Protein AF-A0A5A5TK59-F1 (afdb_monomer)

Solvent-accessible surface area (backbone atoms 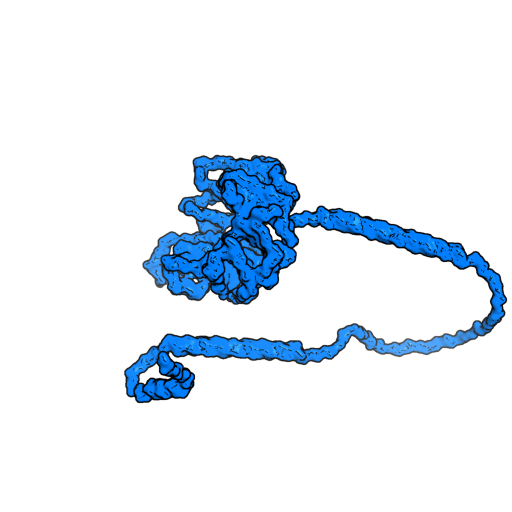only — not comparable to full-atom values): 30103 Å² total; per-residue (Å²): 135,88,83,79,89,80,79,88,57,75,70,65,54,56,56,54,52,53,63,71,72,73,70,94,76,96,68,90,79,74,82,52,70,67,64,49,56,53,46,56,51,50,53,54,50,54,54,50,51,55,50,51,53,53,50,51,54,50,54,54,63,70,69,70,70,82,89,75,88,88,90,81,84,90,87,85,89,85,85,87,84,85,89,83,88,85,84,88,81,88,77,89,77,89,87,90,81,86,82,94,81,65,72,75,66,55,53,54,52,52,52,52,50,53,51,49,51,50,51,51,49,50,51,48,48,50,49,50,49,50,46,45,51,54,54,66,66,61,56,71,76,80,46,46,78,40,59,32,52,41,84,90,49,58,8,30,29,47,32,34,19,39,81,89,76,55,45,64,75,36,65,36,75,49,63,71,65,34,45,73,65,36,69,30,82,39,97,60,34,32,36,38,36,26,78,83,46,34,36,37,34,25,29,65,86,72,42,43,72,75,41,72,35,71,58,82,83,60,98,50,97,85,56,59,60,66,66,44,49,47,62,47,94,65,38,28,40,39,36,32,48,30,38,36,41,31,22,33,51,85,71,51,44,76,76,48,70,40,79,48,78,63,64,80,86,56,95,86,71,78,64,44,73,42,75,57,94,63,35,32,36,38,48,43,90,53,25,42,35,34,24,32,66,87,75,57,51,75,70,37,70,40,71,71,64,79,80,75,86,61,86,79,77,92,80,74,101,64,83,78,79,74,88,66,54,54,68,53,32,64,36,71,51,94,68,29,36,38,37,44,26,39,41,88,85,59,34,41,34,44,36,31,22,34,63,84,70,50,47,76,73,47,76,43,78,49,61,64,80,69,47,82,75,61,96,67,75,84,50,74,54,46,26,53,34,61,58,98,66,30,40,36,36,36,43,28,40,41,42,96,82,77,54,29,64,16,34,37,36,33,32,32,67,86,76,72,39,74,70,33,70,31,83,46,76,26,39,39,63,74,62,53,50,48,76,56,99,63,27,36,37,42,34,22,36,18,72,87,77,73,35,10,29,38,35,36,21,37,61,79,67,47,50,72,76,31,66,35,80,45,98,32,58,70,75,49,78,49,79,56,96,67,30,38,36,38,19,17,51,54,36,41,36,34,19,34,60,90,64,42,50,74,77,46,74,37,48,72,86,58,113

Organism: NCBI:txid2014874

Structure (mmCIF, N/CA/C/O backbone):
data_AF-A0A5A5TK59-F1
#
_entry.id   AF-A0A5A5TK59-F1
#
loop_
_atom_site.group_PDB
_atom_site.id
_atom_site.type_symbol
_atom_site.label_atom_id
_atom_site.label_alt_id
_atom_site.label_comp_id
_atom_site.label_asym_id
_atom_site.label_entity_id
_atom_site.label_seq_id
_atom_site.pdbx_PDB_ins_code
_atom_site.Cartn_x
_atom_site.Cartn_y
_atom_site.Cartn_z
_atom_site.occupancy
_atom_site.B_iso_or_equiv
_atom_site.auth_seq_id
_atom_site.auth_comp_id
_atom_site.auth_asym_id
_atom_site.auth_atom_id
_atom_site.pdbx_PDB_model_num
ATOM 1 N N . MET A 1 1 ? 48.669 -15.944 45.156 1.00 32.22 1 MET A N 1
ATOM 2 C CA . MET A 1 1 ? 48.468 -17.230 45.858 1.00 32.22 1 MET A CA 1
ATOM 3 C C . MET A 1 1 ? 47.136 -17.159 46.594 1.00 32.22 1 MET A C 1
ATOM 5 O O . MET A 1 1 ? 46.853 -16.124 47.178 1.00 32.22 1 MET A O 1
ATOM 9 N N . ASN A 1 2 ? 46.325 -18.207 46.438 1.00 39.22 2 ASN A N 1
ATOM 10 C CA . ASN A 1 2 ? 44.923 -18.416 46.840 1.00 39.22 2 ASN A CA 1
ATOM 11 C C . ASN A 1 2 ? 44.486 -17.909 48.231 1.00 39.22 2 ASN A C 1
ATOM 13 O O . ASN A 1 2 ? 45.244 -18.059 49.182 1.00 39.22 2 ASN A O 1
ATOM 17 N N . SER A 1 3 ? 43.202 -17.534 48.371 1.00 36.09 3 SER A N 1
ATOM 18 C CA . SER A 1 3 ? 42.225 -18.372 49.106 1.00 36.09 3 SER A CA 1
ATOM 19 C C . SER A 1 3 ? 40.755 -17.945 48.888 1.00 36.09 3 SER A C 1
ATOM 21 O O . SER A 1 3 ? 40.334 -16.886 49.343 1.00 36.09 3 SER A O 1
ATOM 23 N N . HIS A 1 4 ? 40.017 -18.823 48.205 1.00 41.22 4 HIS A N 1
ATOM 24 C CA . HIS A 1 4 ? 38.623 -19.257 48.404 1.00 41.22 4 HIS A CA 1
ATOM 25 C C . HIS A 1 4 ? 37.491 -18.256 48.709 1.00 41.22 4 HIS A C 1
ATOM 27 O O . HIS A 1 4 ? 37.293 -17.813 49.837 1.00 41.22 4 HIS A O 1
ATOM 33 N N . ASP A 1 5 ? 36.671 -18.015 47.681 1.00 49.09 5 ASP A N 1
ATOM 34 C CA . ASP A 1 5 ? 35.348 -18.647 47.509 1.00 49.09 5 ASP A CA 1
ATOM 35 C C . ASP A 1 5 ? 34.593 -18.993 48.810 1.00 49.09 5 ASP A C 1
ATOM 37 O O . ASP A 1 5 ? 34.850 -20.014 49.451 1.00 49.09 5 ASP A O 1
ATOM 41 N N . LYS A 1 6 ? 33.637 -18.139 49.195 1.00 42.78 6 LYS A N 1
ATOM 42 C CA . LYS A 1 6 ? 32.584 -18.504 50.148 1.00 42.78 6 LYS A CA 1
ATOM 43 C C . LYS A 1 6 ? 31.307 -18.747 49.362 1.00 42.78 6 LYS A C 1
ATOM 45 O O . LYS A 1 6 ? 30.653 -17.804 48.922 1.00 42.78 6 LYS A O 1
ATOM 50 N N . SER A 1 7 ? 31.001 -20.031 49.198 1.00 46.84 7 SER A N 1
ATOM 51 C CA . SER A 1 7 ? 29.734 -20.523 48.673 1.00 46.84 7 SER A CA 1
ATOM 52 C C . SER A 1 7 ? 28.556 -19.946 49.458 1.00 46.84 7 SER A C 1
ATOM 54 O O . SER A 1 7 ? 28.616 -19.758 50.673 1.00 46.84 7 SER A O 1
ATOM 56 N N . PHE A 1 8 ? 27.496 -19.645 48.719 1.00 46.59 8 PHE A N 1
ATOM 57 C CA . PHE A 1 8 ? 26.232 -19.126 49.213 1.00 46.59 8 PHE A CA 1
ATOM 58 C C . PHE A 1 8 ? 25.478 -20.263 49.916 1.00 46.59 8 PHE A C 1
ATOM 60 O O . PHE A 1 8 ? 24.939 -21.142 49.248 1.00 46.59 8 PHE A O 1
ATOM 67 N N . GLU A 1 9 ? 25.468 -20.281 51.250 1.00 49.47 9 GLU A N 1
ATOM 68 C CA . GLU A 1 9 ? 24.668 -21.253 52.001 1.00 49.47 9 GLU A CA 1
ATOM 69 C C . GLU A 1 9 ? 23.246 -20.714 52.244 1.00 49.47 9 GLU A C 1
ATOM 71 O O . GLU A 1 9 ? 23.102 -19.622 52.807 1.00 49.47 9 GLU A O 1
ATOM 76 N N . PRO A 1 10 ? 22.191 -21.450 51.834 1.00 48.75 10 PRO A N 1
ATOM 77 C CA . PRO A 1 10 ? 20.790 -21.050 52.007 1.00 48.75 10 PRO A CA 1
ATOM 78 C C . PRO A 1 10 ? 20.414 -20.702 53.457 1.00 48.75 10 PRO A C 1
ATOM 80 O O . PRO A 1 10 ? 19.637 -19.777 53.688 1.00 48.75 10 PRO A O 1
ATOM 83 N N . ASP A 1 11 ? 21.036 -21.364 54.433 1.00 50.09 11 ASP A N 1
ATOM 84 C CA . ASP A 1 11 ? 20.695 -21.247 55.856 1.00 50.09 11 ASP A CA 1
ATOM 85 C C . ASP A 1 11 ? 21.099 -19.888 56.465 1.00 50.09 11 ASP A C 1
ATOM 87 O O . ASP A 1 11 ? 20.512 -19.425 57.447 1.00 50.09 11 ASP A O 1
ATOM 91 N N . ALA A 1 12 ? 22.054 -19.179 55.848 1.00 51.59 12 ALA A N 1
ATOM 92 C CA . ALA A 1 12 ? 22.467 -17.842 56.285 1.00 51.59 12 ALA A CA 1
ATOM 93 C C . ALA A 1 12 ? 21.413 -16.759 55.978 1.00 51.59 12 ALA A C 1
ATOM 95 O O . ALA A 1 12 ? 21.424 -15.683 56.590 1.00 51.59 12 ALA A O 1
ATOM 96 N N . VAL A 1 13 ? 20.491 -17.029 55.046 1.00 54.22 13 VAL A N 1
ATOM 97 C CA . VAL A 1 13 ? 19.382 -16.126 54.703 1.00 54.22 13 VAL A CA 1
ATOM 98 C C . VAL A 1 13 ? 18.304 -16.178 55.788 1.00 54.22 13 VAL A C 1
ATOM 100 O O . VAL A 1 13 ? 17.789 -15.134 56.200 1.00 54.22 13 VAL A O 1
ATOM 103 N N . ASP A 1 14 ? 18.035 -17.362 56.335 1.00 51.41 14 ASP A N 1
ATOM 104 C CA . ASP A 1 14 ? 17.003 -17.565 57.355 1.00 51.41 14 ASP A CA 1
ATOM 105 C C . ASP A 1 14 ? 17.353 -16.892 58.691 1.00 51.41 14 ASP A C 1
ATOM 107 O O . ASP A 1 14 ? 16.484 -16.311 59.353 1.00 51.41 14 ASP A O 1
ATOM 111 N N . GLU A 1 15 ? 18.637 -16.850 59.058 1.00 53.97 15 GLU A N 1
ATOM 112 C CA . GLU A 1 15 ? 19.105 -16.126 60.247 1.00 53.97 15 GLU A CA 1
ATOM 113 C C . GLU A 1 15 ? 18.935 -14.599 60.117 1.00 53.97 15 GLU A C 1
ATOM 115 O O . GLU A 1 15 ? 18.592 -13.904 61.085 1.00 53.97 15 GLU A O 1
ATOM 120 N N . GLN A 1 16 ? 19.129 -14.058 58.910 1.00 51.62 16 GLN A N 1
ATOM 121 C CA . GLN A 1 16 ? 18.924 -12.634 58.628 1.00 51.62 16 GLN A CA 1
ATOM 122 C C . GLN A 1 16 ? 17.434 -12.267 58.632 1.00 51.62 16 GLN A C 1
ATOM 124 O O . GLN A 1 16 ? 17.059 -11.211 59.157 1.00 51.62 16 GLN A O 1
ATOM 129 N N . VAL A 1 17 ? 16.573 -13.165 58.143 1.00 52.38 17 VAL A N 1
ATOM 130 C CA . VAL A 1 17 ? 15.110 -13.021 58.193 1.00 52.38 17 VAL A CA 1
ATOM 131 C C . VAL A 1 17 ? 14.601 -13.068 59.640 1.00 52.38 17 VAL A C 1
ATOM 133 O O . VAL A 1 17 ? 13.795 -12.221 60.036 1.00 52.38 17 VAL A O 1
ATOM 136 N N . GLN A 1 18 ? 15.126 -13.962 60.485 1.00 48.38 18 GLN A N 1
ATOM 137 C CA . GLN A 1 18 ? 14.748 -14.014 61.904 1.00 48.38 18 GLN A CA 1
ATOM 138 C C . GLN A 1 18 ? 15.188 -12.774 62.699 1.00 48.38 18 GLN A C 1
ATOM 140 O O . GLN A 1 18 ? 14.458 -12.326 63.593 1.00 48.38 18 GLN A O 1
ATOM 145 N N . LYS A 1 19 ? 16.336 -12.167 62.364 1.00 48.75 19 LYS A N 1
ATOM 146 C CA . LYS A 1 19 ? 16.779 -10.895 62.968 1.00 48.75 19 LYS A CA 1
ATOM 147 C C . LYS A 1 19 ? 15.870 -9.718 62.606 1.00 48.75 19 LYS A C 1
ATOM 149 O O . LYS A 1 19 ? 15.671 -8.834 63.442 1.00 48.75 19 LYS A O 1
ATOM 154 N N . LEU A 1 20 ? 15.283 -9.717 61.409 1.00 47.97 20 LEU A N 1
ATOM 155 C CA . LEU A 1 20 ? 14.330 -8.690 60.968 1.00 47.97 20 LEU A CA 1
ATOM 156 C C . LEU A 1 20 ? 12.945 -8.833 61.624 1.00 47.97 20 LEU A C 1
ATOM 158 O O . LEU A 1 20 ? 12.229 -7.842 61.762 1.00 47.97 20 LEU A O 1
ATOM 162 N N . LEU A 1 21 ? 12.583 -10.034 62.086 1.00 46.72 21 LEU A N 1
ATOM 163 C CA . LEU A 1 21 ? 11.276 -10.319 62.691 1.00 46.72 21 LEU A CA 1
ATOM 164 C C . LEU A 1 21 ? 11.181 -10.007 64.201 1.00 46.72 21 LEU A C 1
ATOM 166 O O . LEU A 1 21 ? 10.078 -9.997 64.745 1.00 46.72 21 LEU A O 1
ATOM 170 N N . LYS A 1 22 ? 12.292 -9.712 64.896 1.00 40.78 22 LYS A N 1
ATOM 171 C CA . LYS A 1 22 ? 12.336 -9.572 66.372 1.00 40.78 22 LYS A CA 1
ATOM 172 C C . LYS A 1 22 ? 12.339 -8.137 66.942 1.00 40.78 22 LYS A C 1
ATOM 174 O O . LYS A 1 22 ? 12.783 -7.938 68.070 1.00 40.78 22 LYS A O 1
ATOM 179 N N . LYS A 1 23 ? 11.803 -7.123 66.250 1.00 35.53 23 LYS A N 1
ATOM 180 C CA . LYS A 1 23 ? 11.576 -5.786 66.858 1.00 35.53 23 LYS A CA 1
ATOM 181 C C . LYS A 1 23 ? 10.121 -5.317 66.724 1.00 35.53 23 LYS A C 1
ATOM 183 O O . LYS A 1 23 ? 9.721 -4.934 65.627 1.00 35.53 23 LYS A O 1
ATOM 188 N N . PRO A 1 24 ? 9.335 -5.272 67.817 1.00 42.25 24 PRO A N 1
ATOM 189 C CA . PRO A 1 24 ? 8.031 -4.630 67.807 1.00 42.25 24 PRO A CA 1
ATOM 190 C C . PRO A 1 24 ? 8.161 -3.159 68.236 1.00 42.25 24 PRO A C 1
ATOM 192 O O . PRO A 1 24 ? 8.564 -2.850 69.353 1.00 42.25 24 PRO A O 1
ATOM 195 N N . GLY A 1 25 ? 7.805 -2.246 67.332 1.00 34.16 25 GLY A N 1
ATOM 196 C CA . GLY A 1 25 ? 7.623 -0.814 67.590 1.00 34.16 25 GLY A CA 1
ATOM 197 C C . GLY A 1 25 ? 6.711 -0.211 66.509 1.00 34.16 25 GLY A C 1
ATOM 198 O O . GLY A 1 25 ? 6.784 -0.653 65.359 1.00 34.16 25 GLY A O 1
ATOM 199 N N . PRO A 1 26 ? 5.791 0.715 66.837 1.00 43.56 26 PRO A N 1
ATOM 200 C CA . PRO A 1 26 ? 4.567 0.888 66.064 1.00 43.56 26 PRO A CA 1
ATOM 201 C C . PRO A 1 26 ? 4.757 1.866 64.904 1.00 43.56 26 PRO A C 1
ATOM 203 O O . PRO A 1 26 ? 4.919 3.065 65.110 1.00 43.56 26 PRO A O 1
ATOM 206 N N . LEU A 1 27 ? 4.643 1.377 63.668 1.00 35.31 27 LEU A N 1
ATOM 207 C CA . LEU A 1 27 ? 4.439 2.224 62.493 1.00 35.31 27 LEU A CA 1
ATOM 208 C C . LEU A 1 27 ? 3.353 1.621 61.597 1.00 35.31 27 LEU A C 1
ATOM 210 O O . LEU A 1 27 ? 3.441 0.480 61.143 1.00 35.31 27 LEU A O 1
ATOM 214 N N . LYS A 1 28 ? 2.303 2.420 61.374 1.00 44.09 28 LYS A N 1
ATOM 215 C CA . LYS A 1 28 ? 1.176 2.168 60.466 1.00 44.09 28 LYS A CA 1
ATOM 216 C C . LYS A 1 28 ? 1.697 1.702 59.096 1.00 44.09 28 LYS A C 1
ATOM 218 O O . LYS A 1 28 ? 2.282 2.484 58.350 1.00 44.09 28 LYS A O 1
ATOM 223 N N . LYS A 1 29 ? 1.490 0.423 58.764 1.00 38.53 29 LYS A N 1
ATOM 224 C CA . LYS A 1 29 ? 1.985 -0.210 57.530 1.00 38.53 29 LYS A CA 1
ATOM 225 C C . LYS A 1 29 ? 1.226 0.289 56.291 1.00 38.53 29 LYS A C 1
ATOM 227 O O . LYS A 1 29 ? 0.132 -0.184 55.998 1.00 38.53 29 LYS A O 1
ATOM 232 N N . ARG A 1 30 ? 1.851 1.163 55.492 1.00 38.00 30 ARG A N 1
ATOM 233 C CA . ARG A 1 30 ? 1.660 1.150 54.029 1.00 38.00 30 ARG A CA 1
ATOM 234 C C . ARG A 1 30 ? 2.327 -0.130 53.508 1.00 38.00 30 ARG A C 1
ATOM 236 O O . ARG A 1 30 ? 3.520 -0.310 53.733 1.00 38.00 30 ARG A O 1
ATOM 243 N N . LYS A 1 31 ? 1.578 -1.025 52.847 1.00 43.19 31 LYS A N 1
ATOM 244 C CA . LYS A 1 31 ? 2.147 -2.213 52.175 1.00 43.19 31 LYS A CA 1
ATOM 245 C C . LYS A 1 31 ? 3.257 -1.753 51.218 1.00 43.19 31 LYS A C 1
ATOM 247 O O . LYS A 1 31 ? 2.977 -0.903 50.364 1.00 43.19 31 LYS A O 1
ATOM 252 N N . SER A 1 32 ? 4.479 -2.271 51.387 1.00 53.06 32 SER A N 1
ATOM 253 C CA . SER A 1 32 ? 5.609 -1.970 50.500 1.00 53.06 32 SER A CA 1
ATOM 254 C C . SER A 1 32 ? 5.273 -2.384 49.066 1.00 53.06 32 SER A C 1
ATOM 256 O O . SER A 1 32 ? 4.499 -3.315 48.844 1.00 53.06 32 SER A O 1
ATOM 258 N N . VAL A 1 33 ? 5.821 -1.654 48.094 1.00 47.09 33 VAL A N 1
ATOM 259 C CA . VAL A 1 33 ? 5.575 -1.860 46.655 1.00 47.09 33 VAL A CA 1
ATOM 260 C C . VAL A 1 33 ? 5.897 -3.300 46.242 1.00 47.09 33 VAL A C 1
ATOM 262 O O . VAL A 1 33 ? 5.113 -3.928 45.539 1.00 47.09 33 VAL A O 1
ATOM 265 N N . SER A 1 34 ? 6.968 -3.870 46.793 1.00 41.44 34 SER A N 1
ATOM 266 C CA . SER A 1 34 ? 7.374 -5.256 46.551 1.00 41.44 34 SER A CA 1
ATOM 267 C C . SER A 1 34 ? 6.345 -6.280 47.045 1.00 41.44 34 SER A C 1
ATOM 269 O O . SER A 1 34 ? 6.124 -7.283 46.382 1.00 41.44 34 SER A O 1
ATOM 271 N N . ALA A 1 35 ? 5.660 -6.018 48.165 1.00 43.75 35 ALA A N 1
ATOM 272 C CA . ALA A 1 35 ? 4.626 -6.917 48.682 1.00 43.75 35 ALA A CA 1
ATOM 273 C C . ALA A 1 35 ? 3.335 -6.882 47.847 1.00 43.75 35 ALA A C 1
ATOM 275 O O . ALA A 1 35 ? 2.601 -7.860 47.838 1.00 43.75 35 ALA A O 1
ATOM 276 N N . ARG A 1 36 ? 3.055 -5.772 47.150 1.00 53.53 36 ARG A N 1
ATOM 277 C CA . ARG A 1 36 ? 1.945 -5.693 46.185 1.00 53.53 36 ARG A CA 1
ATOM 278 C C . ARG A 1 36 ? 2.282 -6.422 44.890 1.00 53.53 36 ARG A C 1
ATOM 280 O O . ARG A 1 36 ? 1.509 -7.261 44.473 1.00 53.53 36 ARG A O 1
ATOM 287 N N . MET A 1 37 ? 3.483 -6.214 44.358 1.00 46.91 37 MET A N 1
ATOM 288 C CA . MET A 1 37 ? 3.931 -6.877 43.131 1.00 46.91 37 MET A CA 1
ATOM 289 C C . MET A 1 37 ? 3.998 -8.408 43.262 1.00 46.91 37 MET A C 1
ATOM 291 O O . MET A 1 37 ? 3.655 -9.121 42.327 1.00 46.91 37 MET A O 1
ATOM 295 N N . VAL A 1 38 ? 4.399 -8.926 44.431 1.00 52.25 38 VAL A N 1
ATOM 296 C CA . VAL A 1 38 ? 4.370 -10.374 44.710 1.00 52.25 38 VAL A CA 1
ATOM 297 C C . VAL A 1 38 ? 2.935 -10.902 44.806 1.00 52.25 38 VAL A C 1
ATOM 299 O O . VAL A 1 38 ? 2.674 -12.001 44.330 1.00 52.25 38 VAL A O 1
ATOM 302 N N . GLN A 1 39 ? 2.009 -10.124 45.372 1.00 51.56 39 GLN A N 1
ATOM 303 C CA . GLN A 1 39 ? 0.594 -10.495 45.447 1.00 51.56 39 GLN A CA 1
ATOM 304 C C . GLN A 1 39 ? -0.048 -10.509 44.052 1.00 51.56 39 GLN A C 1
ATOM 306 O O . GLN A 1 39 ? -0.680 -11.493 43.691 1.00 51.56 39 GLN A O 1
ATOM 311 N N . ASP A 1 40 ? 0.209 -9.481 43.240 1.00 59.12 40 ASP A N 1
ATOM 312 C CA . ASP A 1 40 ? -0.309 -9.371 41.872 1.00 59.12 40 ASP A CA 1
ATOM 313 C C . ASP A 1 40 ? 0.221 -10.518 40.988 1.00 59.12 40 ASP A C 1
ATOM 315 O O . ASP A 1 40 ? -0.520 -11.102 40.202 1.00 59.12 40 ASP A O 1
ATOM 319 N N . LEU A 1 41 ? 1.491 -10.912 41.159 1.00 45.22 41 LEU A N 1
ATOM 320 C CA . LEU A 1 41 ? 2.053 -12.093 40.494 1.00 45.22 41 LEU A CA 1
ATOM 321 C C . LEU A 1 41 ? 1.386 -13.393 40.961 1.00 45.22 41 LEU A C 1
ATOM 323 O O . LEU A 1 41 ? 1.083 -14.247 40.131 1.00 45.22 41 LEU A O 1
ATOM 327 N N . GLN A 1 42 ? 1.146 -13.559 42.264 1.00 47.50 42 GLN A N 1
ATOM 328 C CA . GLN A 1 42 ? 0.460 -14.741 42.800 1.00 47.50 42 GLN A CA 1
ATOM 329 C C . GLN A 1 42 ? -0.983 -14.851 42.293 1.00 47.50 42 GLN A C 1
ATOM 331 O O . GLN A 1 42 ? -1.415 -15.956 41.961 1.00 47.50 42 GLN A O 1
ATOM 336 N N . ASP A 1 43 ? -1.685 -13.728 42.161 1.00 63.31 43 ASP A N 1
ATOM 337 C CA . ASP A 1 43 ? -3.053 -13.681 41.644 1.00 63.31 43 ASP A CA 1
ATOM 338 C C . ASP A 1 43 ? -3.093 -14.051 40.147 1.00 63.31 43 ASP A C 1
ATOM 340 O O . ASP A 1 43 ? -3.916 -14.873 39.740 1.00 63.31 43 ASP A O 1
ATOM 344 N N . VAL A 1 44 ? -2.127 -13.578 39.346 1.00 56.59 44 VAL A N 1
ATOM 345 C CA . VAL A 1 44 ? -1.971 -13.970 37.928 1.00 56.59 44 VAL A CA 1
ATOM 346 C C . VAL A 1 44 ? -1.646 -15.462 37.776 1.00 56.59 44 VAL A C 1
ATOM 348 O O . VAL A 1 44 ? -2.186 -16.138 36.896 1.00 56.59 44 VAL A O 1
ATOM 351 N N . TYR A 1 45 ? -0.787 -16.014 38.639 1.00 45.75 45 TYR A N 1
ATOM 352 C CA . TYR A 1 45 ? -0.480 -17.449 38.620 1.00 45.75 45 TYR A CA 1
ATOM 353 C C . TYR A 1 45 ? -1.684 -18.308 39.035 1.00 45.75 45 TYR A C 1
ATOM 355 O O . TYR A 1 45 ? -1.91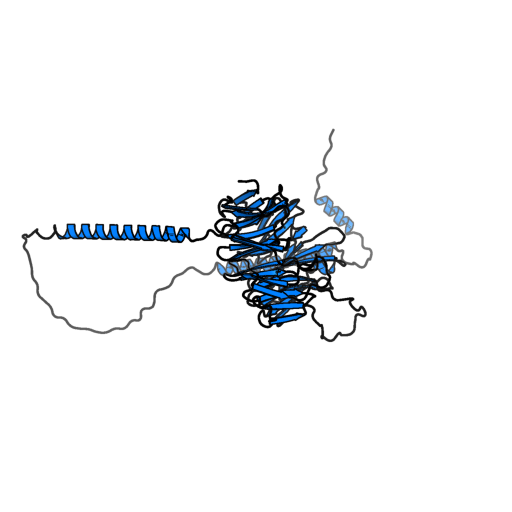6 -19.359 38.431 1.00 45.75 45 TYR A O 1
ATOM 363 N N . ALA A 1 46 ? -2.471 -17.867 40.019 1.00 52.41 46 ALA A N 1
ATOM 364 C CA . ALA A 1 46 ? -3.678 -18.566 40.455 1.00 52.41 46 ALA A CA 1
ATOM 365 C C . ALA A 1 46 ? -4.779 -18.549 39.378 1.00 52.41 46 ALA A C 1
ATOM 367 O O . ALA A 1 46 ? -5.444 -19.565 39.147 1.00 52.41 46 ALA A O 1
ATOM 368 N N . GLU A 1 47 ? -4.934 -17.430 38.669 1.00 56.75 47 GLU A N 1
ATOM 369 C CA . GLU A 1 47 ? -5.888 -17.304 37.567 1.00 56.75 47 GLU A CA 1
ATOM 370 C C . GLU A 1 47 ? -5.506 -18.219 36.391 1.00 56.75 47 GLU A C 1
ATOM 372 O O . GLU A 1 47 ? -6.345 -18.989 35.907 1.00 56.75 47 GLU A O 1
ATOM 377 N N . ASN A 1 48 ? -4.221 -18.260 36.022 1.00 50.56 48 ASN A N 1
ATOM 378 C CA . ASN A 1 48 ? -3.709 -19.146 34.973 1.00 50.56 48 ASN A CA 1
ATOM 379 C C . ASN A 1 48 ? -3.796 -20.636 35.335 1.00 50.56 48 ASN A C 1
ATOM 381 O O . ASN A 1 48 ? -4.112 -21.451 34.467 1.00 50.56 48 ASN A O 1
ATOM 385 N N . ALA A 1 49 ? -3.600 -21.011 36.602 1.00 55.19 49 ALA A N 1
ATOM 386 C CA . ALA A 1 49 ? -3.789 -22.394 37.047 1.00 55.19 49 ALA A CA 1
ATOM 387 C C . ALA A 1 49 ? -5.244 -22.863 36.854 1.00 55.19 49 ALA A C 1
ATOM 389 O O . ALA A 1 49 ? -5.483 -23.984 36.407 1.00 55.19 49 ALA A O 1
ATOM 390 N N . SER A 1 50 ? -6.223 -21.985 37.103 1.00 55.59 50 SER A N 1
ATOM 391 C CA . SER A 1 50 ? -7.644 -22.289 36.880 1.00 55.59 50 SER A CA 1
ATOM 392 C C . SER A 1 50 ? -8.012 -22.387 35.392 1.00 55.59 50 SER A C 1
ATOM 394 O O . SER A 1 50 ? -8.870 -23.185 35.007 1.00 55.59 50 SER A O 1
ATOM 396 N N . ILE A 1 51 ? -7.354 -21.596 34.537 1.00 55.94 51 ILE A N 1
ATOM 397 C CA . ILE A 1 51 ? -7.519 -21.647 33.079 1.00 55.94 51 ILE A CA 1
ATOM 398 C C . ILE A 1 51 ? -6.945 -22.958 32.533 1.00 55.94 51 ILE A C 1
ATOM 400 O O . ILE A 1 51 ? -7.618 -23.631 31.751 1.00 55.94 51 ILE A O 1
ATOM 404 N N . MET A 1 52 ? -5.763 -23.361 33.003 1.00 48.09 52 MET A N 1
ATOM 405 C CA . MET A 1 52 ? -5.124 -24.616 32.606 1.00 48.09 52 MET A CA 1
ATOM 406 C C . MET A 1 52 ? -5.902 -25.844 33.090 1.00 48.09 52 MET A C 1
ATOM 408 O O . MET A 1 52 ? -6.082 -26.780 32.315 1.00 48.09 52 MET A O 1
ATOM 412 N N . ASP A 1 53 ? -6.450 -25.833 34.308 1.00 57.38 53 ASP A N 1
ATOM 413 C CA . ASP A 1 53 ? -7.291 -26.932 34.811 1.00 57.38 53 ASP A CA 1
ATOM 414 C C . ASP A 1 53 ? -8.598 -27.078 34.005 1.00 57.38 53 ASP A C 1
ATOM 416 O O . ASP A 1 53 ? -9.033 -28.186 33.686 1.00 57.38 53 ASP A O 1
ATOM 420 N N . ARG A 1 54 ? -9.206 -25.958 33.578 1.00 60.94 54 ARG A N 1
ATOM 421 C CA . ARG A 1 54 ? -10.376 -25.975 32.678 1.00 60.94 54 ARG A CA 1
ATOM 422 C C . ARG A 1 54 ? -10.033 -26.474 31.275 1.00 60.94 54 ARG A C 1
ATOM 424 O O . ARG A 1 54 ? -10.848 -27.177 30.681 1.00 60.94 54 ARG A O 1
ATOM 431 N N . ALA A 1 55 ? -8.862 -26.123 30.749 1.00 49.50 55 ALA A N 1
ATOM 432 C CA . ALA A 1 55 ? -8.393 -26.606 29.453 1.00 49.50 55 ALA A CA 1
ATOM 433 C C . ALA A 1 55 ? -8.125 -28.118 29.488 1.00 49.50 55 ALA A C 1
ATOM 435 O O . ALA A 1 55 ? -8.613 -28.842 28.623 1.00 49.50 55 ALA A O 1
ATOM 436 N N . TRP A 1 56 ? -7.464 -28.614 30.538 1.00 48.91 56 TRP A N 1
ATOM 437 C CA . TRP A 1 56 ? -7.228 -30.047 30.729 1.00 48.91 56 TRP A CA 1
ATOM 438 C C . TRP A 1 56 ? -8.518 -30.843 30.931 1.00 48.91 56 TRP A C 1
ATOM 440 O O . TRP A 1 56 ? -8.650 -31.925 30.366 1.00 48.91 56 TRP A O 1
ATOM 450 N N . LYS A 1 57 ? -9.511 -30.294 31.642 1.00 56.47 57 LYS A N 1
ATOM 451 C CA . LYS A 1 57 ? -10.842 -30.917 31.762 1.00 56.47 57 LYS A CA 1
ATOM 452 C C . LYS A 1 57 ? -11.602 -30.985 30.435 1.00 56.47 57 LYS A C 1
ATOM 454 O O . LYS A 1 57 ? -12.332 -31.946 30.223 1.00 56.47 57 LYS A O 1
ATOM 459 N N . ARG A 1 58 ? -11.432 -30.000 29.544 1.00 55.31 58 ARG A N 1
ATOM 460 C CA . ARG A 1 58 ? -12.027 -30.022 28.194 1.00 55.31 58 ARG A CA 1
ATOM 461 C C . ARG A 1 58 ? -11.350 -31.051 27.296 1.00 55.31 58 ARG A C 1
ATOM 463 O O . ARG A 1 58 ? -12.045 -31.839 26.677 1.00 55.31 58 ARG A O 1
ATOM 470 N N . ILE A 1 59 ? -10.018 -31.098 27.312 1.00 54.50 59 ILE A N 1
ATOM 471 C CA . ILE A 1 59 ? -9.240 -32.084 26.550 1.00 54.50 59 ILE A CA 1
ATOM 472 C C . ILE A 1 59 ? -9.564 -33.508 27.021 1.00 54.50 59 ILE A C 1
ATOM 474 O O . ILE A 1 59 ? -9.784 -34.379 26.190 1.00 54.50 59 ILE A O 1
ATOM 478 N N . ALA A 1 60 ? -9.673 -33.731 28.335 1.00 51.28 60 ALA A N 1
ATOM 479 C CA . ALA A 1 60 ? -10.045 -35.031 28.893 1.00 51.28 60 ALA A CA 1
ATOM 480 C C . ALA A 1 60 ? -11.480 -35.454 28.518 1.00 51.28 60 ALA A C 1
ATOM 482 O O . ALA A 1 60 ? -11.709 -36.621 28.215 1.00 51.28 60 ALA A O 1
ATOM 483 N N . ALA A 1 61 ? -12.430 -34.509 28.484 1.00 51.94 61 ALA A N 1
ATOM 484 C CA . ALA A 1 61 ? -13.811 -34.768 28.068 1.00 51.94 61 ALA A CA 1
ATOM 485 C C . ALA A 1 61 ? -13.948 -35.072 26.564 1.00 51.94 61 ALA A C 1
ATOM 487 O O . ALA A 1 61 ? -14.905 -35.721 26.157 1.00 51.94 61 ALA A O 1
ATOM 488 N N . GLU A 1 62 ? -12.995 -34.621 25.747 1.00 46.72 62 GLU A N 1
ATOM 489 C CA . GLU A 1 62 ? -12.987 -34.817 24.292 1.00 46.72 62 GLU A CA 1
ATOM 490 C C . GLU A 1 62 ? -12.260 -36.112 23.877 1.00 46.72 62 GLU A C 1
ATOM 492 O O . GLU A 1 62 ? -12.437 -36.607 22.767 1.00 46.72 62 GLU A O 1
ATOM 497 N N . THR A 1 63 ? -11.492 -36.713 24.792 1.00 43.56 63 THR A N 1
ATOM 498 C CA . THR A 1 63 ? -10.832 -38.018 24.612 1.00 43.56 63 THR A CA 1
ATOM 499 C C . THR A 1 63 ? -11.649 -39.226 25.093 1.00 43.56 63 THR A C 1
ATOM 501 O O . THR A 1 63 ? -11.216 -40.353 24.869 1.00 43.56 63 THR A O 1
ATOM 504 N N . ASP A 1 64 ? -12.825 -39.012 25.696 1.00 41.78 64 ASP A N 1
ATOM 505 C CA . ASP A 1 64 ? -13.655 -40.057 26.328 1.00 41.78 64 ASP A CA 1
ATOM 506 C C . ASP A 1 64 ? -14.957 -40.406 25.562 1.00 41.78 64 ASP A C 1
ATOM 508 O O . ASP A 1 64 ? -15.891 -40.957 26.148 1.00 41.78 64 ASP A O 1
ATOM 512 N N . GLU A 1 65 ? -15.039 -40.175 24.242 1.00 36.91 65 GLU A N 1
ATOM 513 C CA . GLU A 1 65 ? -16.083 -40.813 23.416 1.00 36.91 65 GLU A CA 1
ATOM 514 C C . GLU A 1 65 ? -15.569 -42.078 22.694 1.00 36.91 65 GLU A C 1
ATOM 516 O O . GLU A 1 65 ? -14.603 -42.025 21.923 1.00 36.91 65 GLU A O 1
ATOM 521 N N . PRO A 1 66 ? -16.209 -43.246 22.906 1.00 36.50 66 PRO A N 1
ATOM 522 C CA . PRO A 1 66 ? -15.785 -44.499 22.306 1.00 36.50 66 PRO A CA 1
ATOM 523 C C . PRO A 1 66 ? -16.087 -44.527 20.805 1.00 36.50 66 PRO A C 1
ATOM 525 O O . PRO A 1 66 ? -17.226 -44.426 20.352 1.00 36.50 66 PRO A O 1
ATOM 528 N N . THR A 1 67 ? -15.031 -44.753 20.030 1.00 39.34 67 THR A N 1
ATOM 529 C CA . THR A 1 67 ? -15.098 -45.152 18.622 1.00 39.34 67 THR A CA 1
ATOM 530 C C . THR A 1 67 ? -16.034 -46.354 18.431 1.00 39.34 67 THR A C 1
ATOM 532 O O . THR A 1 67 ? -15.806 -47.434 18.972 1.00 39.34 67 THR A O 1
ATOM 535 N N . GLY A 1 68 ? -17.097 -46.190 17.636 1.00 31.00 68 GLY A N 1
ATOM 536 C CA . GLY A 1 68 ? -18.031 -47.288 17.380 1.00 31.00 68 GLY A CA 1
ATOM 537 C C . GLY A 1 68 ? -19.153 -46.977 16.392 1.00 31.00 68 GLY A C 1
ATOM 538 O O . GLY A 1 68 ? -20.252 -46.639 16.799 1.00 31.00 68 GLY A O 1
ATOM 539 N N . THR A 1 69 ? -18.865 -47.181 15.100 1.00 33.66 69 THR A N 1
ATOM 540 C CA . THR A 1 69 ? -19.769 -47.661 14.026 1.00 33.66 69 THR A CA 1
ATOM 541 C C . THR A 1 69 ? -21.183 -47.074 13.879 1.00 33.66 69 THR A C 1
ATOM 543 O O . THR A 1 69 ? -22.042 -47.318 14.714 1.00 33.66 69 THR A O 1
ATOM 546 N N . SER A 1 70 ? -21.504 -46.538 12.692 1.00 28.77 70 SER A N 1
ATOM 547 C CA . SER A 1 70 ? -22.655 -46.987 11.875 1.00 28.77 70 SER A CA 1
ATOM 548 C C . SER A 1 70 ? -22.877 -46.069 10.670 1.00 28.77 70 SER A C 1
ATOM 550 O O . SER A 1 70 ? -23.034 -44.862 10.818 1.00 28.77 70 SER A O 1
ATOM 552 N N . ASN A 1 71 ? -22.977 -46.659 9.477 1.00 28.83 71 ASN A N 1
ATOM 553 C CA . ASN A 1 71 ? -24.006 -46.237 8.531 1.00 28.83 71 ASN A CA 1
ATOM 554 C C . ASN A 1 71 ? -24.300 -47.364 7.532 1.00 28.83 71 ASN A C 1
ATOM 556 O O . ASN A 1 71 ? -23.549 -47.560 6.577 1.00 28.83 71 ASN A O 1
ATOM 560 N N . ARG A 1 72 ? -25.406 -48.091 7.753 1.00 28.19 72 ARG A N 1
ATOM 561 C CA . ARG A 1 72 ? -26.287 -48.645 6.703 1.00 28.19 72 ARG A CA 1
ATOM 562 C C . ARG A 1 72 ? -27.633 -49.111 7.294 1.00 28.19 72 ARG A C 1
ATOM 564 O O . ARG A 1 72 ? -27.718 -50.165 7.903 1.00 28.19 72 ARG A O 1
ATOM 571 N N . VAL A 1 73 ? -28.618 -48.228 7.107 1.00 32.78 73 VAL A N 1
ATOM 572 C CA . VAL A 1 73 ? -30.060 -48.347 6.768 1.00 32.78 73 VAL A CA 1
ATOM 573 C C . VAL A 1 73 ? -30.861 -49.608 7.192 1.00 32.78 73 VAL A C 1
ATOM 575 O O . VAL A 1 73 ? -30.385 -50.725 7.006 1.00 32.78 73 VAL A O 1
ATOM 578 N N . PRO A 1 74 ? -32.119 -49.453 7.681 1.00 33.66 74 PRO A N 1
ATOM 579 C CA . PRO A 1 74 ? -32.870 -50.480 8.405 1.00 33.66 74 PRO A CA 1
ATOM 580 C C . PRO A 1 74 ? -33.698 -51.425 7.520 1.00 33.66 74 PRO A C 1
ATOM 582 O O . PRO A 1 74 ? -34.210 -51.053 6.465 1.00 33.66 74 PRO A O 1
ATOM 585 N N . PHE A 1 75 ? -33.891 -52.641 8.033 1.00 25.67 75 PHE A N 1
ATOM 586 C CA . PHE A 1 75 ? -34.735 -53.708 7.497 1.00 25.67 75 PHE A CA 1
ATOM 587 C C . PHE A 1 75 ? -36.042 -53.777 8.312 1.00 25.67 75 PHE A C 1
ATOM 589 O O . PHE A 1 75 ? -35.980 -53.810 9.540 1.00 25.67 75 PHE A O 1
ATOM 596 N N . TYR A 1 76 ? -37.207 -53.829 7.655 1.00 31.17 76 TYR A N 1
ATOM 597 C CA . TYR A 1 76 ? -38.499 -54.162 8.282 1.00 31.17 76 TYR A CA 1
ATOM 598 C C . TYR A 1 76 ? -39.071 -55.461 7.675 1.00 31.17 76 TYR A C 1
ATOM 600 O O . TYR A 1 76 ? -38.921 -55.671 6.470 1.00 31.17 76 TYR A O 1
ATOM 608 N N . PRO A 1 77 ? -39.718 -56.334 8.476 1.00 38.03 77 PRO A N 1
ATOM 609 C CA . PRO A 1 77 ? -40.166 -57.664 8.062 1.00 38.03 77 PRO A CA 1
ATOM 610 C C . PRO A 1 77 ? -41.653 -57.703 7.661 1.00 38.03 77 PRO A C 1
ATOM 612 O O . PRO A 1 77 ? -42.457 -56.911 8.148 1.00 38.03 77 PRO A O 1
ATOM 615 N N . GLY A 1 78 ? -42.046 -58.689 6.846 1.00 28.45 78 GLY A N 1
ATOM 616 C CA . GLY A 1 78 ? -43.458 -58.983 6.569 1.00 28.45 78 GLY A CA 1
ATOM 617 C C . GLY A 1 78 ? -43.665 -60.139 5.587 1.00 28.45 78 GLY A C 1
ATOM 618 O O . GLY A 1 78 ? -43.076 -60.162 4.517 1.00 28.45 78 GLY A O 1
ATOM 619 N N . GLN A 1 79 ? -44.477 -61.111 6.002 1.00 29.81 79 GLN A N 1
ATOM 620 C CA . GLN A 1 79 ? -44.750 -62.418 5.393 1.00 29.81 79 GLN A CA 1
ATOM 621 C C . GLN A 1 79 ? -45.721 -62.406 4.191 1.00 29.81 79 GLN A C 1
ATOM 623 O O . GLN A 1 79 ? -46.446 -61.443 3.958 1.00 29.81 79 GLN A O 1
ATOM 628 N N . THR A 1 80 ? -45.845 -63.610 3.604 1.00 29.88 80 THR A N 1
ATOM 629 C CA . THR A 1 80 ? -46.885 -64.168 2.704 1.00 29.88 80 THR A CA 1
ATOM 630 C C . THR A 1 80 ? -46.553 -64.035 1.209 1.00 29.88 80 THR A C 1
ATOM 632 O O . THR A 1 80 ? -46.071 -63.008 0.768 1.00 29.88 80 THR A O 1
ATOM 635 N N . GLY A 1 81 ? -46.697 -65.049 0.356 1.00 28.89 81 GLY A N 1
ATOM 636 C CA . GLY A 1 81 ? -47.424 -66.302 0.473 1.00 28.89 81 GLY A CA 1
ATOM 637 C C . GLY A 1 81 ? -47.055 -67.287 -0.643 1.00 28.89 81 GLY A C 1
ATOM 638 O O . GLY A 1 81 ? -46.288 -67.015 -1.559 1.00 28.89 81 GLY A O 1
ATOM 639 N N . HIS A 1 82 ? -47.602 -68.470 -0.443 1.00 28.61 82 HIS A N 1
ATOM 640 C CA . HIS A 1 82 ? -47.416 -69.762 -1.073 1.00 28.61 82 HIS A CA 1
ATOM 641 C C . HIS A 1 82 ? -47.787 -69.939 -2.569 1.00 28.61 82 HIS A C 1
ATOM 643 O O . HIS A 1 82 ? -48.599 -69.211 -3.126 1.00 28.61 82 HIS A O 1
ATOM 649 N N . PHE A 1 83 ? -47.326 -71.103 -3.060 1.00 26.48 83 PHE A N 1
ATOM 650 C CA . PHE A 1 83 ? -47.885 -72.022 -4.072 1.00 26.48 83 PHE A CA 1
ATOM 651 C C . PHE A 1 83 ? -47.689 -71.742 -5.568 1.00 26.48 83 PHE A C 1
ATOM 653 O O . PHE A 1 83 ? -48.073 -70.712 -6.105 1.00 26.48 83 PHE A O 1
ATOM 660 N N . GLY A 1 84 ? -47.182 -72.773 -6.259 1.00 28.20 84 GLY A N 1
ATOM 661 C CA . GLY A 1 84 ? -47.217 -72.862 -7.718 1.00 28.20 84 GLY A CA 1
ATOM 662 C C . GLY A 1 84 ? -46.191 -73.808 -8.337 1.00 28.20 84 GLY A C 1
ATOM 663 O O . GLY A 1 84 ? -45.441 -73.409 -9.216 1.00 28.20 84 GLY A O 1
ATOM 664 N N . SER A 1 85 ? -46.128 -75.055 -7.871 1.00 29.17 85 SER A N 1
ATOM 665 C CA . SER A 1 85 ? -45.445 -76.159 -8.556 1.00 29.17 85 SER A CA 1
ATOM 666 C C . SER A 1 85 ? -46.039 -76.421 -9.944 1.00 29.17 85 SER A C 1
ATOM 668 O O . SER A 1 85 ? -47.259 -76.405 -10.072 1.00 29.17 85 SER A O 1
ATOM 670 N N . VAL A 1 86 ? -45.207 -76.790 -10.924 1.00 32.19 86 VAL A N 1
ATOM 671 C CA . VAL A 1 86 ? -45.237 -78.082 -11.659 1.00 32.19 86 VAL A CA 1
ATOM 672 C C . VAL A 1 86 ? -44.218 -78.040 -12.820 1.00 32.19 86 VAL A C 1
ATOM 674 O O . VAL A 1 86 ? -43.930 -76.963 -13.338 1.00 32.19 86 VAL A O 1
ATOM 677 N N . PRO A 1 87 ? -43.599 -79.182 -13.185 1.00 44.19 87 PRO A N 1
ATOM 678 C CA . PRO A 1 87 ? -42.219 -79.218 -13.658 1.00 44.19 87 PRO A CA 1
ATOM 679 C C . PRO A 1 87 ? -42.040 -79.835 -15.062 1.00 44.19 87 PRO A C 1
ATOM 681 O O . PRO A 1 87 ? -42.987 -80.248 -15.721 1.00 44.19 87 PRO A O 1
ATOM 684 N N . ALA A 1 88 ? -40.759 -80.025 -15.396 1.00 30.45 88 ALA A N 1
ATOM 685 C CA . ALA A 1 88 ? -40.200 -81.144 -16.162 1.00 30.45 88 ALA A CA 1
ATOM 686 C C . ALA A 1 88 ? -40.132 -81.032 -17.694 1.00 30.45 88 ALA A C 1
ATOM 688 O O . ALA A 1 88 ? -41.129 -81.132 -18.400 1.00 30.45 88 ALA A O 1
ATOM 689 N N . LYS A 1 89 ? -38.892 -81.019 -18.205 1.00 31.55 89 LYS A N 1
ATOM 690 C CA . LYS A 1 89 ? -38.199 -82.182 -18.821 1.00 31.55 89 LYS A CA 1
ATOM 691 C C . LYS A 1 89 ? -36.814 -81.707 -19.318 1.00 31.55 89 LYS A C 1
ATOM 693 O O . LYS A 1 89 ? -36.742 -80.710 -20.019 1.00 31.55 89 LYS A O 1
ATOM 698 N N . GLN A 1 90 ? -35.664 -82.192 -18.817 1.00 32.03 90 GLN A N 1
ATOM 699 C CA . GLN A 1 90 ? -35.007 -83.488 -19.119 1.00 32.03 90 GLN A CA 1
ATOM 700 C C . GLN A 1 90 ? -35.085 -83.821 -20.621 1.00 32.03 90 GLN A C 1
ATOM 702 O O . GLN A 1 90 ? -36.179 -83.919 -21.148 1.00 32.03 90 GLN A O 1
ATOM 707 N N . GLN A 1 91 ? -34.025 -83.994 -21.406 1.00 31.06 91 GLN A N 1
ATOM 708 C CA . GLN A 1 91 ? -32.689 -84.584 -21.235 1.00 31.06 91 GLN A CA 1
ATOM 709 C C . GLN A 1 91 ? -31.793 -83.993 -22.351 1.00 31.06 91 GLN A C 1
ATOM 711 O O . GLN A 1 91 ? -32.310 -83.508 -23.351 1.00 31.06 91 GLN A O 1
ATOM 716 N N . GLY A 1 92 ? -30.475 -83.855 -22.170 1.00 26.58 92 GLY A N 1
ATOM 717 C CA . GLY A 1 92 ? -29.491 -84.898 -22.514 1.00 26.58 92 GLY A CA 1
ATOM 718 C C . GLY A 1 92 ? -29.309 -84.983 -24.039 1.00 26.58 92 GLY A C 1
ATOM 719 O O . GLY A 1 92 ? -30.272 -85.135 -24.763 1.00 26.58 92 GLY A O 1
ATOM 720 N N . GLY A 1 93 ? -28.141 -84.887 -24.654 1.00 25.52 93 GLY A N 1
ATOM 721 C CA . GLY A 1 93 ? -26.762 -84.970 -24.214 1.00 25.52 93 GLY A CA 1
ATOM 722 C C . GLY A 1 93 ? -25.939 -85.331 -25.460 1.00 25.52 93 GLY A C 1
ATOM 723 O O . GLY A 1 93 ? -26.399 -86.095 -26.297 1.00 25.52 93 GLY A O 1
ATOM 724 N N . ALA A 1 94 ? -24.732 -84.770 -25.547 1.00 28.39 94 ALA A N 1
ATOM 725 C CA . ALA A 1 94 ? -23.600 -85.199 -26.375 1.00 28.39 94 ALA A CA 1
ATOM 726 C C . ALA A 1 94 ? -23.764 -85.279 -27.913 1.00 28.39 94 ALA A C 1
ATOM 728 O O . ALA A 1 94 ? -24.381 -86.179 -28.460 1.00 28.39 94 ALA A O 1
ATOM 729 N N . SER A 1 95 ? -22.963 -84.498 -28.644 1.00 29.03 95 SER A N 1
ATOM 730 C CA . SER A 1 95 ? -21.653 -84.975 -29.122 1.00 29.03 95 SER A CA 1
ATOM 731 C C . SER A 1 95 ? -21.023 -84.000 -30.126 1.00 29.03 95 SER A C 1
ATOM 733 O O . SER A 1 95 ? -21.681 -83.316 -30.902 1.00 29.03 95 SER A O 1
ATOM 735 N N . LYS A 1 96 ? -19.696 -83.940 -30.058 1.00 33.78 96 LYS A N 1
ATOM 736 C CA . LYS A 1 96 ? -18.761 -83.065 -30.767 1.00 33.78 96 LYS A CA 1
ATOM 737 C C . LYS A 1 96 ? -18.727 -83.352 -32.274 1.00 33.78 96 LYS A C 1
ATOM 739 O O . LYS A 1 96 ? -18.514 -84.500 -32.646 1.00 33.78 96 LYS A O 1
ATOM 744 N N . ARG A 1 97 ? -18.661 -82.303 -33.108 1.00 30.73 97 ARG A N 1
ATOM 745 C CA . ARG A 1 97 ? -17.491 -82.023 -33.979 1.00 30.73 97 ARG A CA 1
ATOM 746 C C . ARG A 1 97 ? -17.677 -80.777 -34.864 1.00 30.73 97 ARG A C 1
ATOM 748 O O . ARG A 1 97 ? -18.531 -80.722 -35.732 1.00 30.73 97 ARG A O 1
ATOM 755 N N . THR A 1 98 ? -16.740 -79.845 -34.668 1.00 34.34 98 THR A N 1
ATOM 756 C CA . THR A 1 98 ? -16.069 -79.003 -35.678 1.00 34.34 98 THR A CA 1
ATOM 757 C C . THR A 1 98 ? -16.885 -78.037 -36.541 1.00 34.34 98 THR A C 1
ATOM 759 O O . THR A 1 98 ? -17.476 -78.431 -37.536 1.00 34.34 98 THR A O 1
ATOM 762 N N . ARG A 1 99 ? -16.640 -76.735 -36.332 1.00 36.16 99 ARG A N 1
ATOM 763 C CA . ARG A 1 99 ? -16.074 -75.866 -37.383 1.00 36.16 99 ARG A CA 1
ATOM 764 C C . ARG A 1 99 ? -15.338 -74.670 -36.765 1.00 36.16 99 ARG A C 1
ATOM 766 O O . ARG A 1 99 ? -15.904 -73.629 -36.459 1.00 36.16 99 ARG A O 1
ATOM 773 N N . ARG A 1 100 ? -14.028 -74.863 -36.570 1.00 41.53 100 ARG A N 1
ATOM 774 C CA . ARG A 1 100 ? -13.031 -73.801 -36.387 1.00 41.53 100 ARG A CA 1
ATOM 775 C C . ARG A 1 100 ? -12.963 -72.994 -37.688 1.00 41.53 100 ARG A C 1
ATOM 777 O O . ARG A 1 100 ? -12.299 -73.442 -38.613 1.00 41.53 100 ARG A O 1
ATOM 784 N N . ALA A 1 101 ? -13.649 -71.855 -37.773 1.00 40.19 101 ALA A N 1
ATOM 785 C CA . ALA A 1 101 ? -13.452 -70.901 -38.875 1.00 40.19 101 ALA A CA 1
ATOM 786 C C . ALA A 1 101 ? -13.935 -69.457 -38.592 1.00 40.19 101 ALA A C 1
ATOM 788 O O . ALA A 1 101 ? -14.090 -68.697 -39.537 1.00 40.19 101 ALA A O 1
ATOM 789 N N . SER A 1 102 ? -14.166 -69.041 -37.337 1.00 44.00 102 SER A N 1
ATOM 790 C CA . SER A 1 102 ? -14.612 -67.657 -37.035 1.00 44.00 102 SER A CA 1
ATOM 791 C C . SER A 1 102 ? -13.741 -66.875 -36.041 1.00 44.00 102 SER A C 1
ATOM 793 O O . SER A 1 102 ? -13.912 -65.671 -35.895 1.00 44.00 102 SER A O 1
ATOM 795 N N . GLN A 1 103 ? -12.742 -67.494 -35.404 1.00 43.66 103 GLN A N 1
ATOM 796 C CA . GLN A 1 103 ? -11.929 -66.816 -34.376 1.00 43.66 103 GLN A CA 1
ATOM 797 C C . GLN A 1 103 ? -10.737 -66.004 -34.911 1.00 43.66 103 GLN A C 1
ATOM 799 O O . GLN A 1 103 ? -10.162 -65.217 -34.165 1.00 43.66 103 GLN A O 1
ATOM 804 N N . ARG A 1 104 ? -10.354 -66.142 -36.190 1.00 46.00 104 ARG A N 1
ATOM 805 C CA . ARG A 1 104 ? -9.205 -65.395 -36.747 1.00 46.00 104 ARG A CA 1
ATOM 806 C C . ARG A 1 104 ? -9.549 -63.991 -37.245 1.00 46.00 104 ARG A C 1
ATOM 808 O O . ARG A 1 104 ? -8.679 -63.137 -37.202 1.00 46.00 104 ARG A O 1
ATOM 815 N N . ILE A 1 105 ? -10.794 -63.736 -37.649 1.00 51.28 105 ILE A N 1
ATOM 816 C CA . ILE A 1 105 ? -11.217 -62.409 -38.136 1.00 51.28 105 ILE A CA 1
ATOM 817 C C . ILE A 1 105 ? -11.579 -61.486 -36.959 1.00 51.28 105 ILE A C 1
ATOM 819 O O . ILE A 1 105 ? -11.356 -60.282 -37.020 1.00 51.28 105 ILE A O 1
ATOM 823 N N . MET A 1 106 ? -12.044 -62.042 -35.837 1.00 45.59 106 MET A N 1
ATOM 824 C CA . MET A 1 106 ? -12.451 -61.249 -34.671 1.00 45.59 106 MET A CA 1
ATOM 825 C C . MET A 1 106 ? -11.257 -60.695 -33.868 1.00 45.59 106 MET A C 1
ATOM 827 O O . MET A 1 106 ? -11.328 -59.579 -33.360 1.00 45.59 106 MET A O 1
ATOM 831 N N . ASN A 1 107 ? -10.122 -61.408 -33.825 1.00 47.31 107 ASN A N 1
ATOM 832 C CA . ASN A 1 107 ? -8.929 -60.949 -33.098 1.00 47.31 107 ASN A CA 1
ATOM 833 C C . ASN A 1 107 ? -8.175 -59.816 -33.815 1.00 47.31 107 ASN A C 1
ATOM 835 O O . ASN A 1 107 ? -7.602 -58.962 -33.146 1.00 47.31 107 ASN A O 1
ATOM 839 N N . THR A 1 108 ? -8.197 -59.757 -35.150 1.00 55.75 108 THR A N 1
ATOM 840 C CA . THR A 1 108 ? -7.578 -58.656 -35.912 1.00 55.75 108 THR A CA 1
ATOM 841 C C . THR A 1 108 ? -8.380 -57.361 -35.819 1.00 55.75 108 THR A C 1
ATOM 843 O O . THR A 1 108 ? -7.787 -56.292 -35.704 1.00 55.75 108 THR A O 1
ATOM 846 N N . PHE A 1 109 ? -9.715 -57.443 -35.781 1.00 54.22 109 PHE A N 1
ATOM 847 C CA . PHE A 1 109 ? -10.561 -56.271 -35.529 1.00 54.22 109 PHE A CA 1
ATOM 848 C C . PHE A 1 109 ? -10.421 -55.766 -34.088 1.00 54.22 109 PHE A C 1
ATOM 850 O O . PHE A 1 109 ? -10.302 -54.561 -33.886 1.00 54.22 109 PHE A O 1
ATOM 857 N N . ALA A 1 110 ? -10.352 -56.662 -33.097 1.00 55.06 110 ALA A N 1
ATOM 858 C CA . ALA A 1 110 ? -10.135 -56.273 -31.703 1.00 55.06 110 ALA A CA 1
ATOM 859 C C . ALA A 1 110 ? -8.756 -55.619 -31.483 1.00 55.06 110 ALA A C 1
ATOM 861 O O . ALA A 1 110 ? -8.678 -54.595 -30.809 1.00 55.06 110 ALA A O 1
ATOM 862 N N . LEU A 1 111 ? -7.682 -56.139 -32.097 1.00 60.69 111 LEU A N 1
ATOM 863 C CA . LEU A 1 111 ? -6.357 -55.505 -32.022 1.00 60.69 111 LEU A CA 1
ATOM 864 C C . LEU A 1 111 ? -6.313 -54.149 -32.734 1.00 60.69 111 LEU A C 1
ATOM 866 O O . LEU A 1 111 ? -5.730 -53.210 -32.201 1.00 60.69 111 LEU A O 1
ATOM 870 N N . GLY A 1 112 ? -6.939 -54.032 -33.909 1.00 69.31 112 GLY A N 1
ATOM 871 C CA . GLY A 1 112 ? -7.019 -52.764 -34.638 1.00 69.31 112 GLY A CA 1
ATOM 872 C C . GLY A 1 112 ? -7.807 -51.699 -33.874 1.00 69.31 112 GLY A C 1
ATOM 873 O O . GLY A 1 112 ? -7.412 -50.537 -33.851 1.00 69.31 112 GLY A O 1
ATOM 874 N N . LEU A 1 113 ? -8.876 -52.102 -33.185 1.00 71.06 113 LEU A N 1
ATOM 875 C CA . LEU A 1 113 ? -9.709 -51.208 -32.383 1.00 71.06 113 LEU A CA 1
ATOM 876 C C . LEU A 1 113 ? -8.999 -50.781 -31.089 1.00 71.06 113 LEU A C 1
ATOM 878 O O . LEU A 1 113 ? -9.042 -49.606 -30.737 1.00 71.06 113 LEU A O 1
ATOM 882 N N . VAL A 1 114 ? -8.265 -51.686 -30.430 1.00 71.81 114 VAL A N 1
ATOM 883 C CA . VAL A 1 114 ? -7.424 -51.347 -29.265 1.00 71.81 114 VAL A CA 1
ATOM 884 C C . VAL A 1 114 ? -6.261 -50.437 -29.667 1.00 71.81 114 VAL A C 1
ATOM 886 O O . VAL A 1 114 ? -6.014 -49.442 -28.992 1.00 71.81 114 VAL A O 1
ATOM 889 N N . ALA A 1 115 ? -5.585 -50.709 -30.787 1.00 72.44 115 ALA A N 1
ATOM 890 C CA . ALA A 1 115 ? -4.525 -49.841 -31.300 1.00 72.44 115 ALA A CA 1
ATOM 891 C C . ALA A 1 115 ? -5.065 -48.463 -31.720 1.00 72.44 115 ALA A C 1
ATOM 893 O O . ALA A 1 115 ? -4.446 -47.446 -31.419 1.00 72.44 115 ALA A O 1
ATOM 894 N N . GLY A 1 116 ? -6.245 -48.413 -32.346 1.00 79.69 116 GLY A N 1
ATOM 895 C CA . GLY A 1 116 ? -6.927 -47.168 -32.698 1.00 79.69 116 GLY A CA 1
ATOM 896 C C . GLY A 1 116 ? -7.339 -46.350 -31.472 1.00 79.69 116 GLY A C 1
ATOM 897 O O . GLY A 1 116 ? -7.106 -45.145 -31.442 1.00 79.69 116 GLY A O 1
ATOM 898 N N . LEU A 1 117 ? -7.873 -46.997 -30.430 1.00 79.00 117 LEU A N 1
ATOM 899 C CA . LEU A 1 117 ? -8.207 -46.344 -29.160 1.00 79.00 117 LEU A CA 1
ATOM 900 C C . LEU A 1 117 ? -6.962 -45.857 -28.413 1.00 79.00 117 LEU A C 1
ATOM 902 O O . LEU A 1 117 ? -7.004 -44.776 -27.835 1.00 79.00 117 LEU A O 1
ATOM 906 N N . LEU A 1 118 ? -5.855 -46.607 -28.450 1.00 78.50 118 LEU A N 1
ATOM 907 C CA . LEU A 1 118 ? -4.581 -46.189 -27.857 1.00 78.50 118 LEU A CA 1
ATOM 908 C C . LEU A 1 118 ? -3.949 -45.018 -28.614 1.00 78.50 118 LEU A C 1
ATOM 910 O O . LEU A 1 118 ? -3.416 -44.106 -27.995 1.00 78.50 118 LEU A O 1
ATOM 914 N N . LEU A 1 119 ? -4.033 -44.997 -29.944 1.00 75.38 119 LEU A N 1
ATOM 915 C CA . LEU A 1 119 ? -3.548 -43.869 -30.742 1.00 75.38 119 LEU A CA 1
ATOM 916 C C . LEU A 1 119 ? -4.435 -42.632 -30.569 1.00 75.38 119 LEU A C 1
ATOM 918 O O . LEU A 1 119 ? -3.916 -41.522 -30.468 1.00 75.38 119 LEU A O 1
ATOM 922 N N . ALA A 1 120 ? -5.754 -42.811 -30.467 1.00 70.56 120 ALA A N 1
ATOM 923 C CA . ALA A 1 120 ? -6.686 -41.727 -30.175 1.00 70.56 120 ALA A CA 1
ATOM 924 C C . ALA A 1 120 ? -6.492 -41.180 -28.753 1.00 70.56 120 ALA A C 1
ATOM 926 O O . ALA A 1 120 ? -6.471 -39.964 -28.570 1.00 70.56 120 ALA A O 1
ATOM 927 N N . SER A 1 121 ? -6.281 -42.045 -27.754 1.00 75.62 121 SER A N 1
ATOM 928 C CA . SER A 1 121 ? -6.000 -41.616 -26.382 1.00 75.62 121 SER A CA 1
ATOM 929 C C . SER A 1 121 ? -4.635 -40.942 -26.276 1.00 75.62 121 SER A C 1
ATOM 931 O O . SER A 1 121 ? -4.528 -39.912 -25.620 1.00 75.62 121 SER A O 1
ATOM 933 N N . MET A 1 122 ? -3.614 -41.433 -26.982 1.00 72.00 122 MET A N 1
ATOM 934 C CA . MET A 1 122 ? -2.290 -40.812 -27.010 1.00 72.00 122 MET A CA 1
ATOM 935 C C . MET A 1 122 ? -2.310 -39.471 -27.751 1.00 72.00 122 MET A C 1
ATOM 937 O O . MET A 1 122 ? -1.685 -38.522 -27.292 1.00 72.00 122 MET A O 1
ATOM 941 N N . GLY A 1 123 ? -3.093 -39.346 -28.828 1.00 76.44 123 GLY A N 1
ATOM 942 C CA . GLY A 1 123 ? -3.365 -38.073 -29.498 1.00 76.44 123 GLY A CA 1
ATOM 943 C C . GLY A 1 123 ? -4.132 -37.093 -28.606 1.00 76.44 123 GLY A C 1
ATOM 944 O O . GLY A 1 123 ? -3.789 -35.913 -28.557 1.00 76.44 123 GLY A O 1
ATOM 945 N N . MET A 1 124 ? -5.109 -37.570 -27.831 1.00 70.69 124 MET A N 1
ATOM 946 C CA . MET A 1 124 ? -5.843 -36.759 -26.853 1.00 70.69 124 MET A CA 1
ATOM 947 C C . MET A 1 124 ? -4.945 -36.332 -25.690 1.00 70.69 124 MET A C 1
ATOM 949 O O . MET A 1 124 ? -5.008 -35.179 -25.285 1.00 70.69 124 MET A O 1
ATOM 953 N N . VAL A 1 125 ? -4.050 -37.200 -25.212 1.00 72.44 125 VAL A N 1
ATOM 954 C CA . VAL A 1 125 ? -3.018 -36.870 -24.219 1.00 72.44 125 VAL A CA 1
ATOM 955 C C . VAL A 1 125 ? -2.018 -35.871 -24.789 1.00 72.44 125 VAL A C 1
ATOM 957 O O . VAL A 1 125 ? -1.676 -34.930 -24.092 1.00 72.44 125 VAL A O 1
ATOM 960 N N . PHE A 1 126 ? -1.601 -35.991 -26.051 1.00 68.56 126 PHE A N 1
ATOM 961 C CA . PHE A 1 126 ? -0.736 -34.998 -26.695 1.00 68.56 126 PHE A CA 1
ATOM 962 C C . PHE A 1 126 ? -1.450 -33.658 -26.888 1.00 68.56 126 PHE A C 1
ATOM 964 O O . PHE A 1 126 ? -0.840 -32.609 -26.724 1.00 68.56 126 PHE A O 1
ATOM 971 N N . THR A 1 127 ? -2.750 -33.676 -27.185 1.00 67.19 127 THR A N 1
ATOM 972 C CA . THR A 1 127 ? -3.579 -32.467 -27.297 1.00 67.19 127 THR A CA 1
ATOM 973 C C . THR A 1 127 ? -3.813 -31.845 -25.924 1.00 67.19 127 THR A C 1
ATOM 975 O O . THR A 1 127 ? -3.724 -30.634 -25.791 1.00 67.19 127 THR A O 1
ATOM 978 N N . LEU A 1 128 ? -4.004 -32.654 -24.880 1.00 60.97 128 LEU A N 1
ATOM 979 C CA . LEU A 1 128 ? -4.073 -32.218 -23.486 1.00 60.97 128 LEU A CA 1
ATOM 980 C C . LEU A 1 128 ? -2.714 -31.746 -22.973 1.00 60.97 128 LEU A C 1
ATOM 982 O O . LEU A 1 128 ? -2.685 -30.803 -22.208 1.00 60.97 128 LEU A O 1
ATOM 986 N N . MET A 1 129 ? -1.589 -32.323 -23.396 1.00 58.19 129 MET A N 1
ATOM 987 C CA . MET A 1 129 ? -0.242 -31.858 -23.043 1.00 58.19 129 MET A CA 1
ATOM 988 C C . MET A 1 129 ? 0.131 -30.591 -23.807 1.00 58.19 129 MET A C 1
ATOM 990 O O . MET A 1 129 ? 0.778 -29.726 -23.234 1.00 58.19 129 MET A O 1
ATOM 994 N N . LYS A 1 130 ? -0.307 -30.438 -25.061 1.00 53.59 130 LYS A N 1
ATOM 995 C CA . LYS A 1 130 ? -0.122 -29.217 -25.854 1.00 53.59 130 LYS A CA 1
ATOM 996 C C . LYS A 1 130 ? -1.036 -28.095 -25.364 1.00 53.59 130 LYS A C 1
ATOM 998 O O . LYS A 1 130 ? -0.577 -26.966 -25.254 1.00 53.59 130 LYS A O 1
ATOM 1003 N N . ASN A 1 131 ? -2.278 -28.407 -24.989 1.00 47.16 131 ASN A N 1
ATOM 1004 C CA . ASN A 1 131 ? -3.181 -27.464 -24.330 1.00 47.16 131 ASN A CA 1
ATOM 1005 C C . ASN A 1 131 ? -2.716 -27.157 -22.915 1.00 47.16 131 ASN A C 1
ATOM 1007 O O . ASN A 1 131 ? -2.751 -26.000 -22.547 1.00 47.16 131 ASN A O 1
ATOM 1011 N N . LYS A 1 132 ? -2.176 -28.121 -22.163 1.00 41.75 132 LYS A N 1
ATOM 1012 C CA . LYS A 1 132 ? -1.562 -27.853 -20.862 1.00 41.75 132 LYS A CA 1
ATOM 1013 C C . LYS A 1 132 ? -0.276 -27.056 -21.027 1.00 41.75 132 LYS A C 1
ATOM 1015 O O . LYS A 1 132 ? -0.073 -26.180 -20.224 1.00 41.75 132 LYS A O 1
ATOM 1020 N N . GLN A 1 133 ? 0.525 -27.240 -22.079 1.00 35.78 133 GLN A N 1
ATOM 1021 C CA . GLN A 1 133 ? 1.656 -26.355 -22.391 1.00 35.78 133 GLN A CA 1
ATOM 1022 C C . GLN A 1 133 ? 1.209 -24.962 -22.859 1.00 35.78 133 GLN A C 1
ATOM 1024 O O . GLN A 1 133 ? 1.898 -23.996 -22.552 1.00 35.78 133 GLN A O 1
ATOM 1029 N N . MET A 1 134 ? 0.069 -24.815 -23.545 1.00 33.50 134 MET A N 1
ATOM 1030 C CA . MET A 1 134 ? -0.506 -23.502 -23.883 1.00 33.50 134 MET A CA 1
ATOM 1031 C C . MET A 1 134 ? -1.215 -22.835 -22.690 1.00 33.50 134 MET A C 1
ATOM 1033 O O . MET A 1 134 ? -1.168 -21.616 -22.570 1.00 33.50 134 MET A O 1
ATOM 1037 N N . GLU A 1 135 ? -1.798 -23.604 -21.770 1.00 32.72 135 GLU A N 1
ATOM 1038 C CA . GLU A 1 135 ? -2.426 -23.125 -20.532 1.00 32.72 135 GLU A CA 1
ATOM 1039 C C . GLU A 1 135 ? -1.381 -22.862 -19.434 1.00 32.72 135 GLU A C 1
ATOM 1041 O O . GLU A 1 135 ? -1.496 -21.879 -18.710 1.00 32.72 135 GLU A O 1
ATOM 1046 N N . THR A 1 136 ? -0.286 -23.630 -19.368 1.00 32.84 136 THR A N 1
ATOM 1047 C CA . THR A 1 136 ? 0.859 -23.377 -18.469 1.00 32.84 136 THR A CA 1
ATOM 1048 C C . THR A 1 136 ? 1.849 -22.358 -19.029 1.00 32.84 136 THR A C 1
ATOM 1050 O O . THR A 1 136 ? 2.796 -21.999 -18.337 1.00 32.84 136 THR A O 1
ATOM 1053 N N . SER A 1 137 ? 1.649 -21.873 -20.258 1.00 30.95 137 SER A N 1
ATOM 1054 C CA . SER A 1 137 ? 2.397 -20.726 -20.803 1.00 30.95 137 SER A CA 1
ATOM 1055 C C . SER A 1 137 ? 1.612 -19.411 -20.740 1.00 30.95 137 SER A C 1
ATOM 1057 O O . SER A 1 137 ? 2.161 -18.371 -21.090 1.00 30.95 137 SER A O 1
ATOM 1059 N N . ASN A 1 138 ? 0.365 -19.440 -20.252 1.00 26.78 138 ASN A N 1
ATOM 1060 C CA . ASN A 1 138 ? -0.480 -18.259 -20.039 1.00 26.78 138 ASN A CA 1
ATOM 1061 C C . ASN A 1 138 ? -0.938 -18.078 -18.584 1.00 26.78 138 ASN A C 1
ATOM 1063 O O . ASN A 1 138 ? -1.722 -17.178 -18.294 1.00 26.78 138 ASN A O 1
ATOM 1067 N N . THR A 1 139 ? -0.388 -18.832 -17.632 1.00 28.28 139 THR A N 1
ATOM 1068 C CA . THR A 1 139 ? -0.127 -18.233 -16.324 1.00 28.28 139 THR A CA 1
ATOM 1069 C C . THR A 1 139 ? 1.025 -17.270 -16.528 1.00 28.28 139 THR A C 1
ATOM 1071 O O . THR A 1 139 ? 2.190 -17.670 -16.506 1.00 28.28 139 THR A O 1
ATOM 1074 N N . THR A 1 140 ? 0.702 -16.001 -16.784 1.00 34.88 140 THR A N 1
ATOM 1075 C CA . THR A 1 140 ? 1.604 -14.886 -16.516 1.00 34.88 140 THR A CA 1
ATOM 1076 C C . THR A 1 140 ? 2.167 -15.168 -15.133 1.00 34.88 140 THR A C 1
ATOM 1078 O O . THR A 1 140 ? 1.453 -15.031 -14.144 1.00 34.88 140 THR A O 1
ATOM 1081 N N . SER A 1 141 ? 3.399 -15.673 -15.050 1.00 39.88 141 SER A N 1
ATOM 1082 C CA . SER A 1 141 ? 4.135 -15.655 -13.798 1.00 39.88 141 SER A CA 1
ATOM 1083 C C . SER A 1 141 ? 4.109 -14.185 -13.408 1.00 39.88 141 SER A C 1
ATOM 1085 O O . SER A 1 141 ? 4.726 -13.343 -14.078 1.00 39.88 141 SER A O 1
ATOM 1087 N N . GLN A 1 142 ? 3.252 -13.867 -12.437 1.00 60.28 142 GLN A N 1
ATOM 1088 C CA . GLN A 1 142 ? 3.203 -12.582 -11.772 1.00 60.28 142 GLN A CA 1
ATOM 1089 C C . GLN A 1 142 ? 4.570 -12.495 -11.099 1.00 60.28 142 GLN A C 1
ATOM 1091 O O . GLN A 1 142 ? 4.788 -13.022 -10.019 1.00 60.28 142 GLN A O 1
ATOM 1096 N N . GLY A 1 143 ? 5.572 -12.037 -11.850 1.00 69.00 143 GLY A N 1
ATOM 1097 C CA . GLY A 1 143 ? 6.905 -11.839 -11.306 1.00 69.00 143 GLY A CA 1
ATOM 1098 C C . GLY A 1 143 ? 6.802 -10.786 -10.216 1.00 69.00 143 GLY A C 1
ATOM 1099 O O . GLY A 1 143 ? 5.949 -9.905 -10.295 1.00 69.00 143 GLY A O 1
ATOM 1100 N N . ILE A 1 144 ? 7.668 -10.854 -9.215 1.00 86.00 144 ILE A N 1
ATOM 1101 C CA . ILE A 1 144 ? 7.684 -9.817 -8.184 1.00 86.00 144 ILE A CA 1
ATOM 1102 C C . ILE A 1 144 ? 8.354 -8.579 -8.754 1.00 86.00 144 ILE A C 1
ATOM 1104 O O . ILE A 1 144 ? 9.407 -8.670 -9.387 1.00 86.00 144 ILE A O 1
ATOM 1108 N N . TYR A 1 145 ? 7.744 -7.426 -8.510 1.00 87.62 145 TYR A N 1
ATOM 1109 C CA . TYR A 1 145 ? 8.267 -6.123 -8.894 1.00 87.62 145 TYR A CA 1
ATOM 1110 C C . TYR A 1 145 ? 8.999 -5.523 -7.706 1.00 87.62 145 TYR A C 1
ATOM 1112 O O . TYR A 1 145 ? 8.387 -4.935 -6.817 1.00 87.62 145 TYR A O 1
ATOM 1120 N N . SER A 1 146 ? 10.315 -5.706 -7.682 1.00 83.69 146 SER A N 1
ATOM 1121 C CA . SER A 1 146 ? 11.161 -5.100 -6.662 1.00 83.69 146 SER A CA 1
ATOM 1122 C C . SER A 1 146 ? 11.578 -3.690 -7.049 1.00 83.69 146 SER A C 1
ATOM 1124 O O . SER A 1 146 ? 11.869 -3.430 -8.217 1.00 83.69 146 SER A O 1
ATOM 1126 N N . HIS A 1 147 ? 11.631 -2.817 -6.050 1.00 81.88 147 HIS A N 1
ATOM 1127 C CA . HIS A 1 147 ? 12.047 -1.431 -6.175 1.00 81.88 147 HIS A CA 1
ATOM 1128 C C . HIS A 1 147 ? 13.371 -1.213 -5.439 1.00 81.88 147 HIS A C 1
ATOM 1130 O O . HIS A 1 147 ? 13.465 -1.554 -4.259 1.00 81.88 147 HIS A O 1
ATOM 1136 N N . GLN A 1 148 ? 14.388 -0.694 -6.128 1.00 84.75 148 GLN A N 1
ATOM 1137 C CA . GLN A 1 148 ? 15.743 -0.517 -5.585 1.00 84.75 148 GLN A CA 1
ATOM 1138 C C . GLN A 1 148 ? 16.380 0.780 -6.103 1.00 84.75 148 GLN A C 1
ATOM 1140 O O . GLN A 1 148 ? 16.100 1.184 -7.227 1.00 84.75 148 GLN A O 1
ATOM 1145 N N . ILE A 1 149 ? 17.266 1.407 -5.319 1.00 83.31 149 ILE A N 1
ATOM 1146 C CA . ILE A 1 149 ? 17.913 2.687 -5.675 1.00 83.31 149 ILE A CA 1
ATOM 1147 C C . ILE A 1 149 ? 19.283 2.417 -6.290 1.00 83.31 149 ILE A C 1
ATOM 1149 O O . ILE A 1 149 ? 20.200 2.021 -5.570 1.00 83.31 149 ILE A O 1
ATOM 1153 N N . ASN A 1 150 ? 19.468 2.673 -7.585 1.00 84.19 150 ASN A N 1
ATOM 1154 C CA . ASN A 1 150 ? 20.757 2.499 -8.250 1.00 84.19 150 ASN A CA 1
ATOM 1155 C C . ASN A 1 150 ? 21.809 3.454 -7.654 1.00 84.19 150 ASN A C 1
ATOM 1157 O O . ASN A 1 150 ? 21.682 4.670 -7.808 1.00 84.19 150 ASN A O 1
ATOM 1161 N N . PRO A 1 151 ? 22.880 2.950 -7.010 1.00 80.50 151 PRO A N 1
ATOM 1162 C CA . PRO A 1 151 ? 23.849 3.797 -6.321 1.00 80.50 151 PRO A CA 1
ATOM 1163 C C . PRO A 1 151 ? 24.698 4.637 -7.283 1.00 80.50 151 PRO A C 1
ATOM 1165 O O . PRO A 1 151 ? 25.238 5.660 -6.871 1.00 80.50 151 PRO A O 1
ATOM 1168 N N . ALA A 1 152 ? 24.818 4.238 -8.556 1.00 84.56 152 ALA A N 1
ATOM 1169 C CA . ALA A 1 152 ? 25.586 4.982 -9.552 1.00 84.56 152 ALA A CA 1
ATOM 1170 C C . ALA A 1 152 ? 24.825 6.206 -10.084 1.00 84.56 152 ALA A C 1
ATOM 1172 O O . ALA A 1 152 ? 25.442 7.220 -10.404 1.00 84.56 152 ALA A O 1
ATOM 1173 N N . THR A 1 153 ? 23.497 6.123 -10.188 1.00 85.81 153 THR A N 1
ATOM 1174 C CA . THR A 1 153 ? 22.654 7.195 -10.750 1.00 85.81 153 THR A CA 1
ATOM 1175 C C . THR A 1 153 ? 21.803 7.910 -9.700 1.00 85.81 153 THR A C 1
ATOM 1177 O O . THR A 1 153 ? 21.208 8.949 -9.994 1.00 85.81 153 THR A O 1
ATOM 1180 N N . GLY A 1 154 ? 21.697 7.347 -8.493 1.00 84.69 154 GLY A N 1
ATOM 1181 C CA . GLY A 1 154 ? 20.762 7.774 -7.453 1.00 84.69 154 GLY A CA 1
ATOM 1182 C C . GLY A 1 154 ? 19.293 7.679 -7.873 1.00 84.69 154 GLY A C 1
ATOM 1183 O O . GLY A 1 154 ? 18.454 8.322 -7.249 1.00 84.69 154 GLY A O 1
ATOM 1184 N N . ALA A 1 155 ? 18.992 6.967 -8.962 1.00 87.62 155 ALA A N 1
ATOM 1185 C CA . ALA A 1 155 ? 17.643 6.792 -9.473 1.00 87.62 155 ALA A CA 1
ATOM 1186 C C . ALA A 1 155 ? 17.073 5.457 -9.030 1.00 87.62 155 ALA A C 1
ATOM 1188 O O . ALA A 1 155 ? 17.794 4.468 -8.899 1.00 87.62 155 ALA A O 1
ATOM 1189 N N . ASP A 1 156 ? 15.763 5.432 -8.886 1.00 88.69 156 ASP A N 1
ATOM 1190 C CA . ASP A 1 156 ? 15.048 4.199 -8.664 1.00 88.69 156 ASP A CA 1
ATOM 1191 C C . ASP A 1 156 ? 15.071 3.291 -9.900 1.00 88.69 156 ASP A C 1
ATOM 1193 O O . ASP A 1 156 ? 15.149 3.726 -11.057 1.00 88.69 156 ASP A O 1
ATOM 1197 N N . GLU A 1 157 ? 14.989 1.995 -9.641 1.00 90.62 157 GLU A N 1
ATOM 1198 C CA . GLU A 1 157 ? 14.834 0.955 -10.641 1.00 90.62 157 GLU A CA 1
ATOM 1199 C C . GLU A 1 157 ? 13.703 0.020 -10.244 1.00 90.62 157 GLU A C 1
ATOM 1201 O O . GLU A 1 157 ? 13.552 -0.369 -9.082 1.00 90.62 157 GLU A O 1
ATOM 1206 N N . ILE A 1 158 ? 12.937 -0.392 -11.250 1.00 91.75 158 ILE A N 1
ATOM 1207 C CA . ILE A 1 158 ? 11.984 -1.486 -11.120 1.00 91.75 158 ILE A CA 1
ATOM 1208 C C . ILE A 1 158 ? 12.624 -2.724 -11.725 1.00 91.75 158 ILE A C 1
ATOM 1210 O O . ILE A 1 158 ? 13.001 -2.745 -12.899 1.00 91.75 158 ILE A O 1
ATOM 1214 N N . ILE A 1 159 ? 12.704 -3.786 -10.936 1.00 91.25 159 ILE A N 1
ATOM 1215 C CA . ILE A 1 159 ? 13.236 -5.074 -11.365 1.00 91.25 159 ILE A CA 1
ATOM 1216 C C . ILE A 1 159 ? 12.120 -6.099 -11.229 1.00 91.25 159 ILE A C 1
ATOM 1218 O O . ILE A 1 159 ? 11.648 -6.358 -10.120 1.00 91.25 159 ILE A O 1
ATOM 1222 N N . LYS A 1 160 ? 11.722 -6.716 -12.345 1.00 92.25 160 LYS A N 1
ATOM 1223 C CA . LYS A 1 160 ? 10.861 -7.898 -12.301 1.00 92.25 160 LYS A CA 1
ATOM 1224 C C . LYS A 1 160 ? 11.724 -9.118 -12.025 1.00 92.25 160 LYS A C 1
ATOM 1226 O O . LYS A 1 160 ? 12.656 -9.387 -12.782 1.00 92.25 160 LYS A O 1
ATOM 1231 N N . ARG A 1 161 ? 11.403 -9.879 -10.982 1.00 90.56 161 ARG A N 1
ATOM 1232 C CA . ARG A 1 161 ? 12.142 -11.081 -10.578 1.00 90.56 161 ARG A CA 1
ATOM 1233 C C . ARG A 1 161 ? 11.301 -12.339 -10.724 1.00 90.56 161 ARG A C 1
ATOM 1235 O O . ARG A 1 161 ? 10.083 -12.320 -10.546 1.00 90.56 161 ARG A O 1
ATOM 1242 N N . ASN A 1 162 ? 11.972 -13.441 -11.046 1.00 90.62 162 ASN A N 1
ATOM 1243 C CA . ASN A 1 162 ? 11.376 -14.764 -10.956 1.00 90.62 162 ASN A CA 1
ATOM 1244 C C . ASN A 1 162 ? 11.118 -15.090 -9.469 1.00 90.62 162 ASN A C 1
ATOM 1246 O O . ASN A 1 162 ? 12.062 -15.018 -8.682 1.00 90.62 162 ASN A O 1
ATOM 1250 N N . PRO A 1 163 ? 9.887 -15.460 -9.078 1.00 88.88 163 PRO A N 1
ATOM 1251 C CA . PRO A 1 163 ? 9.538 -15.709 -7.676 1.00 88.88 163 PRO A CA 1
ATOM 1252 C C .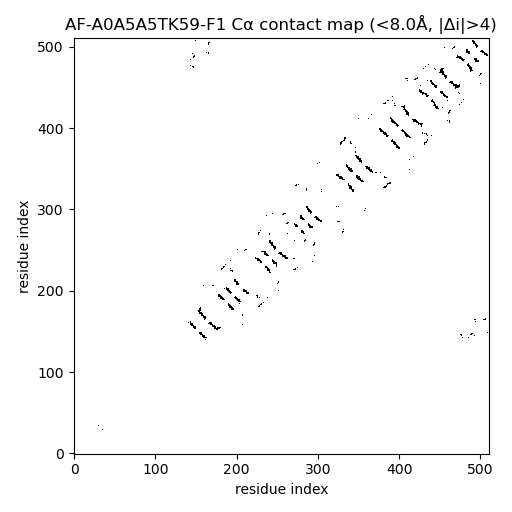 PRO A 1 163 ? 10.328 -16.858 -7.045 1.00 88.88 163 PRO A C 1
ATOM 1254 O O . PRO A 1 163 ? 10.715 -16.796 -5.883 1.00 88.88 163 PRO A O 1
ATOM 1257 N N . THR A 1 164 ? 10.640 -17.895 -7.817 1.00 89.81 164 THR A N 1
ATOM 1258 C CA . THR A 1 164 ? 11.305 -19.097 -7.310 1.00 89.81 164 THR A CA 1
ATOM 1259 C C . THR A 1 164 ? 12.814 -18.917 -7.174 1.00 89.81 164 THR A C 1
ATOM 1261 O O . THR A 1 164 ? 13.407 -19.427 -6.230 1.00 89.81 164 THR A O 1
ATOM 1264 N N . THR A 1 165 ? 13.454 -18.217 -8.115 1.00 90.56 165 THR A N 1
ATOM 1265 C CA . THR A 1 165 ? 14.927 -18.130 -8.177 1.00 90.56 165 THR A CA 1
ATOM 1266 C C . THR A 1 165 ? 15.491 -16.760 -7.804 1.00 90.56 165 THR A C 1
ATOM 1268 O O . THR A 1 165 ? 16.704 -16.617 -7.636 1.00 90.56 165 THR A O 1
ATOM 1271 N N . GLY A 1 166 ? 14.648 -15.728 -7.761 1.00 89.25 166 GLY A N 1
ATOM 1272 C CA . GLY A 1 166 ? 15.051 -14.331 -7.602 1.00 89.25 166 GLY A CA 1
ATOM 1273 C C . GLY A 1 166 ? 15.764 -13.729 -8.818 1.00 89.25 166 GLY A C 1
ATOM 1274 O O . GLY A 1 166 ? 16.094 -12.540 -8.805 1.00 89.25 166 GLY A O 1
ATOM 1275 N N . ALA A 1 167 ? 16.003 -14.512 -9.878 1.00 89.94 167 ALA A N 1
ATOM 1276 C CA . ALA A 1 167 ? 16.689 -14.044 -11.079 1.00 89.94 167 ALA A CA 1
ATOM 1277 C C . ALA A 1 167 ? 15.921 -12.882 -11.725 1.00 89.94 167 ALA A C 1
ATOM 1279 O O . ALA A 1 167 ? 14.690 -12.924 -11.830 1.00 89.94 167 ALA A O 1
ATOM 1280 N N . ALA A 1 168 ? 16.645 -11.847 -12.152 1.00 90.62 168 ALA A N 1
ATOM 1281 C CA . ALA A 1 168 ? 16.041 -10.722 -12.849 1.00 90.62 168 ALA A CA 1
ATOM 1282 C C . ALA A 1 168 ? 15.509 -11.184 -14.215 1.00 90.62 168 ALA A C 1
ATOM 1284 O O . ALA A 1 168 ? 16.230 -11.770 -15.018 1.00 90.62 168 ALA A O 1
ATOM 1285 N N . VAL A 1 169 ? 14.230 -10.920 -14.471 1.00 92.25 169 VAL A N 1
ATOM 1286 C CA . VAL A 1 169 ? 13.584 -11.140 -15.771 1.00 92.25 169 VAL A CA 1
ATOM 1287 C C . VAL A 1 169 ? 13.827 -9.930 -16.666 1.00 92.25 169 VAL A C 1
ATOM 1289 O O . VAL A 1 169 ? 14.192 -10.072 -17.829 1.00 92.25 169 VAL A O 1
ATOM 1292 N N . TRP A 1 170 ? 13.635 -8.733 -16.114 1.00 93.19 170 TRP A N 1
ATOM 1293 C CA . TRP A 1 170 ? 13.967 -7.468 -16.757 1.00 93.19 170 TRP A CA 1
ATOM 1294 C C . TRP A 1 170 ? 14.183 -6.377 -15.710 1.00 93.19 170 TRP A C 1
ATOM 1296 O O . TRP A 1 170 ? 13.772 -6.514 -14.554 1.00 93.19 170 TRP A O 1
ATOM 1306 N N . ARG A 1 171 ? 14.809 -5.277 -16.140 1.00 92.00 171 ARG A N 1
ATOM 1307 C CA . ARG A 1 171 ? 15.041 -4.073 -15.334 1.00 92.00 171 ARG A CA 1
ATOM 1308 C C . ARG A 1 171 ? 14.591 -2.839 -16.101 1.00 92.00 171 ARG A C 1
ATOM 1310 O O . ARG A 1 171 ? 14.808 -2.757 -17.310 1.00 92.00 171 ARG A O 1
ATOM 1317 N N . TYR A 1 172 ? 13.979 -1.903 -15.392 1.00 93.19 172 TYR A N 1
ATOM 1318 C CA . TYR A 1 172 ? 13.649 -0.581 -15.892 1.00 93.19 172 TYR A CA 1
ATOM 1319 C C . TYR A 1 172 ? 14.309 0.460 -14.994 1.00 93.19 172 TYR A C 1
ATOM 1321 O O . TYR A 1 172 ? 13.924 0.607 -13.834 1.00 93.19 172 TYR A O 1
ATOM 1329 N N . SER A 1 173 ? 15.296 1.169 -15.537 1.00 92.06 173 SER A N 1
ATOM 1330 C CA . SER A 1 173 ? 16.007 2.226 -14.823 1.00 92.06 173 SER A CA 1
ATOM 1331 C C . SER A 1 173 ? 15.379 3.578 -15.134 1.00 92.06 173 SER A C 1
ATOM 1333 O O . SER A 1 173 ? 15.256 3.958 -16.304 1.00 92.06 173 SER A O 1
ATOM 1335 N N . PHE A 1 174 ? 14.985 4.314 -14.094 1.00 92.25 174 PHE A N 1
ATOM 1336 C CA . PHE A 1 174 ? 14.537 5.690 -14.265 1.00 92.25 174 PHE A CA 1
ATOM 1337 C C . PHE A 1 174 ? 15.727 6.626 -14.560 1.00 92.25 174 PHE A C 1
ATOM 1339 O O . PHE A 1 174 ? 16.884 6.277 -14.298 1.00 92.25 174 PHE A O 1
ATOM 1346 N N . PRO A 1 175 ? 15.479 7.828 -15.115 1.00 91.19 175 PRO A N 1
ATOM 1347 C CA . PRO A 1 175 ? 16.519 8.844 -15.267 1.00 91.19 175 PRO A CA 1
ATOM 1348 C C . PRO A 1 175 ? 17.192 9.182 -13.929 1.00 91.19 175 PRO A C 1
ATOM 1350 O O . PRO A 1 175 ? 16.547 9.108 -12.884 1.00 91.19 175 PRO A O 1
ATOM 1353 N N . ALA A 1 176 ? 18.461 9.605 -13.967 1.00 87.94 176 ALA A N 1
ATOM 1354 C CA . ALA A 1 176 ? 19.250 9.950 -12.777 1.00 87.94 176 ALA A CA 1
ATOM 1355 C C . ALA A 1 176 ? 18.468 10.825 -11.775 1.00 87.94 176 ALA A C 1
ATOM 1357 O O . ALA A 1 176 ? 17.768 11.756 -12.177 1.00 87.94 176 ALA A O 1
ATOM 1358 N N . HIS A 1 177 ? 18.600 10.517 -10.481 1.00 81.81 177 HIS A N 1
ATOM 1359 C CA . HIS A 1 177 ? 17.912 11.201 -9.375 1.00 81.81 177 HIS A CA 1
ATOM 1360 C C . HIS A 1 177 ? 16.370 11.221 -9.453 1.00 81.81 177 HIS A C 1
ATOM 1362 O O . HIS A 1 177 ? 15.729 12.105 -8.884 1.00 81.81 177 HIS A O 1
ATOM 1368 N N . THR A 1 178 ? 15.757 10.260 -10.150 1.00 87.88 178 THR A N 1
ATOM 1369 C CA . THR A 1 178 ? 14.298 10.077 -10.149 1.00 87.88 178 THR A CA 1
ATOM 1370 C C . THR A 1 178 ? 13.897 9.102 -9.051 1.00 87.88 178 THR A C 1
ATOM 1372 O O . THR A 1 178 ? 14.383 7.974 -9.038 1.00 87.88 178 THR A O 1
ATOM 1375 N N . THR A 1 179 ? 12.977 9.516 -8.179 1.00 87.31 179 THR A N 1
ATOM 1376 C CA . THR A 1 179 ? 12.415 8.662 -7.124 1.00 87.31 179 THR A CA 1
ATOM 1377 C C . THR A 1 179 ? 10.987 8.258 -7.474 1.00 87.31 179 THR A C 1
ATOM 1379 O O . THR A 1 179 ? 10.177 9.107 -7.855 1.00 87.31 179 THR A O 1
ATOM 1382 N N . MET A 1 180 ? 10.658 6.981 -7.342 1.00 87.38 180 MET A N 1
ATOM 1383 C CA . MET A 1 180 ? 9.317 6.437 -7.472 1.00 87.38 180 MET A CA 1
ATOM 1384 C C . MET A 1 180 ? 8.519 6.710 -6.197 1.00 87.38 180 MET A C 1
ATOM 1386 O O . MET A 1 180 ? 9.002 6.577 -5.077 1.00 87.38 180 MET A O 1
ATOM 1390 N N . VAL A 1 181 ? 7.269 7.117 -6.373 1.00 85.94 181 VAL A N 1
ATOM 1391 C CA . VAL A 1 181 ? 6.340 7.392 -5.276 1.00 85.94 181 VAL A CA 1
ATOM 1392 C C . VAL A 1 181 ? 5.430 6.199 -5.029 1.00 85.94 181 VAL A C 1
ATOM 1394 O O . VAL A 1 181 ? 5.234 5.816 -3.880 1.00 85.94 181 VAL A O 1
ATOM 1397 N N . ASP A 1 182 ? 4.853 5.654 -6.097 1.00 86.75 182 ASP A N 1
ATOM 1398 C CA . ASP A 1 182 ? 3.897 4.553 -6.042 1.00 86.75 182 ASP A CA 1
ATOM 1399 C C . ASP A 1 182 ? 3.885 3.798 -7.378 1.00 86.75 182 ASP A C 1
ATOM 1401 O O . ASP A 1 182 ? 4.242 4.362 -8.425 1.00 86.75 182 ASP A O 1
ATOM 1405 N N . GLN A 1 183 ? 3.459 2.535 -7.340 1.00 90.19 183 GLN A N 1
ATOM 1406 C CA . GLN A 1 183 ? 3.303 1.686 -8.516 1.00 90.19 183 GLN A CA 1
ATOM 1407 C C . GLN A 1 183 ? 2.000 0.880 -8.476 1.00 90.19 183 GLN A C 1
ATOM 1409 O O . GLN A 1 183 ? 1.563 0.413 -7.429 1.00 90.19 183 GLN A O 1
ATOM 1414 N N . SER A 1 184 ? 1.402 0.656 -9.645 1.00 89.56 184 SER A N 1
ATOM 1415 C CA . SER A 1 184 ? 0.179 -0.131 -9.801 1.00 89.56 184 SER A CA 1
ATOM 1416 C C . SER A 1 184 ? 0.273 -1.020 -11.036 1.00 89.56 184 SER A C 1
ATOM 1418 O O . SER A 1 184 ? 0.457 -0.535 -12.153 1.00 89.56 184 SER A O 1
ATOM 1420 N N . LEU A 1 185 ? 0.164 -2.334 -10.835 1.00 89.69 185 LEU A N 1
ATOM 1421 C CA . LEU A 1 185 ? 0.120 -3.315 -11.914 1.00 89.69 185 LEU A CA 1
ATOM 1422 C C . LEU A 1 185 ? -1.326 -3.549 -12.339 1.00 89.69 185 LEU A C 1
ATOM 1424 O O . LEU A 1 185 ? -2.148 -3.968 -11.527 1.00 89.69 185 LEU A O 1
ATOM 1428 N N . VAL A 1 186 ? -1.619 -3.325 -13.618 1.00 85.44 186 VAL A N 1
ATOM 1429 C CA . VAL A 1 186 ? -2.940 -3.577 -14.197 1.00 85.44 186 VAL A CA 1
ATOM 1430 C C . VAL A 1 186 ? -2.782 -4.253 -15.547 1.00 85.44 186 VAL A C 1
ATOM 1432 O O . VAL A 1 186 ? -2.152 -3.720 -16.464 1.00 85.44 186 VAL A O 1
ATOM 1435 N N . ASP A 1 187 ? -3.366 -5.442 -15.662 1.00 80.44 187 ASP A N 1
ATOM 1436 C CA . ASP A 1 187 ? -3.248 -6.325 -16.818 1.00 80.44 187 ASP A CA 1
ATOM 1437 C C . ASP A 1 187 ? -1.778 -6.554 -17.222 1.00 80.44 187 ASP A C 1
ATOM 1439 O O . ASP A 1 187 ? -1.024 -7.243 -16.537 1.00 80.44 187 ASP A O 1
ATOM 1443 N N . GLN A 1 188 ? -1.362 -5.973 -18.350 1.00 87.62 188 GLN A N 1
ATOM 1444 C CA . GLN A 1 188 ? -0.021 -6.108 -18.921 1.00 87.62 188 GLN A CA 1
ATOM 1445 C C . GLN A 1 188 ? 0.839 -4.851 -18.744 1.00 87.62 188 GLN A C 1
ATOM 1447 O O . GLN A 1 188 ? 1.913 -4.760 -19.345 1.00 87.62 188 GLN A O 1
ATOM 1452 N N . ALA A 1 189 ? 0.394 -3.870 -17.958 1.00 91.44 189 ALA A N 1
ATOM 1453 C CA . ALA A 1 189 ? 1.105 -2.617 -17.747 1.00 91.44 189 ALA A CA 1
ATOM 1454 C C . ALA A 1 189 ? 1.317 -2.339 -16.256 1.00 91.44 189 ALA A C 1
ATOM 1456 O O . ALA A 1 189 ? 0.385 -2.354 -15.458 1.00 91.44 189 ALA A O 1
ATOM 1457 N N . LEU A 1 190 ? 2.563 -2.051 -15.896 1.00 93.62 190 LEU A N 1
ATOM 1458 C CA . LEU A 1 190 ? 2.935 -1.484 -14.614 1.00 93.62 190 LEU A CA 1
ATOM 1459 C C . LEU A 1 190 ? 2.991 0.035 -14.763 1.00 93.62 190 LEU A C 1
ATOM 1461 O O . LEU A 1 190 ? 3.781 0.557 -15.552 1.00 93.62 190 LEU A O 1
ATOM 1465 N N . TYR A 1 191 ? 2.151 0.734 -14.015 1.00 93.88 191 TYR A N 1
ATOM 1466 C CA . TYR A 1 191 ? 2.161 2.185 -13.950 1.00 93.88 191 TYR A CA 1
ATOM 1467 C C . TYR A 1 191 ? 2.967 2.634 -12.743 1.00 93.88 191 TYR A C 1
ATOM 1469 O O . TYR A 1 191 ? 2.706 2.176 -11.637 1.00 93.88 191 TYR A O 1
ATOM 1477 N N . ALA A 1 192 ? 3.913 3.539 -12.949 1.00 92.81 192 ALA A N 1
ATOM 1478 C CA . ALA A 1 192 ? 4.716 4.131 -11.888 1.00 92.81 192 ALA A CA 1
ATOM 1479 C C . ALA A 1 192 ? 4.610 5.651 -11.957 1.00 92.81 192 ALA A C 1
ATOM 1481 O O . ALA A 1 192 ? 4.631 6.224 -13.050 1.00 92.81 192 ALA A O 1
ATOM 1482 N N . VAL A 1 193 ? 4.505 6.299 -10.800 1.00 91.12 193 VAL A N 1
ATOM 1483 C CA . VAL A 1 193 ? 4.555 7.760 -10.694 1.00 91.12 193 VAL A CA 1
ATOM 1484 C C . VAL A 1 193 ? 5.754 8.181 -9.860 1.00 91.12 193 VAL A C 1
ATOM 1486 O O . VAL A 1 193 ? 6.064 7.552 -8.850 1.00 91.12 193 VAL A O 1
ATOM 1489 N N . THR A 1 194 ? 6.446 9.225 -10.300 1.00 89.38 194 THR A N 1
ATOM 1490 C CA . THR A 1 194 ? 7.721 9.665 -9.727 1.00 89.38 194 THR A CA 1
ATOM 1491 C C . THR A 1 194 ? 7.632 11.065 -9.119 1.00 89.38 194 THR A C 1
ATOM 1493 O O . THR A 1 194 ? 6.693 11.819 -9.370 1.00 89.38 194 THR A O 1
ATOM 1496 N N . THR A 1 195 ? 8.622 11.431 -8.305 1.00 83.00 195 THR A N 1
ATOM 1497 C CA . THR A 1 195 ? 8.690 12.717 -7.584 1.00 83.00 195 THR A CA 1
ATOM 1498 C C . THR A 1 195 ? 8.851 13.938 -8.488 1.00 83.00 195 THR A C 1
ATOM 1500 O O . THR A 1 195 ? 8.574 15.051 -8.057 1.00 83.00 195 THR A O 1
ATOM 1503 N N . ASN A 1 196 ? 9.278 13.742 -9.735 1.00 84.00 196 ASN A N 1
ATOM 1504 C CA . ASN A 1 196 ? 9.371 14.778 -10.768 1.00 84.00 196 ASN A CA 1
ATOM 1505 C C . ASN A 1 196 ? 8.108 14.865 -11.644 1.00 84.00 196 ASN A C 1
ATOM 1507 O O . ASN A 1 196 ? 8.186 15.312 -12.788 1.00 84.00 196 ASN A O 1
ATOM 1511 N N . ASP A 1 197 ? 6.963 14.417 -11.122 1.00 85.88 197 ASP A N 1
ATOM 1512 C CA . ASP A 1 197 ? 5.649 14.504 -11.764 1.00 85.88 197 ASP A CA 1
ATOM 1513 C C . ASP A 1 197 ? 5.548 13.755 -13.104 1.00 85.88 197 ASP A C 1
ATOM 1515 O O . ASP A 1 197 ? 4.717 14.082 -13.956 1.00 85.88 197 ASP A O 1
ATOM 1519 N N . VAL A 1 198 ? 6.384 12.734 -13.315 1.00 90.50 198 VAL A N 1
ATOM 1520 C CA . VAL A 1 198 ? 6.334 11.883 -14.509 1.00 90.50 198 VAL A CA 1
ATOM 1521 C C . VAL A 1 198 ? 5.633 10.569 -14.188 1.00 90.50 198 VAL A C 1
ATOM 1523 O O . VAL A 1 198 ? 5.859 9.938 -13.158 1.00 90.50 198 VAL A O 1
ATOM 1526 N N . ILE A 1 199 ? 4.765 10.144 -15.098 1.00 93.50 199 ILE A N 1
ATOM 1527 C CA . ILE A 1 199 ? 4.125 8.835 -15.070 1.00 93.50 199 ILE A CA 1
ATOM 1528 C C . ILE A 1 199 ? 4.719 7.981 -16.168 1.00 93.50 199 ILE A C 1
ATOM 1530 O O . ILE A 1 199 ? 4.844 8.424 -17.311 1.00 93.50 199 ILE A O 1
ATOM 1534 N N . TYR A 1 200 ? 5.023 6.741 -15.827 1.00 94.81 200 TYR A N 1
ATOM 1535 C CA . TYR A 1 200 ? 5.530 5.735 -16.739 1.00 94.81 200 TYR A CA 1
ATOM 1536 C C . TYR A 1 200 ? 4.527 4.596 -16.818 1.00 94.81 200 TYR A C 1
ATOM 1538 O O . TYR A 1 200 ? 4.053 4.121 -15.790 1.00 94.81 200 TYR A O 1
ATOM 1546 N N . ALA A 1 201 ? 4.231 4.140 -18.029 1.00 95.25 201 ALA A N 1
ATOM 1547 C CA . ALA A 1 201 ? 3.579 2.861 -18.252 1.00 95.25 201 ALA A CA 1
ATOM 1548 C C . ALA A 1 201 ? 4.597 1.900 -18.841 1.00 95.25 201 ALA A C 1
ATOM 1550 O O . ALA A 1 201 ? 5.106 2.124 -19.939 1.00 95.25 201 ALA A O 1
ATOM 1551 N N . ILE A 1 202 ? 4.891 0.835 -18.113 1.00 95.38 202 ILE A N 1
ATOM 1552 C CA . ILE A 1 202 ? 5.918 -0.145 -18.443 1.00 95.38 202 ILE A CA 1
ATOM 1553 C C . ILE A 1 202 ? 5.218 -1.461 -18.760 1.00 95.38 202 ILE A C 1
ATOM 1555 O O . ILE A 1 202 ? 4.380 -1.927 -17.996 1.00 95.38 202 ILE A O 1
ATOM 1559 N N . ASN A 1 203 ? 5.547 -2.086 -19.885 1.00 94.12 203 ASN A N 1
ATOM 1560 C CA . ASN A 1 203 ? 5.036 -3.406 -20.216 1.00 94.12 203 ASN A CA 1
ATOM 1561 C C . ASN A 1 203 ? 5.502 -4.427 -19.164 1.00 94.12 203 ASN A C 1
ATOM 1563 O O . ASN A 1 203 ? 6.697 -4.676 -19.008 1.00 94.12 203 ASN A O 1
ATOM 1567 N N . ALA A 1 204 ? 4.556 -5.051 -18.472 1.00 91.88 204 ALA A N 1
ATOM 1568 C CA . ALA A 1 204 ? 4.797 -6.000 -17.392 1.00 91.88 204 ALA A CA 1
ATOM 1569 C C . ALA A 1 204 ? 5.533 -7.274 -17.853 1.00 91.88 204 ALA A C 1
ATOM 1571 O O . ALA A 1 204 ? 6.224 -7.925 -17.059 1.00 91.88 204 ALA A O 1
ATOM 1572 N N . GLY A 1 205 ? 5.388 -7.647 -19.126 1.00 91.62 205 GLY A N 1
ATOM 1573 C CA . GLY A 1 205 ? 6.057 -8.791 -19.739 1.00 91.62 205 GLY A CA 1
ATOM 1574 C C . GLY A 1 205 ? 7.500 -8.486 -20.130 1.00 91.62 205 GLY A C 1
ATOM 1575 O O . GLY A 1 205 ? 8.388 -9.276 -19.823 1.00 91.62 205 GLY A O 1
ATOM 1576 N N . THR A 1 206 ? 7.743 -7.335 -20.763 1.00 93.12 206 THR A N 1
ATOM 1577 C CA . THR A 1 206 ? 9.039 -7.034 -21.399 1.00 93.12 206 THR A CA 1
ATOM 1578 C C . THR A 1 206 ? 9.894 -5.997 -20.672 1.00 93.12 206 THR A C 1
ATOM 1580 O O . THR A 1 206 ? 11.044 -5.809 -21.057 1.00 93.12 206 THR A O 1
ATOM 1583 N N . GLY A 1 207 ? 9.339 -5.253 -19.713 1.00 93.50 207 GLY A N 1
ATOM 1584 C CA . GLY A 1 207 ? 10.033 -4.165 -19.016 1.00 93.50 207 GLY A CA 1
ATOM 1585 C C . GLY A 1 207 ? 10.275 -2.917 -19.863 1.00 93.50 207 GLY A C 1
ATOM 1586 O O . GLY A 1 207 ? 11.069 -2.067 -19.486 1.00 93.50 207 GLY A O 1
ATOM 1587 N N . ARG A 1 208 ? 9.629 -2.787 -21.028 1.00 94.38 208 ARG A N 1
ATOM 1588 C CA . ARG A 1 208 ? 9.798 -1.619 -21.911 1.00 94.38 208 ARG A CA 1
ATOM 1589 C C . ARG A 1 208 ? 8.732 -0.577 -21.610 1.00 94.38 208 ARG A C 1
ATOM 1591 O O . ARG A 1 208 ? 7.580 -0.944 -21.405 1.00 94.38 208 ARG A O 1
ATOM 1598 N N . ALA A 1 209 ? 9.088 0.705 -21.634 1.00 94.94 209 ALA A N 1
ATOM 1599 C CA . ALA A 1 209 ? 8.092 1.768 -21.548 1.00 94.94 209 ALA A CA 1
ATOM 1600 C C . ALA A 1 209 ? 7.153 1.711 -22.764 1.00 94.94 209 ALA A C 1
ATOM 1602 O O . ALA A 1 209 ? 7.600 1.812 -23.906 1.00 94.94 209 ALA A O 1
ATOM 1603 N N . ASN A 1 210 ? 5.855 1.570 -22.506 1.00 94.94 210 ASN A N 1
ATOM 1604 C CA . ASN A 1 210 ? 4.797 1.793 -23.486 1.00 94.94 210 ASN A CA 1
ATOM 1605 C C . ASN A 1 210 ? 4.655 3.295 -23.760 1.00 94.94 210 ASN A C 1
ATOM 1607 O O . ASN A 1 210 ? 4.538 3.717 -24.907 1.00 94.94 210 ASN A O 1
ATOM 1611 N N . TRP A 1 211 ? 4.677 4.101 -22.695 1.00 96.00 211 TRP A N 1
ATOM 1612 C CA . TRP A 1 211 ? 4.653 5.557 -22.761 1.00 96.00 211 TRP A CA 1
ATOM 1613 C C . TRP A 1 211 ? 5.177 6.174 -21.462 1.00 96.00 211 TRP A C 1
ATOM 1615 O O . TRP A 1 211 ? 5.215 5.528 -20.414 1.00 96.00 211 TRP A O 1
ATOM 1625 N N . MET A 1 212 ? 5.543 7.454 -21.532 1.00 94.94 212 MET A N 1
ATOM 1626 C CA . MET A 1 212 ? 5.770 8.303 -20.364 1.00 94.94 212 MET A CA 1
ATOM 1627 C C . MET A 1 212 ? 5.061 9.648 -20.541 1.00 94.94 212 MET A C 1
ATOM 1629 O O . MET A 1 212 ? 4.888 10.125 -21.669 1.00 94.94 212 MET A O 1
ATOM 1633 N N . ARG A 1 213 ? 4.623 10.251 -19.437 1.00 94.44 213 ARG A N 1
ATOM 1634 C CA . ARG A 1 213 ? 3.868 11.505 -19.438 1.00 94.44 213 ARG A CA 1
ATOM 1635 C C . ARG A 1 213 ? 4.229 12.359 -18.234 1.00 94.44 213 ARG A C 1
ATOM 1637 O O . ARG A 1 213 ? 4.006 11.940 -17.108 1.00 94.44 213 ARG A O 1
ATOM 1644 N N . SER A 1 214 ? 4.690 13.580 -18.475 1.00 91.38 214 SER A N 1
ATOM 1645 C CA . SER A 1 214 ? 4.758 14.605 -17.432 1.00 91.38 214 SER A CA 1
ATOM 1646 C C . SER A 1 214 ? 3.361 15.138 -17.131 1.00 91.38 214 SER A C 1
ATOM 1648 O O . SER A 1 214 ? 2.603 15.456 -18.057 1.00 91.38 214 SER A O 1
ATOM 1650 N N . LEU A 1 215 ? 3.022 15.241 -15.850 1.00 87.44 215 LEU A N 1
ATOM 1651 C CA . LEU A 1 215 ? 1.855 15.990 -15.414 1.00 87.44 215 LEU A CA 1
ATOM 1652 C C . LEU A 1 215 ? 2.070 17.487 -15.675 1.00 87.44 215 LEU A C 1
ATOM 1654 O O . LEU A 1 215 ? 3.211 17.957 -15.714 1.00 87.44 215 LEU A O 1
ATOM 1658 N N . PRO A 1 216 ? 0.987 18.253 -15.883 1.00 83.56 216 PRO A N 1
ATOM 1659 C CA . PRO A 1 216 ? 1.084 19.692 -16.045 1.00 83.56 216 PRO A CA 1
ATOM 1660 C C . PRO A 1 216 ? 1.739 20.310 -14.803 1.00 83.56 216 PRO A C 1
ATOM 1662 O O . PRO A 1 216 ? 1.282 20.025 -13.693 1.00 83.56 216 PRO A O 1
ATOM 1665 N N . PRO A 1 217 ? 2.768 21.162 -14.963 1.00 67.19 217 PRO A N 1
ATOM 1666 C CA . PRO A 1 217 ? 3.358 21.860 -13.832 1.00 67.19 217 PRO A CA 1
ATOM 1667 C C . PRO A 1 217 ? 2.286 22.740 -13.191 1.00 67.19 217 PRO A C 1
ATOM 1669 O O . PRO A 1 217 ? 1.653 23.550 -13.872 1.00 67.19 217 PRO A O 1
ATOM 1672 N N . ASN A 1 218 ? 2.066 22.585 -11.888 1.00 56.03 218 ASN A N 1
ATOM 1673 C CA . ASN A 1 218 ? 1.217 23.520 -11.163 1.00 56.03 218 ASN A CA 1
ATOM 1674 C C . ASN A 1 218 ? 2.036 24.782 -10.848 1.00 56.03 218 ASN A C 1
ATOM 1676 O O . ASN A 1 218 ? 3.231 24.703 -10.561 1.00 56.03 218 ASN A O 1
ATOM 1680 N N . SER A 1 219 ? 1.417 25.961 -10.907 1.00 44.28 219 SER A N 1
ATOM 1681 C CA . SER A 1 219 ? 2.089 27.258 -10.713 1.00 44.28 219 SER A CA 1
ATOM 1682 C C . SER A 1 219 ? 2.693 27.450 -9.312 1.00 44.28 219 SER A C 1
ATOM 1684 O O . SER A 1 219 ? 3.392 28.432 -9.073 1.00 44.28 219 SER A O 1
ATOM 1686 N N . SER A 1 220 ? 2.460 26.515 -8.388 1.00 46.69 220 SER A N 1
ATOM 1687 C CA . SER A 1 220 ? 3.156 26.397 -7.111 1.00 46.69 220 SER A CA 1
ATOM 1688 C C . SER A 1 220 ? 4.171 25.249 -7.175 1.00 46.69 220 SER A C 1
ATOM 1690 O O . SER A 1 220 ? 3.805 24.076 -7.148 1.00 46.69 220 SER A O 1
ATOM 1692 N N . ARG A 1 221 ? 5.469 25.590 -7.204 1.00 45.88 221 ARG A N 1
ATOM 1693 C CA . ARG A 1 221 ? 6.614 24.649 -7.174 1.00 45.88 221 ARG A CA 1
ATOM 1694 C C . ARG A 1 221 ? 6.621 23.661 -5.989 1.00 45.88 221 ARG A C 1
ATOM 1696 O O . ARG A 1 221 ? 7.481 22.796 -5.943 1.00 45.88 221 ARG A O 1
ATOM 1703 N N . GLU A 1 222 ? 5.675 23.767 -5.058 1.00 50.41 222 GLU A N 1
ATOM 1704 C CA . GLU A 1 222 ? 5.568 22.933 -3.854 1.00 50.41 222 GLU A CA 1
ATOM 1705 C C . GLU A 1 222 ? 4.217 22.190 -3.731 1.00 50.41 222 GLU A C 1
ATOM 1707 O O . GLU A 1 222 ? 3.959 21.526 -2.731 1.00 50.41 222 GLU A O 1
ATOM 1712 N N . GLY A 1 223 ? 3.312 22.296 -4.715 1.00 50.62 223 GLY A N 1
ATOM 1713 C CA . GLY A 1 223 ? 1.884 22.087 -4.447 1.00 50.62 223 GLY A CA 1
ATOM 1714 C C . GLY A 1 223 ? 1.261 20.716 -4.734 1.00 50.62 223 GLY A C 1
ATOM 1715 O O . GLY A 1 223 ? 0.199 20.437 -4.180 1.00 50.62 223 GLY A O 1
ATOM 1716 N N . SER A 1 224 ? 1.823 19.870 -5.597 1.00 60.03 224 SER A N 1
ATOM 1717 C CA . SER A 1 224 ? 1.067 18.742 -6.176 1.00 60.03 224 SER A CA 1
ATOM 1718 C C . SER A 1 224 ? 1.845 17.426 -6.187 1.00 60.03 224 SER A C 1
ATOM 1720 O O . SER A 1 224 ? 1.861 16.736 -7.202 1.00 60.03 224 SER A O 1
ATOM 1722 N N . LEU A 1 225 ? 2.464 17.065 -5.060 1.00 70.94 225 LEU A N 1
ATOM 1723 C CA . LEU A 1 225 ? 3.194 15.802 -4.946 1.00 70.94 225 LEU A CA 1
ATOM 1724 C C . LEU A 1 225 ? 2.254 14.625 -5.263 1.00 70.94 225 LEU A C 1
ATOM 1726 O O . LEU A 1 225 ? 1.214 14.501 -4.597 1.00 70.94 225 LEU A O 1
ATOM 1730 N N . PRO A 1 226 ? 2.596 13.753 -6.228 1.00 77.88 226 PRO A N 1
ATOM 1731 C CA . PRO A 1 226 ? 1.883 12.505 -6.433 1.00 77.88 226 PRO A CA 1
ATOM 1732 C C . PRO A 1 226 ? 1.852 11.704 -5.135 1.00 77.88 226 PRO A C 1
ATOM 1734 O O . PRO A 1 226 ? 2.795 11.755 -4.345 1.00 77.88 226 PRO A O 1
ATOM 1737 N N . GLN A 1 227 ? 0.747 11.007 -4.897 1.00 78.12 227 GLN A N 1
ATOM 1738 C CA . GLN A 1 227 ? 0.543 10.201 -3.691 1.00 78.12 227 GLN A CA 1
ATOM 1739 C C . GLN A 1 227 ? 0.235 8.759 -4.042 1.00 78.12 227 GLN A C 1
ATOM 1741 O O . GLN A 1 227 ? 0.769 7.847 -3.423 1.00 78.12 227 GLN A O 1
ATOM 1746 N N . LYS A 1 228 ? -0.649 8.573 -5.024 1.00 86.38 228 LYS A N 1
ATOM 1747 C CA . LYS A 1 228 ? -1.151 7.262 -5.401 1.00 86.38 228 LYS A CA 1
ATOM 1748 C C . LYS A 1 228 ? -1.412 7.193 -6.892 1.00 86.38 228 LYS A C 1
ATOM 1750 O O . LYS A 1 228 ? -1.897 8.165 -7.484 1.00 86.38 228 LYS A O 1
ATOM 1755 N N . ILE A 1 229 ? -1.137 6.039 -7.478 1.00 89.62 229 ILE A N 1
ATOM 1756 C CA . ILE A 1 229 ? -1.511 5.723 -8.852 1.00 89.62 229 ILE A CA 1
ATOM 1757 C C . ILE A 1 229 ? -2.417 4.499 -8.869 1.00 89.62 229 ILE A C 1
ATOM 1759 O O . ILE A 1 229 ? -2.157 3.502 -8.203 1.00 89.62 229 ILE A O 1
ATOM 1763 N N . VAL A 1 230 ? -3.510 4.577 -9.623 1.00 89.56 230 VAL A N 1
ATOM 1764 C CA . VAL A 1 230 ? -4.437 3.456 -9.798 1.00 89.56 230 VAL A CA 1
ATOM 1765 C C . VAL A 1 230 ? -4.763 3.311 -11.269 1.00 89.56 230 VAL A C 1
ATOM 1767 O O . VAL A 1 230 ? -5.169 4.272 -11.922 1.00 89.56 230 VAL A O 1
ATOM 1770 N N . GLY A 1 231 ? -4.570 2.109 -11.802 1.00 83.88 231 GLY A N 1
ATOM 1771 C CA . GLY A 1 231 ? -4.928 1.784 -13.173 1.00 83.88 231 GLY A CA 1
ATOM 1772 C C . GLY A 1 231 ? -6.244 1.012 -13.283 1.00 83.88 231 GLY A C 1
ATOM 1773 O O . GLY A 1 231 ? -6.717 0.371 -12.352 1.00 83.88 231 GLY A O 1
ATOM 1774 N N . SER A 1 232 ? -6.787 1.028 -14.487 1.00 84.50 232 SER A N 1
ATOM 1775 C CA . SER A 1 232 ? -7.792 0.114 -15.021 1.00 84.50 232 SER A CA 1
ATOM 1776 C C . SER A 1 232 ? -7.431 -0.157 -16.486 1.00 84.50 232 SER A C 1
ATOM 1778 O O . SER A 1 232 ? -6.568 0.528 -17.049 1.00 84.50 232 SER A O 1
ATOM 1780 N N . ALA A 1 233 ? -8.124 -1.089 -17.141 1.00 82.12 233 ALA A N 1
ATOM 1781 C CA . ALA A 1 233 ? -7.897 -1.389 -18.556 1.00 82.12 233 ALA A CA 1
ATOM 1782 C C . ALA A 1 233 ? -7.981 -0.144 -19.470 1.00 82.12 233 ALA A C 1
ATOM 1784 O O . ALA A 1 233 ? -7.314 -0.087 -20.503 1.00 82.12 233 ALA A O 1
ATOM 1785 N N . HIS A 1 234 ? -8.751 0.888 -19.094 1.00 86.38 234 HIS A N 1
ATOM 1786 C CA . HIS A 1 234 ? -9.029 2.058 -19.945 1.00 86.38 234 HIS A CA 1
ATOM 1787 C C . HIS A 1 234 ? -8.487 3.392 -19.413 1.00 86.38 234 HIS A C 1
ATOM 1789 O O . HIS A 1 234 ? -8.305 4.341 -20.183 1.00 86.38 234 HIS A O 1
ATOM 1795 N N . MET A 1 235 ? -8.226 3.484 -18.111 1.00 90.81 235 MET A N 1
ATOM 1796 C CA . MET A 1 235 ? -7.855 4.733 -17.452 1.00 90.81 235 MET A CA 1
ATOM 1797 C C . MET A 1 235 ? -6.809 4.501 -16.369 1.00 90.81 235 MET A C 1
ATOM 1799 O O . MET A 1 235 ? -6.884 3.525 -15.632 1.00 90.81 235 MET A O 1
ATOM 1803 N N . VAL A 1 236 ? -5.896 5.454 -16.231 1.00 93.00 236 VAL A N 1
ATOM 1804 C CA . VAL A 1 236 ? -5.002 5.600 -15.084 1.00 93.00 236 VAL A CA 1
ATOM 1805 C C . VAL A 1 236 ? -5.369 6.885 -14.355 1.00 93.00 236 VAL A C 1
ATOM 1807 O O . VAL A 1 236 ? -5.443 7.947 -14.975 1.00 93.00 236 VAL A O 1
ATOM 1810 N N . ALA A 1 237 ? -5.610 6.792 -13.054 1.00 92.44 237 ALA A N 1
ATOM 1811 C CA . ALA A 1 237 ? -5.814 7.929 -12.174 1.00 92.44 237 ALA A CA 1
ATOM 1812 C C . ALA A 1 237 ? -4.552 8.166 -11.342 1.00 92.44 237 ALA A C 1
ATOM 1814 O O . ALA A 1 237 ? -4.023 7.244 -10.720 1.00 92.44 237 ALA A O 1
ATOM 1815 N N . VAL A 1 238 ? -4.085 9.410 -11.325 1.00 91.69 238 VAL A N 1
ATOM 1816 C CA . VAL A 1 238 ? -2.955 9.855 -10.509 1.00 91.69 238 VAL A CA 1
ATOM 1817 C C . VAL A 1 238 ? -3.481 10.868 -9.515 1.00 91.69 238 VAL A C 1
ATOM 1819 O O . VAL A 1 238 ? -3.939 11.945 -9.902 1.00 91.69 238 VAL A O 1
ATOM 1822 N N . ILE A 1 239 ? -3.445 10.497 -8.241 1.00 88.31 239 ILE A N 1
ATOM 1823 C CA . ILE A 1 239 ? -3.960 11.304 -7.142 1.00 88.31 239 ILE A CA 1
ATOM 1824 C C . ILE A 1 239 ? -2.782 12.071 -6.553 1.00 88.31 239 ILE A C 1
ATOM 1826 O O . ILE A 1 239 ? -1.831 11.471 -6.043 1.00 88.31 239 ILE A O 1
ATOM 1830 N N . THR A 1 240 ? -2.834 13.395 -6.652 1.00 83.94 240 THR A N 1
ATOM 1831 C CA . THR A 1 240 ? -1.868 14.302 -6.029 1.00 83.94 240 THR A CA 1
ATOM 1832 C C . THR A 1 240 ? -2.476 14.955 -4.791 1.00 83.94 240 THR A C 1
ATOM 1834 O O . THR A 1 240 ? -3.622 14.694 -4.434 1.00 83.94 240 THR A O 1
ATOM 1837 N N . SER A 1 241 ? -1.730 15.830 -4.121 1.00 76.31 241 SER A N 1
ATOM 1838 C CA . SER A 1 241 ? -2.222 16.602 -2.972 1.00 76.31 241 SER A CA 1
ATOM 1839 C C . SER A 1 241 ? -3.341 17.608 -3.285 1.00 76.31 241 SER A C 1
ATOM 1841 O O . SER A 1 241 ? -3.963 18.107 -2.349 1.00 76.31 241 SER A O 1
ATOM 1843 N N . GLN A 1 242 ? -3.586 17.949 -4.555 1.00 78.06 242 GLN A N 1
ATOM 1844 C CA . GLN A 1 242 ? -4.579 18.972 -4.941 1.00 78.06 242 GLN A CA 1
ATOM 1845 C C . GLN A 1 242 ? -5.409 18.610 -6.172 1.00 78.06 242 GLN A C 1
ATOM 1847 O O . GLN A 1 242 ? -6.488 19.167 -6.371 1.00 78.06 242 GLN A O 1
ATOM 1852 N N . THR A 1 243 ? -4.937 17.680 -6.997 1.00 85.19 243 THR A N 1
ATOM 1853 C CA . THR A 1 243 ? -5.560 17.368 -8.279 1.00 85.19 243 THR A CA 1
ATOM 1854 C C . THR A 1 243 ? -5.559 15.866 -8.488 1.00 85.19 243 THR A C 1
ATOM 1856 O O . THR A 1 243 ? -4.588 15.176 -8.183 1.00 85.19 243 THR A O 1
ATOM 1859 N N . VAL A 1 244 ? -6.633 15.351 -9.071 1.00 89.94 244 VAL A N 1
ATOM 1860 C CA . VAL A 1 244 ? -6.612 14.018 -9.666 1.00 89.94 244 VAL A CA 1
ATOM 1861 C C . VAL A 1 244 ? -6.514 14.173 -11.173 1.00 89.94 244 VAL A C 1
ATOM 1863 O O . VAL A 1 244 ? -7.357 14.821 -11.801 1.00 89.94 244 VAL A O 1
ATOM 1866 N N . TYR A 1 245 ? -5.477 13.580 -11.755 1.00 91.81 245 TYR A N 1
ATOM 1867 C CA . TYR A 1 245 ? -5.295 13.511 -13.199 1.00 91.81 245 TYR A CA 1
ATOM 1868 C C . TYR A 1 245 ? -5.776 12.166 -13.714 1.00 91.81 245 TYR A C 1
ATOM 1870 O O . TYR A 1 245 ? -5.427 11.121 -13.172 1.00 91.81 245 TYR A O 1
ATOM 1878 N N . LYS A 1 246 ? -6.541 12.195 -14.802 1.00 93.50 246 LYS A N 1
ATOM 1879 C CA . LYS A 1 246 ? -7.000 11.003 -15.509 1.00 93.50 246 LYS A CA 1
ATOM 1880 C C . LYS A 1 246 ? -6.282 10.912 -16.834 1.00 93.50 246 LYS A C 1
ATOM 1882 O O . LYS A 1 246 ? -6.303 11.853 -17.631 1.00 93.50 246 LYS A O 1
ATOM 1887 N N . LEU A 1 247 ? -5.680 9.765 -17.081 1.00 94.19 247 LEU A N 1
ATOM 1888 C CA . LEU A 1 247 ? -4.944 9.462 -18.289 1.00 94.19 247 LEU A CA 1
ATOM 1889 C C . LEU A 1 247 ? -5.589 8.265 -18.976 1.00 94.19 247 LEU A C 1
ATOM 1891 O O . LEU A 1 247 ? -6.059 7.339 -18.324 1.00 94.19 247 LEU A O 1
ATOM 1895 N N . ASN A 1 248 ? -5.597 8.264 -20.303 1.00 94.19 248 ASN A N 1
ATOM 1896 C CA . ASN A 1 248 ? -5.896 7.060 -21.063 1.00 94.19 248 ASN A CA 1
ATOM 1897 C C . ASN A 1 248 ? -4.770 6.034 -20.834 1.00 94.19 248 ASN A C 1
ATOM 1899 O O . ASN A 1 248 ? -3.600 6.352 -21.048 1.00 94.19 248 ASN A O 1
ATOM 1903 N N . SER A 1 249 ? -5.128 4.818 -20.423 1.00 92.44 249 SER A N 1
ATOM 1904 C CA . SER A 1 249 ? -4.182 3.750 -20.054 1.00 92.44 249 SER A CA 1
ATOM 1905 C C . SER A 1 249 ? -3.231 3.354 -21.190 1.00 92.44 249 SER A C 1
ATOM 1907 O O . SER A 1 249 ? -2.064 3.053 -20.956 1.00 92.44 249 SER A O 1
ATOM 1909 N N . THR A 1 250 ? -3.695 3.398 -22.440 1.00 92.62 250 THR A N 1
ATOM 1910 C CA . THR A 1 250 ? -2.917 2.961 -23.609 1.00 92.62 250 THR A CA 1
ATOM 1911 C C . THR A 1 250 ? -1.970 4.036 -24.138 1.00 92.62 250 THR A C 1
ATOM 1913 O O . THR A 1 250 ? -0.866 3.719 -24.565 1.00 92.62 250 THR A O 1
ATOM 1916 N N . SER A 1 251 ? -2.389 5.303 -24.134 1.00 94.12 251 SER A N 1
ATOM 1917 C CA . SER A 1 251 ? -1.637 6.407 -24.757 1.00 94.12 251 SER A CA 1
ATOM 1918 C C . SER A 1 251 ? -0.943 7.344 -23.766 1.00 94.12 251 SER A C 1
ATOM 1920 O O . SER A 1 251 ? -0.144 8.193 -24.172 1.00 94.12 251 SER A O 1
ATOM 1922 N N . GLY A 1 252 ? -1.304 7.280 -22.482 1.00 93.38 252 GLY A N 1
ATOM 1923 C CA . GLY A 1 252 ? -0.858 8.239 -21.473 1.00 93.38 252 GLY A CA 1
ATOM 1924 C C . GLY A 1 252 ? -1.343 9.666 -21.736 1.00 93.38 252 GLY A C 1
ATOM 1925 O O . GLY A 1 252 ? -0.784 10.618 -21.192 1.00 93.38 252 GLY A O 1
ATOM 1926 N N . ARG A 1 253 ? -2.331 9.870 -22.617 1.00 94.81 253 ARG A N 1
ATOM 1927 C CA . ARG A 1 253 ? -2.931 11.190 -22.843 1.00 94.81 253 ARG A CA 1
ATOM 1928 C C . ARG A 1 253 ? -3.795 11.553 -21.642 1.00 94.81 253 ARG A C 1
ATOM 1930 O O . ARG A 1 253 ? -4.657 10.766 -21.265 1.00 94.81 253 ARG A O 1
ATOM 1937 N N . ILE A 1 254 ? -3.617 12.753 -21.095 1.00 93.81 254 ILE A N 1
ATOM 1938 C CA . ILE A 1 254 ? -4.518 13.293 -20.072 1.00 93.81 254 ILE A CA 1
ATOM 1939 C C . ILE A 1 254 ? -5.890 13.515 -20.720 1.00 93.81 254 ILE A C 1
ATOM 1941 O O . ILE A 1 254 ? -6.018 14.283 -21.675 1.00 93.81 254 ILE A O 1
ATOM 1945 N N . ILE A 1 255 ? -6.894 12.797 -20.227 1.00 94.25 255 ILE A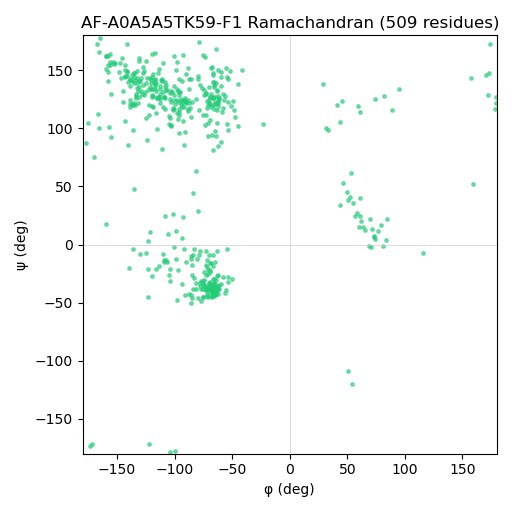 N 1
ATOM 1946 C CA . ILE A 1 255 ? -8.286 12.851 -20.701 1.00 94.25 255 ILE A CA 1
ATOM 1947 C C . ILE A 1 255 ? -9.164 13.733 -19.811 1.00 94.25 255 ILE A C 1
ATOM 1949 O O . ILE A 1 255 ? -10.276 14.082 -20.192 1.00 94.25 255 ILE A O 1
ATOM 1953 N N . GLY A 1 256 ? -8.669 14.115 -18.636 1.00 92.69 256 GLY A N 1
ATOM 1954 C CA . GLY A 1 256 ? -9.313 15.091 -17.773 1.00 92.69 256 GLY A CA 1
ATOM 1955 C C . GLY A 1 256 ? -8.604 15.216 -16.434 1.00 92.69 256 GLY A C 1
ATOM 1956 O O . GLY A 1 256 ? -7.716 14.432 -16.104 1.00 92.69 256 GLY A O 1
ATOM 1957 N N . SER A 1 257 ? -9.034 16.190 -15.649 1.00 92.06 257 SER A N 1
ATOM 1958 C CA . SER A 1 257 ? -8.587 16.385 -14.276 1.00 92.06 257 SER A CA 1
ATOM 1959 C C . SER A 1 257 ? -9.679 17.069 -13.474 1.00 92.06 257 SER A C 1
ATOM 1961 O O . SER A 1 257 ? -10.506 17.782 -14.044 1.00 92.06 257 SER A O 1
ATOM 1963 N N . TYR A 1 258 ? -9.656 16.884 -12.164 1.00 89.38 258 TYR A N 1
ATOM 1964 C CA . TYR A 1 258 ? -10.502 17.626 -11.237 1.00 89.38 258 TYR A CA 1
ATOM 1965 C C . TYR A 1 258 ? -9.711 17.960 -9.974 1.00 89.38 258 TYR A C 1
ATOM 1967 O O . TYR A 1 258 ? -8.792 17.232 -9.591 1.00 89.38 258 TYR A O 1
ATOM 1975 N N . ALA A 1 259 ? -10.046 19.090 -9.358 1.00 85.12 259 ALA A N 1
ATOM 1976 C CA . ALA A 1 259 ? -9.431 19.522 -8.114 1.00 85.12 259 ALA A CA 1
ATOM 1977 C C . ALA A 1 259 ? -10.057 18.781 -6.927 1.00 85.12 259 ALA A C 1
ATOM 1979 O O . ALA A 1 259 ? -11.261 18.521 -6.912 1.00 85.12 259 ALA A O 1
ATOM 1980 N N . ILE A 1 260 ? -9.240 18.482 -5.925 1.00 79.94 260 ILE A N 1
ATOM 1981 C CA . ILE A 1 260 ? -9.680 18.046 -4.598 1.00 79.94 260 ILE A CA 1
ATOM 1982 C C . ILE A 1 260 ? -9.380 19.164 -3.590 1.00 79.94 260 ILE A C 1
ATOM 1984 O O . ILE A 1 260 ? -8.505 19.994 -3.858 1.00 79.94 260 ILE A O 1
ATOM 1988 N N . PRO A 1 261 ? -10.090 19.232 -2.447 1.00 75.44 261 PRO A N 1
ATOM 1989 C CA . PRO A 1 261 ? -9.800 20.220 -1.415 1.00 75.44 261 PRO A CA 1
ATOM 1990 C C . PRO A 1 261 ? -8.305 20.223 -1.081 1.00 75.44 261 PRO A C 1
ATOM 1992 O O . PRO A 1 261 ? -7.738 19.179 -0.763 1.00 75.44 261 PRO A O 1
ATOM 1995 N N . ALA A 1 262 ? -7.663 21.386 -1.205 1.00 62.94 262 ALA A N 1
ATOM 1996 C CA . ALA A 1 262 ? -6.230 21.501 -0.983 1.00 62.94 262 ALA A CA 1
ATOM 1997 C C . ALA A 1 262 ? -5.889 21.173 0.477 1.00 62.94 262 ALA A C 1
ATOM 1999 O O . ALA A 1 262 ? -6.578 21.613 1.401 1.00 62.94 262 ALA A O 1
ATOM 2000 N N . VAL A 1 263 ? -4.794 20.438 0.688 1.00 55.78 263 VAL A N 1
ATOM 2001 C CA . VAL A 1 263 ? -4.170 20.289 2.009 1.00 55.78 263 VAL A CA 1
ATOM 2002 C C . VAL A 1 263 ? -3.672 21.670 2.436 1.00 55.78 263 VAL A C 1
ATOM 2004 O O . VAL A 1 263 ? -2.597 22.111 2.035 1.00 55.78 263 VAL A O 1
ATOM 2007 N N . VAL A 1 264 ? -4.488 22.407 3.190 1.00 45.69 264 VAL A N 1
ATOM 2008 C CA . VAL A 1 264 ? -4.125 23.746 3.656 1.00 45.69 264 VAL A CA 1
ATOM 2009 C C . VAL A 1 264 ? -3.002 23.617 4.693 1.00 45.69 264 VAL A C 1
ATOM 2011 O O . VAL A 1 264 ? -3.229 23.206 5.826 1.00 45.69 264 VAL A O 1
ATOM 2014 N N . ASN A 1 265 ? -1.793 24.001 4.280 1.00 37.75 265 ASN A N 1
ATOM 2015 C CA . ASN A 1 265 ? -0.709 24.538 5.110 1.00 37.75 265 ASN A CA 1
ATOM 2016 C C . ASN A 1 265 ? -0.129 23.659 6.229 1.00 37.75 265 ASN A C 1
ATOM 2018 O O . ASN A 1 265 ? 0.230 24.193 7.277 1.00 37.75 265 ASN A O 1
ATOM 2022 N N . ASN A 1 266 ? 0.058 22.354 6.014 1.00 44.44 266 ASN A N 1
ATOM 2023 C CA . ASN A 1 266 ? 1.025 21.622 6.837 1.00 44.44 266 ASN A CA 1
ATOM 2024 C C . ASN A 1 266 ? 2.084 20.931 5.961 1.00 44.44 266 ASN A C 1
ATOM 2026 O O . ASN A 1 266 ? 1.860 19.802 5.502 1.00 44.44 266 ASN A O 1
ATOM 2030 N N . PRO A 1 267 ? 3.207 21.618 5.663 1.00 35.62 267 PRO A N 1
ATOM 2031 C CA . PRO A 1 267 ? 4.287 21.041 4.873 1.00 35.62 267 PRO A CA 1
ATOM 2032 C C . PRO A 1 267 ? 4.789 19.766 5.560 1.00 35.62 267 PRO A C 1
ATOM 2034 O O . PRO A 1 267 ? 5.247 19.800 6.697 1.00 35.62 267 PRO A O 1
ATOM 2037 N N . GLY A 1 268 ? 4.650 18.626 4.877 1.00 43.50 268 GLY A N 1
ATOM 2038 C CA . GLY A 1 268 ? 5.131 17.323 5.352 1.00 43.50 268 GLY A CA 1
ATOM 2039 C C . GLY A 1 268 ? 4.058 16.264 5.625 1.00 43.50 268 GLY A C 1
ATOM 2040 O O . GLY A 1 268 ? 4.414 15.108 5.834 1.00 43.50 268 GLY A O 1
ATOM 2041 N N . THR A 1 269 ? 2.762 16.593 5.570 1.00 50.28 269 THR A N 1
ATOM 2042 C CA . THR A 1 269 ? 1.698 15.572 5.691 1.00 50.28 269 THR A CA 1
ATOM 2043 C C . THR A 1 269 ? 1.182 15.136 4.322 1.00 50.28 269 THR A C 1
ATOM 2045 O O . THR A 1 269 ? 0.492 15.879 3.626 1.00 50.28 269 THR A O 1
ATOM 2048 N N . ARG A 1 270 ? 1.534 13.908 3.925 1.00 59.53 270 ARG A N 1
ATOM 2049 C CA . ARG A 1 270 ? 0.932 13.226 2.774 1.00 59.53 270 ARG A CA 1
ATOM 2050 C C . ARG A 1 270 ? -0.516 12.856 3.127 1.00 59.53 270 ARG A C 1
ATOM 2052 O O . ARG A 1 270 ? -0.707 12.203 4.154 1.00 59.53 270 ARG A O 1
ATOM 2059 N N . PRO A 1 271 ? -1.534 13.265 2.346 1.00 62.31 271 PRO A N 1
ATOM 2060 C CA . PRO A 1 271 ? -2.908 12.872 2.633 1.00 62.31 271 PRO A CA 1
ATOM 2061 C C . PRO A 1 271 ? -3.043 11.351 2.505 1.00 62.31 271 PRO A C 1
ATOM 2063 O O . PRO A 1 271 ? -2.574 10.761 1.532 1.00 62.31 271 PRO A O 1
ATOM 2066 N N . SER A 1 272 ? -3.685 10.707 3.480 1.00 75.81 272 SER A N 1
ATOM 2067 C CA . SER A 1 272 ? -3.992 9.278 3.399 1.00 75.81 272 SER A CA 1
ATOM 2068 C C . SER A 1 272 ? -5.046 9.062 2.313 1.00 75.81 272 SER A C 1
ATOM 2070 O O . SER A 1 272 ? -6.156 9.590 2.414 1.00 75.81 272 SER A O 1
ATOM 2072 N N . VAL A 1 273 ? -4.687 8.303 1.273 1.00 84.19 273 VAL A N 1
ATOM 2073 C CA . VAL A 1 273 ? -5.555 8.006 0.127 1.00 84.19 273 VAL A CA 1
ATOM 2074 C C . VAL A 1 273 ? -5.795 6.505 0.022 1.00 84.19 273 VAL A C 1
ATOM 2076 O O . VAL A 1 273 ? -4.868 5.701 -0.086 1.00 84.19 273 VAL A O 1
ATOM 2079 N N . LEU A 1 274 ? -7.065 6.132 -0.046 1.00 88.50 274 LEU A N 1
ATOM 2080 C CA . LEU A 1 274 ? -7.530 4.772 -0.290 1.00 88.50 274 LEU A CA 1
ATOM 2081 C C . LEU A 1 274 ? -8.389 4.785 -1.556 1.00 88.50 274 LEU A C 1
ATOM 2083 O O . LEU A 1 274 ? -9.122 5.735 -1.799 1.00 88.50 274 LEU A O 1
ATOM 2087 N N . VAL A 1 275 ? -8.280 3.754 -2.388 1.00 90.62 275 VAL A N 1
ATOM 2088 C CA . VAL A 1 275 ? -9.074 3.640 -3.619 1.00 90.62 275 VAL A CA 1
ATOM 2089 C C . VAL A 1 275 ? -9.673 2.253 -3.616 1.00 90.62 275 VAL A C 1
ATOM 2091 O O . VAL A 1 275 ? -8.921 1.298 -3.450 1.00 90.62 275 VAL A O 1
ATOM 2094 N N . GLU A 1 276 ? -10.988 2.176 -3.778 1.00 90.81 276 GLU A N 1
ATOM 2095 C CA . GLU A 1 276 ? -11.742 0.931 -3.829 1.00 90.81 276 GLU A CA 1
ATOM 2096 C C . GLU A 1 276 ? -12.798 1.031 -4.932 1.00 90.81 276 GLU A C 1
ATOM 2098 O O . GLU A 1 276 ? -13.674 1.902 -4.909 1.00 90.81 276 GLU A O 1
ATOM 2103 N N . GLY A 1 277 ? -12.694 0.151 -5.929 1.00 88.19 277 GLY A N 1
ATOM 2104 C CA . GLY A 1 277 ? -13.554 0.183 -7.108 1.00 88.19 277 GLY A CA 1
ATOM 2105 C C . GLY A 1 277 ? -13.538 1.546 -7.810 1.00 88.19 277 GLY A C 1
ATOM 2106 O O . GLY A 1 277 ? -12.501 2.019 -8.271 1.00 88.19 277 GLY A O 1
ATOM 2107 N N . ASP A 1 278 ? -14.709 2.177 -7.908 1.00 90.62 278 ASP A N 1
ATOM 2108 C CA . ASP A 1 278 ? -14.899 3.478 -8.555 1.00 90.62 278 ASP A CA 1
ATOM 2109 C C . ASP A 1 278 ? -14.821 4.673 -7.592 1.00 90.62 278 ASP A C 1
ATOM 2111 O O . ASP A 1 278 ? -15.086 5.808 -7.998 1.00 90.62 278 ASP A O 1
ATOM 2115 N N . THR A 1 279 ? -14.486 4.430 -6.324 1.00 92.62 279 THR A N 1
ATOM 2116 C CA . THR A 1 279 ? -14.479 5.434 -5.261 1.00 92.62 279 THR A CA 1
ATOM 2117 C C . THR A 1 279 ? -13.067 5.609 -4.719 1.00 92.62 279 THR A C 1
ATOM 2119 O O . THR A 1 279 ? -12.354 4.637 -4.472 1.00 92.62 279 THR A O 1
ATOM 2122 N N . PHE A 1 280 ? -12.652 6.854 -4.499 1.00 91.88 280 PHE A N 1
ATOM 2123 C CA . PHE A 1 280 ? -11.465 7.132 -3.699 1.00 91.88 280 PHE A CA 1
ATOM 2124 C C . PHE A 1 280 ? -11.818 7.937 -2.458 1.00 91.88 280 PHE A C 1
ATOM 2126 O O . PHE A 1 280 ? -12.642 8.854 -2.489 1.00 91.88 280 PHE A O 1
ATOM 2133 N N . TYR A 1 281 ? -11.165 7.560 -1.368 1.00 91.75 281 TYR A N 1
ATOM 2134 C CA . TYR A 1 281 ? -11.282 8.156 -0.057 1.00 91.75 281 TYR A CA 1
ATOM 2135 C C . TYR A 1 281 ? -10.021 8.951 0.236 1.00 91.75 281 TYR A C 1
ATOM 2137 O O . TYR A 1 281 ? -8.908 8.456 0.039 1.00 91.75 281 TYR A O 1
ATOM 2145 N N . VAL A 1 282 ? -10.191 10.177 0.713 1.00 87.75 282 VAL A N 1
ATOM 2146 C CA . VAL A 1 282 ? -9.075 11.052 1.064 1.00 87.75 282 VAL A CA 1
ATOM 2147 C C . VAL A 1 282 ? -9.379 11.794 2.351 1.00 87.75 282 VAL A C 1
ATOM 2149 O O . VAL A 1 282 ? -10.488 12.298 2.547 1.00 87.75 282 VAL A O 1
ATOM 2152 N N . ILE A 1 283 ? -8.385 11.866 3.230 1.00 81.94 283 ILE A N 1
ATOM 2153 C CA . ILE A 1 283 ? -8.462 12.698 4.426 1.00 81.94 283 ILE A CA 1
ATOM 2154 C C . ILE A 1 283 ? -7.826 14.054 4.133 1.00 81.94 283 ILE A C 1
ATOM 2156 O O . ILE A 1 283 ? -6.635 14.133 3.833 1.00 81.94 283 ILE A O 1
ATOM 2160 N N . VAL A 1 284 ? -8.611 15.124 4.264 1.00 77.25 284 VAL A N 1
ATOM 2161 C CA . VAL A 1 284 ? -8.137 16.509 4.127 1.00 77.25 284 VAL A CA 1
ATOM 2162 C C . VAL A 1 284 ? -8.686 17.347 5.274 1.00 77.25 284 VAL A C 1
ATOM 2164 O O . VAL A 1 284 ? -9.894 17.363 5.506 1.00 77.25 284 VAL A O 1
ATOM 2167 N N . ALA A 1 285 ? -7.806 18.060 5.985 1.00 72.88 285 ALA A N 1
ATOM 2168 C CA . ALA A 1 285 ? -8.174 19.006 7.045 1.00 72.88 285 ALA A CA 1
ATOM 2169 C C . ALA A 1 285 ? -9.222 18.441 8.035 1.00 72.88 285 ALA A C 1
ATOM 2171 O O . ALA A 1 285 ? -10.275 19.036 8.252 1.00 72.88 285 ALA A O 1
ATOM 2172 N N . ASN A 1 286 ? -8.945 17.262 8.606 1.00 75.88 286 ASN A N 1
ATOM 2173 C CA . ASN A 1 286 ? -9.808 16.536 9.555 1.00 75.88 286 ASN A CA 1
ATOM 2174 C C . ASN A 1 286 ? -11.180 16.108 9.011 1.00 75.88 286 ASN A C 1
ATOM 2176 O O . ASN A 1 286 ? -12.083 15.822 9.796 1.00 75.88 286 ASN A O 1
ATOM 2180 N N . ASN A 1 287 ? -11.348 16.035 7.695 1.00 82.50 287 ASN A N 1
ATOM 2181 C CA . ASN A 1 287 ? -12.545 15.494 7.064 1.00 82.50 287 ASN A CA 1
ATOM 2182 C C . ASN A 1 287 ? -12.166 14.307 6.180 1.00 82.50 287 ASN A C 1
ATOM 2184 O O . ASN A 1 287 ? -11.158 14.352 5.473 1.00 82.50 287 ASN A O 1
ATOM 2188 N N . LEU A 1 288 ? -12.986 13.262 6.220 1.00 89.06 288 LEU A N 1
ATOM 2189 C CA . LEU A 1 288 ? -12.946 12.156 5.277 1.00 89.06 288 LEU A CA 1
ATOM 2190 C C . LEU A 1 288 ? -13.885 12.477 4.121 1.00 89.06 288 LEU A C 1
ATOM 2192 O O . LEU A 1 288 ? -15.077 12.701 4.330 1.00 89.06 288 LEU A O 1
ATOM 2196 N N . TYR A 1 289 ? -13.355 12.471 2.908 1.00 90.94 289 TYR A N 1
ATOM 2197 C CA . TYR A 1 289 ? -14.136 12.643 1.693 1.00 90.94 289 TYR A CA 1
ATOM 2198 C C . TYR A 1 289 ? -14.149 11.351 0.895 1.00 90.94 289 TYR A C 1
ATOM 2200 O O . TYR A 1 289 ? -13.116 10.693 0.783 1.00 90.94 289 TYR A O 1
ATOM 2208 N N . ALA A 1 290 ? -15.295 11.043 0.297 1.00 94.06 290 ALA A N 1
ATOM 2209 C CA . ALA A 1 290 ? -15.439 10.019 -0.721 1.00 94.06 290 ALA A CA 1
ATOM 2210 C C . ALA A 1 290 ? -15.850 10.678 -2.036 1.00 94.06 290 ALA A C 1
ATOM 2212 O O . ALA A 1 290 ? -16.852 11.394 -2.104 1.00 94.06 290 ALA A O 1
ATOM 2213 N N . TYR A 1 291 ? -15.092 10.409 -3.088 1.00 92.38 291 TYR A N 1
ATOM 2214 C CA . TYR A 1 291 ? -15.326 10.944 -4.422 1.00 92.38 291 TYR A CA 1
ATOM 2215 C C . TYR A 1 291 ? -15.389 9.807 -5.432 1.00 92.38 291 TYR A C 1
ATOM 2217 O O . TYR A 1 291 ? -14.696 8.797 -5.295 1.00 92.38 291 TYR A O 1
ATOM 2225 N N . GLN A 1 292 ? -16.177 9.990 -6.485 1.00 92.94 292 GLN A N 1
ATOM 2226 C CA . GLN A 1 292 ? -16.096 9.123 -7.648 1.00 92.94 292 GLN A CA 1
ATOM 2227 C C . GLN A 1 292 ? -14.773 9.376 -8.384 1.00 92.94 292 GLN A C 1
ATOM 2229 O O . GLN A 1 292 ? -14.443 10.505 -8.741 1.00 92.94 292 GLN A O 1
ATOM 2234 N N . LEU A 1 293 ? -14.014 8.312 -8.637 1.00 89.94 293 LEU A N 1
ATOM 2235 C CA . LEU A 1 293 ? -12.685 8.376 -9.249 1.00 89.94 293 LEU A CA 1
ATOM 2236 C C . LEU A 1 293 ? -12.722 8.870 -10.705 1.00 89.94 293 LEU A C 1
ATOM 2238 O O . LEU A 1 293 ? -11.769 9.463 -11.206 1.00 89.94 293 LEU A O 1
ATOM 2242 N N . VAL A 1 294 ? -13.825 8.607 -11.408 1.00 88.19 294 VAL A N 1
ATOM 2243 C CA . VAL A 1 294 ? -13.941 8.888 -12.844 1.00 88.19 294 VAL A CA 1
ATOM 2244 C C . VAL A 1 294 ? -14.187 10.362 -13.130 1.00 88.19 294 VAL A C 1
ATOM 2246 O O . VAL A 1 294 ? -13.681 10.862 -14.129 1.00 88.19 294 VAL A O 1
ATOM 2249 N N . ASP A 1 295 ? -14.942 11.087 -12.314 1.00 88.62 295 ASP A N 1
ATOM 2250 C CA . ASP A 1 295 ? -15.322 12.477 -12.600 1.00 88.62 295 ASP A CA 1
ATOM 2251 C C . ASP A 1 295 ? -15.076 13.447 -11.441 1.00 88.62 295 ASP A C 1
ATOM 2253 O O . ASP A 1 295 ? -15.150 14.656 -11.651 1.00 88.62 295 ASP A O 1
ATOM 2257 N N . GLY A 1 296 ? -14.714 12.940 -10.261 1.00 89.19 296 GLY A N 1
ATOM 2258 C CA . GLY A 1 296 ? -14.492 13.751 -9.073 1.00 89.19 296 GLY A CA 1
ATOM 2259 C C . GLY A 1 296 ? -15.774 14.220 -8.403 1.00 89.19 296 GLY A C 1
ATOM 2260 O O . GLY A 1 296 ? -15.707 15.084 -7.529 1.00 89.19 296 GLY A O 1
ATOM 2261 N N . SER A 1 297 ? -16.939 13.687 -8.785 1.00 92.00 297 SER A N 1
ATOM 2262 C CA . SER A 1 297 ? -18.189 14.024 -8.113 1.00 92.00 297 SER A CA 1
ATOM 2263 C C . SER A 1 297 ? -18.144 13.560 -6.645 1.00 92.00 297 SER A C 1
ATOM 2265 O O . SER A 1 297 ? -17.707 12.437 -6.357 1.00 92.00 297 SER A O 1
ATOM 2267 N N . PRO A 1 298 ? -18.527 14.418 -5.679 1.00 92.75 298 PRO A N 1
ATOM 2268 C CA . PRO A 1 298 ? -18.550 14.030 -4.276 1.00 92.75 298 PRO A CA 1
ATOM 2269 C C . PRO A 1 298 ? -19.651 12.995 -4.050 1.00 92.75 298 PRO A C 1
ATOM 2271 O O . PRO A 1 298 ? -20.803 13.212 -4.424 1.00 92.75 298 PRO A O 1
ATOM 2274 N N . ARG A 1 299 ? -19.303 11.879 -3.405 1.00 94.81 299 ARG A N 1
ATOM 2275 C CA . ARG A 1 299 ? -20.283 10.893 -2.928 1.00 94.81 299 ARG A CA 1
ATOM 2276 C C . ARG A 1 299 ? -20.808 11.286 -1.561 1.00 94.81 299 ARG A C 1
ATOM 2278 O O . ARG A 1 299 ? -22.015 11.343 -1.354 1.00 94.81 299 ARG A O 1
ATOM 2285 N N . TRP A 1 300 ? -19.892 11.572 -0.644 1.00 95.44 300 TRP A N 1
ATOM 2286 C CA . TRP A 1 300 ? -20.190 12.039 0.704 1.00 95.44 300 TRP A CA 1
ATOM 2287 C C . TRP A 1 300 ? -18.925 12.606 1.357 1.00 95.44 300 TRP A C 1
ATOM 2289 O O . TRP A 1 300 ? -17.804 12.388 0.893 1.00 95.44 300 TRP A O 1
ATOM 2299 N N . SER A 1 301 ? -19.104 13.329 2.458 1.00 92.44 301 SER A N 1
ATOM 2300 C CA . SER A 1 301 ? -18.012 13.817 3.302 1.00 92.44 301 SER A CA 1
ATOM 2301 C C . SER A 1 301 ? -18.416 13.767 4.767 1.00 92.44 301 SER A C 1
ATOM 2303 O O . SER A 1 301 ? -19.574 14.044 5.079 1.00 92.44 301 SER A O 1
ATOM 2305 N N . GLN A 1 302 ? -17.468 13.475 5.655 1.00 90.25 302 GLN A N 1
ATOM 2306 C CA . GLN A 1 302 ? -17.693 13.450 7.097 1.00 90.25 302 GLN A CA 1
ATOM 2307 C C . GLN A 1 302 ? -16.560 14.112 7.882 1.00 90.25 302 GLN A C 1
ATOM 2309 O O . GLN A 1 302 ? -15.387 13.877 7.575 1.00 90.25 302 GLN A O 1
ATOM 2314 N N . PRO A 1 303 ? -16.877 14.863 8.949 1.00 85.31 303 PRO A N 1
ATOM 2315 C CA . PRO A 1 303 ? -15.873 15.315 9.897 1.00 85.31 303 PRO A CA 1
ATOM 2316 C C . PRO A 1 303 ? -15.333 14.140 10.723 1.00 85.31 303 PRO A C 1
ATOM 2318 O O . PRO A 1 303 ? -16.085 13.316 11.239 1.00 85.31 303 PRO A O 1
ATOM 2321 N N . LEU A 1 304 ? -14.010 14.086 10.897 1.00 77.81 304 LEU A N 1
ATOM 2322 C CA . LEU A 1 304 ? -13.331 13.100 11.749 1.00 77.81 304 LEU A CA 1
ATOM 2323 C C . LEU A 1 304 ? -13.279 13.523 13.220 1.00 77.81 304 LEU A C 1
ATOM 2325 O O . LEU A 1 304 ? -13.038 12.689 14.092 1.00 77.81 304 LEU A O 1
ATOM 2329 N N . ALA A 1 305 ? -13.488 14.807 13.514 1.00 66.25 305 ALA A N 1
ATOM 2330 C CA . ALA A 1 305 ? -13.647 15.297 14.875 1.00 66.25 305 ALA A CA 1
ATOM 2331 C C . ALA A 1 305 ? -15.120 15.174 15.275 1.00 66.25 305 ALA A C 1
ATOM 2333 O O . ALA A 1 305 ? -15.986 15.815 14.680 1.00 66.25 305 ALA A O 1
ATOM 2334 N N . ALA A 1 306 ? -15.402 14.369 16.301 1.00 50.28 306 ALA A N 1
ATOM 2335 C CA . ALA A 1 306 ? -16.722 14.342 16.908 1.00 50.28 306 ALA A CA 1
ATOM 2336 C C . ALA A 1 306 ? -17.052 15.752 17.415 1.00 50.28 306 ALA A C 1
ATOM 2338 O O . ALA A 1 306 ? -16.408 16.262 18.334 1.00 50.28 306 ALA A O 1
ATOM 2339 N N . THR A 1 307 ? -18.057 16.396 16.827 1.00 33.09 307 THR A N 1
ATOM 2340 C CA . THR A 1 307 ? -18.740 17.496 17.500 1.00 33.09 307 THR A CA 1
ATOM 2341 C C . THR A 1 307 ? -19.479 16.855 18.665 1.00 33.09 307 THR A C 1
ATOM 2343 O O . THR A 1 307 ? -20.563 16.299 18.508 1.00 33.09 307 THR A O 1
ATOM 2346 N N . SER A 1 308 ? -18.852 16.845 19.837 1.00 33.03 308 SER A N 1
ATOM 2347 C CA . SER A 1 308 ? -19.481 16.403 21.074 1.00 33.03 308 SER A CA 1
ATOM 2348 C C . SER A 1 308 ? -20.599 17.382 21.438 1.00 33.03 308 SER A C 1
ATOM 2350 O O . SER A 1 308 ? -20.423 18.257 22.278 1.00 33.03 308 SER A O 1
ATOM 2352 N N . ALA A 1 309 ? -21.775 17.234 20.834 1.00 27.00 309 ALA A N 1
ATOM 2353 C CA . ALA A 1 309 ? -23.026 17.741 21.390 1.00 27.00 309 ALA A CA 1
ATOM 2354 C C . ALA A 1 309 ? -23.597 16.721 22.395 1.00 27.00 309 ALA A C 1
ATOM 2356 O O . ALA A 1 309 ? -24.784 16.414 22.398 1.00 27.00 309 ALA A O 1
ATOM 2357 N N . SER A 1 310 ? -22.748 16.167 23.261 1.00 30.16 310 SER A N 1
ATOM 2358 C CA . SER A 1 310 ? -23.178 15.472 24.472 1.00 30.16 310 SER A CA 1
ATOM 2359 C C . SER A 1 310 ? -22.973 16.435 25.634 1.00 30.16 310 SER A C 1
ATOM 2361 O O . SER A 1 310 ? -21.840 16.836 25.895 1.00 30.16 310 SER A O 1
ATOM 2363 N N . LYS A 1 311 ? -24.076 16.829 26.285 1.00 31.48 311 LYS A N 1
ATOM 2364 C CA . LYS A 1 311 ? -24.148 17.646 27.509 1.00 31.48 311 LYS A CA 1
ATOM 2365 C C . LYS A 1 311 ? -22.854 17.576 28.334 1.00 31.48 311 LYS A C 1
ATOM 2367 O O . LYS A 1 311 ? -22.624 16.598 29.038 1.00 31.48 311 LYS A O 1
ATOM 2372 N N . GLN A 1 312 ? -22.038 18.629 28.270 1.00 30.56 312 GLN A N 1
ATOM 2373 C CA . GLN A 1 312 ? -20.983 18.852 29.251 1.00 30.56 312 GLN A CA 1
ATOM 2374 C C . GLN A 1 312 ? -21.656 19.053 30.611 1.00 30.56 312 GLN A C 1
ATOM 2376 O O . GLN A 1 312 ? -22.228 20.107 30.885 1.00 30.56 312 GLN A O 1
ATOM 2381 N N . THR A 1 313 ? -21.604 18.042 31.472 1.00 32.25 313 THR A N 1
ATOM 2382 C CA . THR A 1 313 ? -21.700 18.270 32.911 1.00 32.25 313 THR A CA 1
ATOM 2383 C C . THR A 1 313 ? -20.454 19.032 33.341 1.00 32.25 313 THR A C 1
ATOM 2385 O O . THR A 1 313 ? -19.325 18.598 33.121 1.00 32.25 313 THR A O 1
ATOM 2388 N N . SER A 1 314 ? -20.691 20.213 33.896 1.00 36.09 314 SER A N 1
ATOM 2389 C CA . SER A 1 314 ? -19.716 21.210 34.315 1.00 36.09 314 SER A CA 1
ATOM 2390 C C . SER A 1 314 ? -18.641 20.654 35.255 1.00 36.09 314 SER A C 1
ATOM 2392 O O . SER A 1 314 ? -18.877 20.589 36.455 1.00 36.09 314 SER A O 1
ATOM 2394 N N . ALA A 1 315 ? -17.454 20.317 34.740 1.00 32.97 315 ALA A N 1
ATOM 2395 C CA . ALA A 1 315 ? -16.202 20.306 35.512 1.00 32.97 315 ALA A CA 1
ATOM 2396 C C . ALA A 1 315 ? -14.955 20.108 34.623 1.00 32.97 315 ALA A C 1
ATOM 2398 O O . ALA A 1 315 ? -14.347 19.048 34.644 1.00 32.97 315 ALA A O 1
ATOM 2399 N N . SER A 1 316 ? -14.533 21.138 33.882 1.00 31.81 316 SER A N 1
ATOM 2400 C CA . SER A 1 316 ? -13.102 21.429 33.650 1.00 31.81 316 SER A CA 1
ATOM 2401 C C . SER A 1 316 ? -12.961 22.729 32.858 1.00 31.81 316 SER A C 1
ATOM 2403 O O . SER A 1 316 ? -13.207 22.784 31.655 1.00 31.81 316 SER A O 1
ATOM 2405 N N . LYS A 1 317 ? -12.564 23.800 33.547 1.00 31.62 317 LYS A N 1
ATOM 2406 C CA . LYS A 1 317 ? -12.288 25.126 32.981 1.00 31.62 317 LYS A CA 1
ATOM 2407 C C . LYS A 1 317 ? -10.872 25.147 32.381 1.00 31.62 317 LYS A C 1
ATOM 2409 O O . LYS A 1 317 ? -9.999 25.857 32.856 1.00 31.62 317 LYS A O 1
ATOM 2414 N N . LEU A 1 318 ? -10.644 24.324 31.366 1.00 31.72 318 LEU A N 1
ATOM 2415 C CA . LEU A 1 318 ? -9.495 24.396 30.463 1.00 31.72 318 LEU A CA 1
ATOM 2416 C C . LEU A 1 318 ? -10.080 24.192 29.069 1.00 31.72 318 LEU A C 1
ATOM 2418 O O . LEU A 1 318 ? -10.422 23.075 28.693 1.00 31.72 318 LEU A O 1
ATOM 2422 N N . ALA A 1 319 ? -10.302 25.286 28.343 1.00 25.17 319 ALA A N 1
ATOM 2423 C CA . ALA A 1 319 ? -10.690 25.196 26.943 1.00 25.17 319 ALA A CA 1
ATOM 2424 C C . ALA A 1 319 ? -9.539 24.517 26.180 1.00 25.17 319 ALA A C 1
ATOM 2426 O O . ALA A 1 319 ? -8.414 25.017 26.263 1.00 25.17 319 ALA A O 1
ATOM 2427 N N . PRO A 1 320 ? -9.758 23.399 25.465 1.00 34.59 320 PRO A N 1
ATOM 2428 C CA . PRO A 1 320 ? -8.706 22.834 24.643 1.00 34.59 320 PRO A CA 1
ATOM 2429 C C . PRO A 1 320 ? -8.509 23.737 23.425 1.00 34.59 320 PRO A C 1
ATOM 2431 O O . PRO A 1 320 ? -9.369 23.850 22.551 1.00 34.59 320 PRO A O 1
ATOM 2434 N N . THR A 1 321 ? -7.359 24.402 23.397 1.00 31.58 321 THR A N 1
ATOM 2435 C CA . THR A 1 321 ? -6.761 25.050 22.232 1.00 31.58 321 THR A CA 1
ATOM 2436 C C . THR A 1 321 ? -6.783 24.058 21.062 1.00 31.58 321 THR A C 1
ATOM 2438 O O . THR A 1 321 ? -6.182 22.998 21.169 1.00 31.58 321 THR A O 1
ATOM 2441 N N . SER A 1 322 ? -7.533 24.365 19.996 1.00 35.53 322 SER A N 1
ATOM 2442 C CA . SER A 1 322 ? -7.602 23.649 18.703 1.00 35.53 322 SER A CA 1
ATOM 2443 C C . SER A 1 322 ? -7.418 22.116 18.750 1.00 35.53 322 SER A C 1
ATOM 2445 O O . SER A 1 322 ? -6.292 21.624 18.719 1.00 35.53 322 SER A O 1
ATOM 2447 N N . MET A 1 323 ? -8.513 21.344 18.736 1.00 40.03 323 MET A N 1
ATOM 2448 C CA . MET A 1 323 ? -8.486 19.879 18.559 1.00 40.03 323 MET A CA 1
ATOM 2449 C C . MET A 1 323 ? -7.848 19.499 17.206 1.00 40.03 323 MET A C 1
ATOM 2451 O O . MET A 1 323 ? -8.545 19.362 16.201 1.00 40.03 323 MET A O 1
ATOM 2455 N N . GLN A 1 324 ? -6.525 19.328 17.152 1.00 48.00 324 GLN A N 1
ATOM 2456 C CA . GLN A 1 324 ? -5.867 18.738 15.988 1.00 48.00 324 GLN A CA 1
ATOM 2457 C C . GLN A 1 324 ? -6.033 17.217 16.056 1.00 48.00 324 GLN A C 1
ATOM 2459 O O . GLN A 1 324 ? -5.589 16.569 17.000 1.00 48.00 324 GLN A O 1
ATOM 2464 N N . THR A 1 325 ? -6.751 16.662 15.081 1.00 49.81 325 THR A N 1
ATOM 2465 C CA . THR A 1 325 ? -6.885 15.218 14.881 1.00 49.81 325 THR A CA 1
ATOM 2466 C C . THR A 1 325 ? -5.851 14.816 13.839 1.00 49.81 325 THR A C 1
ATOM 2468 O O . THR A 1 325 ? -5.963 15.230 12.691 1.00 49.81 325 THR A O 1
ATOM 2471 N N . TYR A 1 326 ? -4.850 14.020 14.204 1.00 60.66 326 TYR A N 1
ATOM 2472 C CA . TYR A 1 326 ? 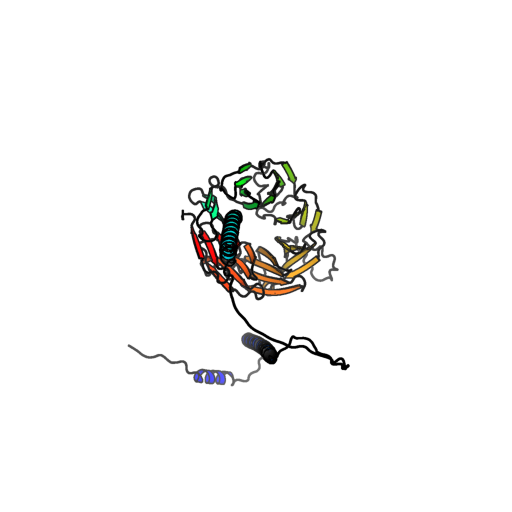-3.913 13.472 13.219 1.00 60.66 326 TYR A CA 1
ATOM 2473 C C . TYR A 1 326 ? -4.453 12.119 12.765 1.00 60.66 326 TYR A C 1
ATOM 2475 O O . TYR A 1 326 ? -4.157 11.073 13.347 1.00 60.66 326 TYR A O 1
ATOM 2483 N N . ALA A 1 327 ? -5.336 12.139 11.770 1.00 55.50 327 ALA A N 1
ATOM 2484 C CA . ALA A 1 327 ? -5.717 10.915 11.084 1.00 55.50 327 ALA A CA 1
ATOM 2485 C C . ALA A 1 327 ? -4.574 10.494 10.159 1.00 55.50 327 ALA A C 1
ATOM 2487 O O . ALA A 1 327 ? -4.037 11.319 9.422 1.00 55.50 327 ALA A O 1
ATOM 2488 N N . SER A 1 328 ? -4.159 9.237 10.271 1.00 64.88 328 SER A N 1
ATOM 2489 C CA . SER A 1 328 ? -2.863 8.788 9.743 1.00 64.88 328 SER A CA 1
ATOM 2490 C C . SER A 1 328 ? -2.975 7.641 8.751 1.00 64.88 328 SER A C 1
ATOM 2492 O O . SER A 1 328 ? -2.071 7.477 7.932 1.00 64.88 328 SER A O 1
ATOM 2494 N N . ASN A 1 329 ? -4.071 6.874 8.763 1.00 78.62 329 ASN A N 1
ATOM 2495 C CA . ASN A 1 329 ? -4.237 5.782 7.811 1.00 78.62 329 ASN A CA 1
ATOM 2496 C C . ASN A 1 329 ? -5.704 5.391 7.573 1.00 78.62 329 ASN A C 1
ATOM 2498 O O . ASN A 1 329 ? -6.569 5.605 8.430 1.00 78.62 329 ASN A O 1
ATOM 2502 N N . LEU A 1 330 ? -5.952 4.819 6.394 1.00 88.06 330 LEU A N 1
ATOM 2503 C CA . LEU A 1 330 ? -7.242 4.339 5.910 1.00 88.06 330 LEU A CA 1
ATOM 2504 C C . LEU A 1 330 ? -7.133 2.851 5.579 1.00 88.06 330 LEU A C 1
ATOM 2506 O O . LEU A 1 330 ? -6.207 2.445 4.883 1.00 88.06 330 LEU A O 1
ATOM 2510 N N . ALA A 1 331 ? -8.122 2.066 5.989 1.00 90.56 331 ALA A N 1
ATOM 2511 C CA . ALA A 1 331 ? -8.282 0.688 5.534 1.00 90.56 331 ALA A CA 1
ATOM 2512 C C . ALA A 1 331 ? -9.721 0.434 5.072 1.00 90.56 331 ALA A C 1
ATOM 2514 O O . ALA A 1 331 ? -10.646 1.151 5.458 1.00 90.56 331 ALA A O 1
ATOM 2515 N N . PHE A 1 332 ? -9.906 -0.580 4.231 1.00 92.12 332 PHE A N 1
ATOM 2516 C CA . PHE A 1 332 ? -11.205 -0.968 3.693 1.00 92.12 332 PHE A CA 1
ATOM 2517 C C . PHE A 1 332 ? -11.437 -2.458 3.901 1.00 92.12 332 PHE A C 1
ATOM 2519 O O . PHE A 1 332 ? -10.568 -3.264 3.577 1.00 92.12 332 PHE A O 1
ATOM 2526 N N . ALA A 1 333 ? -12.612 -2.821 4.404 1.00 91.94 333 ALA A N 1
ATOM 2527 C CA . ALA A 1 333 ? -13.094 -4.198 4.419 1.00 91.94 333 ALA A CA 1
ATOM 2528 C C . ALA A 1 333 ? -14.620 -4.197 4.530 1.00 91.94 333 ALA A C 1
ATOM 2530 O O . ALA A 1 333 ? -15.183 -3.303 5.155 1.00 91.94 333 ALA A O 1
ATOM 2531 N N . ASP A 1 334 ? -15.291 -5.193 3.949 1.00 90.12 334 ASP A N 1
ATOM 2532 C CA . ASP A 1 334 ? -16.726 -5.441 4.151 1.00 90.12 334 ASP A CA 1
ATOM 2533 C C . ASP A 1 334 ? -17.616 -4.187 3.976 1.00 90.12 334 ASP A C 1
ATOM 2535 O O . ASP A 1 334 ? -18.482 -3.896 4.802 1.00 90.12 334 ASP A O 1
ATOM 2539 N N . ASN A 1 335 ? -17.381 -3.404 2.912 1.00 92.62 335 ASN A N 1
ATOM 2540 C CA . ASN A 1 335 ? -18.096 -2.146 2.630 1.00 92.62 335 ASN A CA 1
ATOM 2541 C C . ASN A 1 335 ? -17.985 -1.092 3.757 1.00 92.62 335 ASN A C 1
ATOM 2543 O O . ASN A 1 335 ? -18.858 -0.238 3.924 1.00 92.62 335 ASN A O 1
ATOM 2547 N N . THR A 1 336 ? -16.899 -1.144 4.525 1.00 93.81 336 THR A N 1
ATOM 2548 C CA . THR A 1 336 ? -16.615 -0.261 5.655 1.00 93.81 336 THR A CA 1
ATOM 2549 C C . THR A 1 336 ? -15.245 0.387 5.477 1.00 93.81 336 THR A C 1
ATOM 2551 O O . THR A 1 336 ? -14.248 -0.288 5.212 1.00 93.81 336 THR A O 1
ATOM 2554 N N . VAL A 1 337 ? -15.188 1.708 5.644 1.00 94.50 337 VAL A N 1
ATOM 2555 C CA . VAL A 1 337 ? -13.942 2.480 5.686 1.00 94.50 337 VAL A CA 1
ATOM 2556 C C . VAL A 1 337 ? -13.524 2.643 7.140 1.00 94.50 337 VAL A C 1
ATOM 2558 O O . VAL A 1 337 ? -14.275 3.180 7.953 1.00 94.50 337 VAL A O 1
ATOM 2561 N N . TYR A 1 338 ? -12.316 2.200 7.460 1.00 92.50 338 TYR A N 1
ATOM 2562 C CA . TYR A 1 338 ? -11.713 2.295 8.781 1.00 92.50 338 TYR A CA 1
ATOM 2563 C C . TYR A 1 338 ? -10.739 3.464 8.799 1.00 92.50 338 TYR A C 1
ATOM 2565 O O . TYR A 1 338 ? -9.849 3.555 7.951 1.00 92.50 338 TYR A O 1
ATOM 2573 N N . VAL A 1 339 ? -10.893 4.340 9.785 1.00 89.50 339 VAL A N 1
ATOM 2574 C CA . VAL A 1 339 ? -10.012 5.484 10.006 1.00 89.50 339 VAL A CA 1
ATOM 2575 C C . VAL A 1 339 ? -9.376 5.351 11.375 1.00 89.50 339 VAL A C 1
ATOM 2577 O O . VAL A 1 339 ? -10.068 5.372 12.395 1.00 89.50 339 VAL A O 1
ATOM 2580 N N . ALA A 1 340 ? -8.048 5.269 11.393 1.00 84.31 340 ALA A N 1
ATOM 2581 C CA . ALA A 1 340 ? -7.283 5.428 12.617 1.00 84.31 340 ALA A CA 1
ATOM 2582 C C . ALA A 1 340 ? -6.887 6.895 12.785 1.00 84.31 340 ALA A C 1
ATOM 2584 O O . ALA A 1 340 ? -6.256 7.501 11.910 1.00 84.31 340 ALA A O 1
ATOM 2585 N N . SER A 1 341 ? -7.262 7.474 13.921 1.00 79.12 341 SER A N 1
ATOM 2586 C CA . SER A 1 341 ? -6.937 8.856 14.246 1.00 79.12 341 SER A CA 1
ATOM 2587 C C . SER A 1 341 ? -6.393 9.002 15.652 1.00 79.12 341 SER A C 1
ATOM 2589 O O . SER A 1 341 ? -6.830 8.334 16.585 1.00 79.12 341 SER A O 1
ATOM 2591 N N . TRP A 1 342 ? -5.433 9.903 15.805 1.00 73.50 342 TRP A N 1
ATOM 2592 C CA . TRP A 1 342 ? -4.950 10.315 17.110 1.00 73.50 342 TRP A CA 1
ATOM 2593 C C . TRP A 1 342 ? -5.682 11.583 17.548 1.00 73.50 342 TRP A C 1
ATOM 2595 O O . TRP A 1 342 ? -5.784 12.542 16.774 1.00 73.50 342 TRP A O 1
ATOM 2605 N N . ARG A 1 343 ? -6.193 11.592 18.784 1.00 69.69 343 ARG A N 1
ATOM 2606 C CA . ARG A 1 343 ? -6.830 12.770 19.394 1.00 69.69 343 ARG A CA 1
ATOM 2607 C C . ARG A 1 343 ? -6.163 13.113 20.739 1.00 69.69 343 ARG A C 1
ATOM 2609 O O . ARG A 1 343 ? -5.564 12.228 21.360 1.00 69.69 343 ARG A O 1
ATOM 2616 N N . PRO A 1 344 ? -6.286 14.371 21.214 1.00 56.47 344 PRO A N 1
ATOM 2617 C CA . PRO A 1 344 ? -5.786 14.782 22.528 1.00 56.47 344 PRO A CA 1
ATOM 2618 C C . PRO A 1 344 ? -6.291 13.863 23.655 1.00 56.47 344 PRO A C 1
ATOM 2620 O O . PRO A 1 344 ? -7.407 13.356 23.566 1.00 56.47 344 PRO A O 1
ATOM 2623 N N . ALA A 1 345 ? -5.486 13.703 24.716 1.00 59.41 345 ALA A N 1
ATOM 2624 C CA . ALA A 1 345 ? -5.595 12.694 25.790 1.00 59.41 345 ALA A CA 1
ATOM 2625 C C . ALA A 1 345 ? -4.954 11.323 25.494 1.00 59.41 345 ALA A C 1
ATOM 2627 O O . ALA A 1 345 ? -5.279 10.341 26.157 1.00 59.41 345 ALA A O 1
ATOM 2628 N N . ASN A 1 346 ? -4.005 11.271 24.551 1.00 62.84 346 ASN A N 1
ATOM 2629 C CA . ASN A 1 346 ? -3.235 10.071 24.226 1.00 62.84 346 ASN A CA 1
ATOM 2630 C C . ASN A 1 346 ? -4.158 8.879 23.936 1.00 62.84 346 ASN A C 1
ATOM 2632 O O . ASN A 1 346 ? -4.173 7.898 24.671 1.00 62.84 346 ASN A O 1
ATOM 2636 N N . SER A 1 347 ? -5.002 8.965 22.912 1.00 71.19 347 SER A N 1
ATOM 2637 C CA . SER A 1 347 ? -5.878 7.845 22.545 1.00 71.19 347 SER A CA 1
ATOM 2638 C C . SER A 1 347 ? -5.955 7.684 21.042 1.00 71.19 347 SER A C 1
ATOM 2640 O O . SER A 1 347 ? -6.004 8.673 20.302 1.00 71.19 347 SER A O 1
ATOM 2642 N N . VAL A 1 348 ? -5.985 6.427 20.607 1.00 76.75 348 VAL A N 1
ATOM 2643 C CA . VAL A 1 348 ? -6.249 6.070 19.219 1.00 76.75 348 VAL A CA 1
ATOM 2644 C C . VAL A 1 348 ? -7.751 5.883 19.076 1.00 76.75 348 VAL A C 1
ATOM 2646 O O . VAL A 1 348 ? -8.362 5.076 19.767 1.00 76.75 348 VAL A O 1
ATOM 2649 N N . TYR A 1 349 ? -8.354 6.648 18.184 1.00 81.12 349 TYR A N 1
ATOM 2650 C CA . TYR A 1 349 ? -9.751 6.507 17.815 1.00 81.12 349 TYR A CA 1
ATOM 2651 C C . TYR A 1 349 ? -9.826 5.698 16.531 1.00 81.12 349 TYR A C 1
ATOM 2653 O O . TYR A 1 349 ? -9.211 6.065 15.524 1.00 81.12 349 TYR A O 1
ATOM 2661 N N . LEU A 1 350 ? -10.586 4.611 16.586 1.00 87.50 350 LEU A N 1
ATOM 2662 C CA . LEU A 1 350 ? -10.934 3.796 15.435 1.00 87.50 350 LEU A CA 1
ATOM 2663 C C . LEU A 1 350 ? -12.370 4.141 15.064 1.00 87.50 350 LEU A C 1
ATOM 2665 O O . LEU A 1 350 ? -13.321 3.729 15.729 1.00 87.50 350 LEU A O 1
ATOM 2669 N N . THR A 1 351 ? -12.520 4.955 14.026 1.00 88.94 351 THR A N 1
ATOM 2670 C CA . THR A 1 351 ? -13.833 5.331 13.505 1.00 88.94 351 THR A CA 1
ATOM 2671 C C . THR A 1 351 ? -14.104 4.533 12.242 1.00 88.94 351 THR A C 1
ATOM 2673 O O . THR A 1 351 ? -13.254 4.470 11.352 1.00 88.94 351 THR A O 1
ATOM 2676 N N . THR A 1 352 ? -15.284 3.929 12.157 1.00 92.56 352 THR A N 1
ATOM 2677 C CA . THR A 1 352 ? -15.727 3.214 10.962 1.00 92.56 352 THR A CA 1
ATOM 2678 C C . THR A 1 352 ? -16.871 3.944 10.285 1.00 92.56 352 THR A C 1
ATOM 2680 O O . THR A 1 352 ? -17.743 4.517 10.941 1.00 92.56 352 THR A O 1
ATOM 2683 N N . PHE A 1 353 ? -16.858 3.925 8.959 1.00 93.88 353 PHE A N 1
ATOM 2684 C CA . PHE A 1 353 ? -17.842 4.587 8.117 1.00 93.88 353 PHE A CA 1
ATOM 2685 C C . PHE A 1 353 ? -18.404 3.587 7.117 1.00 93.88 353 PHE A C 1
ATOM 2687 O O . PHE A 1 353 ? -17.650 2.832 6.503 1.00 93.88 353 PHE A O 1
ATOM 2694 N N . ASP A 1 354 ? -19.715 3.611 6.908 1.00 94.88 354 ASP A N 1
ATOM 2695 C CA . ASP A 1 354 ? -20.333 2.904 5.795 1.00 94.88 354 ASP A CA 1
ATOM 2696 C C . ASP A 1 354 ? -19.797 3.487 4.482 1.00 94.88 354 ASP A C 1
ATOM 2698 O O . ASP A 1 354 ? -19.915 4.686 4.219 1.00 94.88 354 ASP A O 1
ATOM 2702 N N . ALA A 1 355 ? -19.195 2.645 3.646 1.00 94.56 355 ALA A N 1
ATOM 2703 C CA . ALA A 1 355 ? -18.478 3.085 2.453 1.00 94.56 355 ALA A CA 1
ATOM 2704 C C . ALA A 1 355 ? -19.369 3.800 1.426 1.00 94.56 355 ALA A C 1
ATOM 2706 O O . ALA A 1 355 ? -18.883 4.630 0.648 1.00 94.56 355 ALA A O 1
ATOM 2707 N N . ARG A 1 356 ? -20.670 3.490 1.421 1.00 93.56 356 ARG A N 1
ATOM 2708 C CA . ARG A 1 356 ? -21.643 4.001 0.452 1.00 93.56 356 ARG A CA 1
ATOM 2709 C C . ARG A 1 356 ? -22.245 5.334 0.887 1.00 93.56 356 ARG A C 1
ATOM 2711 O O . ARG A 1 356 ? -22.446 6.208 0.049 1.00 93.56 356 ARG A O 1
ATOM 2718 N N . THR A 1 357 ? -22.582 5.466 2.162 1.00 94.31 357 THR A N 1
ATOM 2719 C CA . THR A 1 357 ? -23.326 6.613 2.707 1.00 94.31 357 THR A CA 1
ATOM 2720 C C . THR A 1 357 ? -22.445 7.586 3.478 1.00 94.31 357 THR A C 1
ATOM 2722 O O . THR A 1 357 ? -22.829 8.737 3.673 1.00 94.31 357 THR A O 1
ATOM 2725 N N . GLY A 1 358 ? -21.282 7.130 3.941 1.00 93.25 358 GLY A N 1
ATOM 2726 C CA . GLY A 1 358 ? -20.435 7.866 4.865 1.00 93.25 358 GLY A CA 1
ATOM 2727 C C . GLY A 1 358 ? -20.992 7.912 6.280 1.00 93.25 358 GLY A C 1
ATOM 2728 O O . GLY A 1 358 ? -20.461 8.642 7.101 1.00 93.25 358 GLY A O 1
ATOM 2729 N N . ASN A 1 359 ? -22.064 7.192 6.610 1.00 93.31 359 ASN A N 1
ATOM 2730 C CA . ASN A 1 359 ? -22.572 7.201 7.978 1.00 93.31 359 ASN A CA 1
ATOM 2731 C C . ASN A 1 359 ? -21.549 6.567 8.924 1.00 93.31 359 ASN A C 1
ATOM 2733 O O . ASN A 1 359 ? -20.996 5.511 8.622 1.00 93.31 359 ASN A O 1
ATOM 2737 N N . VAL A 1 360 ? -21.320 7.197 10.076 1.00 92.12 360 VAL A N 1
ATOM 2738 C CA . VAL A 1 360 ? -20.490 6.615 11.137 1.00 92.12 360 VAL A CA 1
ATOM 2739 C C . VAL A 1 360 ? -21.184 5.355 11.652 1.00 92.12 360 VAL A C 1
ATOM 2741 O O . VAL A 1 360 ? -22.319 5.426 12.121 1.00 92.12 360 VAL A O 1
ATOM 2744 N N . LEU A 1 361 ? -20.505 4.213 11.556 1.00 90.62 361 LEU A N 1
ATOM 2745 C CA . LEU A 1 361 ? -20.997 2.923 12.044 1.00 90.62 361 LEU A CA 1
ATOM 2746 C C . LEU A 1 361 ? -20.549 2.678 13.487 1.00 90.62 361 LEU A C 1
ATOM 2748 O O . LEU A 1 361 ? -21.346 2.264 14.325 1.00 90.62 361 LEU A O 1
ATOM 2752 N N . SER A 1 362 ? -19.288 2.981 13.791 1.00 87.50 362 SER A N 1
ATOM 2753 C CA . SER A 1 362 ? -18.734 2.921 15.141 1.00 87.50 362 SER A CA 1
ATOM 2754 C C . SER A 1 362 ? -17.657 3.985 15.344 1.00 87.50 362 SER A C 1
ATOM 2756 O O . SER A 1 362 ? -17.032 4.467 14.397 1.00 87.50 362 SER A O 1
ATOM 2758 N N . ASN A 1 363 ? -17.439 4.365 16.599 1.00 86.56 363 ASN A N 1
ATOM 2759 C CA . ASN A 1 363 ? -16.349 5.245 16.997 1.00 86.56 363 ASN A CA 1
ATOM 2760 C C . ASN A 1 363 ? -15.773 4.744 18.320 1.00 86.56 363 ASN A C 1
ATOM 2762 O O . ASN A 1 363 ? -16.174 5.191 19.396 1.00 86.56 363 ASN A O 1
ATOM 2766 N N . SER A 1 364 ? -14.850 3.802 18.198 1.00 83.31 364 SER A N 1
ATOM 2767 C CA . SER A 1 364 ? -14.213 3.111 19.306 1.00 83.31 364 SER A CA 1
ATOM 2768 C C . SER A 1 364 ? -12.992 3.879 19.794 1.00 83.31 364 SER A C 1
ATOM 2770 O O . SER A 1 364 ? -12.237 4.453 19.000 1.00 83.31 364 SER A O 1
ATOM 2772 N N . VAL A 1 365 ? -12.781 3.883 21.108 1.00 76.50 365 VAL A N 1
ATOM 2773 C CA . VAL A 1 365 ? -11.583 4.465 21.719 1.00 76.50 365 VAL A CA 1
ATOM 2774 C C . VAL A 1 365 ? -10.668 3.336 22.149 1.00 76.50 365 VAL A C 1
ATOM 2776 O O . VAL A 1 365 ? -10.944 2.624 23.110 1.00 76.50 365 VAL A O 1
ATOM 2779 N N . TYR A 1 366 ? -9.545 3.204 21.459 1.00 73.81 366 TYR A N 1
ATOM 2780 C CA . TYR A 1 366 ? -8.466 2.340 21.884 1.00 73.81 366 TYR A CA 1
ATOM 2781 C C . TYR A 1 366 ? -7.464 3.154 22.714 1.00 73.81 366 TYR A C 1
ATOM 2783 O O . TYR A 1 366 ? -6.699 3.980 22.204 1.00 73.81 366 TYR A O 1
ATOM 2791 N N . MET A 1 367 ? -7.492 2.928 24.027 1.00 65.19 367 MET A N 1
ATOM 2792 C CA . MET A 1 367 ? -6.498 3.430 24.973 1.00 65.19 367 MET A CA 1
ATOM 2793 C C . MET A 1 367 ? -5.579 2.278 25.396 1.00 65.19 367 MET A C 1
ATOM 2795 O O . MET A 1 367 ? -5.966 1.469 26.240 1.00 65.19 367 MET A O 1
ATOM 2799 N N . PRO A 1 368 ? -4.342 2.199 24.881 1.00 61.22 368 PRO A N 1
ATOM 2800 C CA . PRO A 1 368 ? -3.311 1.419 25.542 1.00 61.22 368 PRO A CA 1
ATOM 2801 C C . PRO A 1 368 ? -3.156 1.918 26.985 1.00 61.22 368 PRO A C 1
ATOM 2803 O O . PRO A 1 368 ? -2.933 3.109 27.206 1.00 61.22 368 PRO A O 1
ATOM 2806 N N . VAL A 1 369 ? -3.221 1.013 27.965 1.00 53.53 369 VAL A N 1
ATOM 2807 C CA . VAL A 1 369 ? -3.099 1.315 29.410 1.00 53.53 369 VAL A CA 1
ATOM 2808 C C . VAL A 1 369 ? -1.863 2.182 29.729 1.00 53.53 369 VAL A C 1
ATOM 2810 O O . VAL A 1 369 ? -1.886 3.016 30.635 1.00 53.53 369 VAL A O 1
ATOM 2813 N N . PHE A 1 370 ? -0.800 2.057 28.933 1.00 54.19 370 PHE A N 1
ATOM 2814 C CA . PHE A 1 370 ? 0.473 2.769 29.084 1.00 54.19 370 PHE A CA 1
ATOM 2815 C C . PHE A 1 370 ? 0.434 4.260 28.715 1.00 54.19 370 PHE A C 1
ATOM 2817 O O . PHE A 1 370 ? 1.297 5.021 29.152 1.00 54.19 370 PHE A O 1
ATOM 2824 N N . LEU A 1 371 ? -0.581 4.713 27.973 1.00 51.09 371 LEU A N 1
ATOM 2825 C CA . LEU A 1 371 ? -0.731 6.122 27.589 1.00 51.09 371 LEU A CA 1
ATOM 2826 C C . LEU A 1 371 ? -1.096 7.053 28.752 1.00 51.09 371 LEU A C 1
ATOM 2828 O O . LEU A 1 371 ? -1.022 8.276 28.617 1.00 51.09 371 LEU A O 1
ATOM 2832 N N . SER A 1 372 ? -1.405 6.472 29.911 1.00 51.06 372 SER A N 1
ATOM 2833 C CA . SER A 1 372 ? -1.585 7.184 31.174 1.00 51.06 372 SER A CA 1
ATOM 2834 C C . SER A 1 372 ? -0.274 7.711 31.789 1.00 51.06 372 SER A C 1
ATOM 2836 O O . SER A 1 372 ? -0.337 8.555 32.681 1.00 51.06 372 SER A O 1
ATOM 2838 N N . TYR A 1 373 ? 0.902 7.274 31.306 1.00 46.72 373 TYR A N 1
ATOM 2839 C CA . TYR A 1 373 ? 2.206 7.576 31.923 1.00 46.72 373 TYR A CA 1
ATOM 2840 C C . TYR A 1 373 ? 3.115 8.538 31.132 1.00 46.72 373 TYR A C 1
ATOM 2842 O O . TYR A 1 373 ? 4.130 8.972 31.673 1.00 46.72 373 TYR A O 1
ATOM 2850 N N . ALA A 1 374 ? 2.775 8.908 29.889 1.00 51.22 374 ALA A N 1
ATOM 2851 C CA . ALA A 1 374 ? 3.621 9.748 29.027 1.00 51.22 374 ALA A CA 1
ATOM 2852 C C . ALA A 1 374 ? 2.952 11.110 28.725 1.00 51.22 374 ALA A C 1
ATOM 2854 O O . ALA A 1 374 ? 2.075 11.189 27.861 1.00 51.22 374 ALA A O 1
ATOM 2855 N N . PRO A 1 375 ? 3.322 12.199 29.429 1.00 48.31 375 PRO A N 1
ATOM 2856 C CA . PRO A 1 375 ? 2.584 13.464 29.374 1.00 48.31 375 PRO A CA 1
ATOM 2857 C C . PRO A 1 375 ? 2.863 14.337 28.138 1.00 48.31 375 PRO A C 1
ATOM 2859 O O . PRO A 1 375 ? 2.159 15.323 27.942 1.00 48.31 375 PRO A O 1
ATOM 2862 N N . VAL A 1 376 ? 3.860 14.017 27.303 1.00 52.31 376 VAL A N 1
ATOM 2863 C CA . VAL A 1 376 ? 4.192 14.816 26.110 1.00 52.31 376 VAL A CA 1
ATOM 2864 C C . VAL A 1 376 ? 4.607 13.890 24.972 1.00 52.31 376 VAL A C 1
ATOM 2866 O O . VAL A 1 376 ? 5.702 13.337 24.996 1.00 52.31 376 VAL A O 1
ATOM 2869 N N . MET A 1 377 ? 3.732 13.720 23.982 1.00 5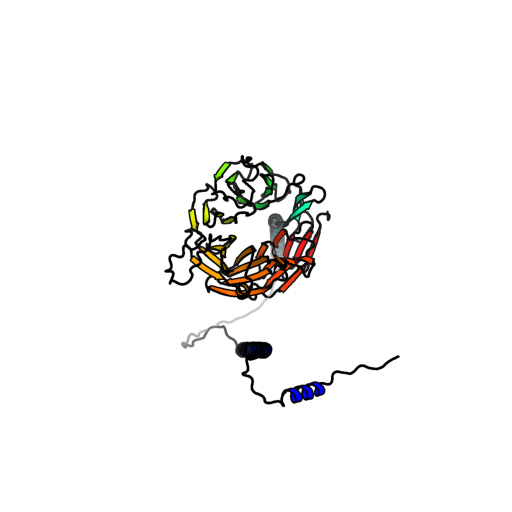6.47 377 MET A N 1
ATOM 2870 C CA . MET A 1 377 ? 4.028 12.980 22.754 1.00 56.47 377 MET A CA 1
ATOM 2871 C C . MET A 1 377 ? 3.878 13.914 21.559 1.00 56.47 377 MET A C 1
ATOM 2873 O O . MET A 1 377 ? 2.873 14.615 21.443 1.00 56.47 377 MET A O 1
ATOM 2877 N N . THR A 1 378 ? 4.906 13.963 20.715 1.00 53.66 378 THR A N 1
ATOM 2878 C CA . THR A 1 378 ? 5.057 14.990 19.673 1.00 53.66 378 THR A CA 1
ATOM 2879 C C . THR A 1 378 ? 4.726 14.474 18.278 1.00 53.66 378 THR A C 1
ATOM 2881 O O . THR A 1 378 ? 4.206 15.233 17.463 1.00 53.66 378 THR A O 1
ATOM 2884 N N . GLN A 1 379 ? 4.964 13.190 18.002 1.00 55.72 379 GLN A N 1
ATOM 2885 C CA . GLN A 1 379 ? 4.650 12.583 16.712 1.00 55.72 379 GLN A CA 1
ATOM 2886 C C . GLN A 1 379 ? 4.194 11.135 16.887 1.00 55.72 379 GLN A C 1
ATOM 2888 O O . GLN A 1 379 ? 4.819 10.354 17.608 1.00 55.72 379 GLN A O 1
ATOM 2893 N N . THR A 1 380 ? 3.084 10.792 16.226 1.00 61.34 380 THR A N 1
ATOM 2894 C CA . THR A 1 380 ? 2.587 9.419 16.135 1.00 61.34 380 THR A CA 1
ATOM 2895 C C . THR A 1 380 ? 2.340 9.053 14.684 1.00 61.34 380 THR A C 1
ATOM 2897 O O . THR A 1 380 ? 1.676 9.782 13.947 1.00 61.34 380 THR A O 1
ATOM 2900 N N . SER A 1 381 ? 2.883 7.915 14.269 1.00 69.50 381 SER A N 1
ATOM 2901 C CA . SER A 1 381 ? 2.487 7.259 13.028 1.00 69.50 381 SER A CA 1
ATOM 2902 C C . SER A 1 381 ? 1.618 6.075 13.406 1.00 69.50 381 SER A C 1
ATOM 2904 O O . SER A 1 381 ? 2.036 5.245 14.213 1.00 69.50 381 SER A O 1
ATOM 2906 N N . ILE A 1 382 ? 0.409 6.017 12.847 1.00 76.94 382 ILE A N 1
ATOM 2907 C CA . ILE A 1 382 ? -0.467 4.856 12.971 1.00 76.94 382 ILE A CA 1
ATOM 2908 C C . ILE A 1 382 ? -0.582 4.228 11.592 1.00 76.94 382 ILE A C 1
ATOM 2910 O O . ILE A 1 382 ? -0.779 4.921 10.594 1.00 76.94 382 ILE A O 1
ATOM 2914 N N . SER A 1 383 ? -0.449 2.912 11.540 1.00 81.19 383 SER A N 1
ATOM 2915 C CA . SER A 1 383 ? -0.803 2.127 10.365 1.00 81.19 383 SER A CA 1
ATOM 2916 C C . SER A 1 383 ? -1.798 1.066 10.769 1.00 81.19 383 SER A C 1
ATOM 2918 O O . SER A 1 383 ? -1.717 0.554 11.886 1.00 81.19 383 SER A O 1
ATOM 2920 N N . ILE A 1 384 ? -2.753 0.786 9.890 1.00 87.69 384 ILE A N 1
ATOM 2921 C CA . ILE A 1 384 ? -3.769 -0.230 10.116 1.00 87.69 384 ILE A CA 1
ATOM 2922 C C . ILE A 1 384 ? -3.952 -1.089 8.872 1.00 87.69 384 ILE A C 1
ATOM 2924 O O . ILE A 1 384 ? -3.867 -0.604 7.747 1.00 87.69 384 ILE A O 1
ATOM 2928 N N . THR A 1 385 ? -4.273 -2.355 9.098 1.00 90.69 385 THR A N 1
ATOM 2929 C CA . THR A 1 385 ? -4.899 -3.236 8.115 1.00 90.69 385 THR A CA 1
ATOM 2930 C C . THR A 1 385 ? -6.088 -3.926 8.766 1.00 90.69 385 THR A C 1
ATOM 2932 O O . THR A 1 385 ? -6.202 -3.968 9.994 1.00 90.69 385 THR A O 1
ATOM 2935 N N . VAL A 1 386 ? -7.000 -4.450 7.956 1.00 92.31 386 VAL A N 1
ATOM 2936 C CA . VAL A 1 386 ? -8.242 -5.045 8.450 1.00 92.31 386 VAL A CA 1
ATOM 2937 C C . VAL A 1 386 ? -8.451 -6.406 7.820 1.00 92.31 386 VAL A C 1
ATOM 2939 O O . VAL A 1 386 ? -8.319 -6.569 6.610 1.00 92.31 386 VAL A O 1
ATOM 2942 N N . HIS A 1 387 ? -8.831 -7.379 8.644 1.00 91.25 387 HIS A N 1
ATOM 2943 C CA . HIS A 1 387 ? -9.263 -8.688 8.176 1.00 91.25 387 HIS A CA 1
ATOM 2944 C C . HIS A 1 387 ? -10.472 -9.160 8.981 1.00 91.25 387 HIS A C 1
ATOM 2946 O O . HIS A 1 387 ? -10.417 -9.238 10.207 1.00 91.25 387 HIS A O 1
ATOM 2952 N N . LYS A 1 388 ? -11.575 -9.479 8.289 1.00 88.31 388 LYS A N 1
ATOM 2953 C CA . LYS A 1 388 ? -12.821 -9.998 8.889 1.00 88.31 388 LYS A CA 1
ATOM 2954 C C . LYS A 1 388 ? -13.343 -9.155 10.066 1.00 88.31 388 LYS A C 1
ATOM 2956 O O . LYS A 1 388 ? -13.838 -9.690 11.054 1.00 88.31 388 LYS A O 1
ATOM 2961 N N . GLY A 1 389 ? -13.230 -7.830 9.964 1.00 87.00 389 GLY A N 1
ATOM 2962 C CA . GLY A 1 389 ? -13.676 -6.887 10.994 1.00 87.00 389 GLY A CA 1
ATOM 2963 C C . GLY A 1 389 ? -12.714 -6.679 12.170 1.00 87.00 389 GLY A C 1
ATOM 2964 O O . GLY A 1 389 ? -13.006 -5.849 13.030 1.00 87.00 389 GLY A O 1
ATOM 2965 N N . ILE A 1 390 ? -11.571 -7.369 12.190 1.00 91.69 390 ILE A N 1
ATOM 2966 C CA . ILE A 1 390 ? -10.492 -7.133 13.152 1.00 91.69 390 ILE A CA 1
ATOM 2967 C C . ILE A 1 390 ? -9.532 -6.107 12.555 1.00 91.69 390 ILE A C 1
ATOM 2969 O O . ILE A 1 390 ? -9.003 -6.302 11.458 1.00 91.69 390 ILE A O 1
ATOM 2973 N N . VAL A 1 391 ? -9.311 -5.015 13.282 1.00 92.31 391 VAL A N 1
ATOM 2974 C CA . VAL A 1 391 ? -8.312 -3.998 12.955 1.00 92.31 391 VAL A CA 1
ATOM 2975 C C . VAL A 1 391 ? -6.997 -4.406 13.591 1.00 92.31 391 VAL A C 1
ATOM 2977 O O . V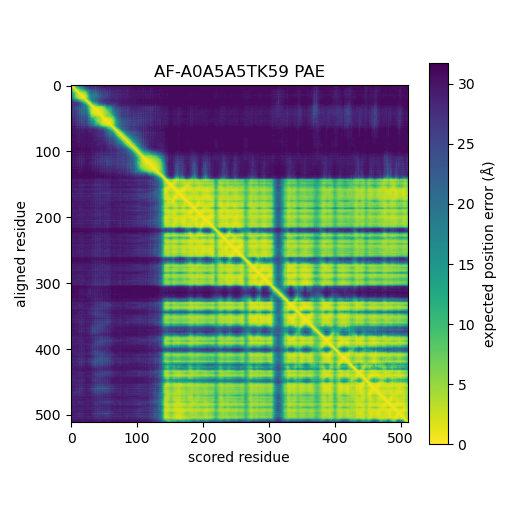AL A 1 391 ? -6.877 -4.443 14.814 1.00 92.31 391 VAL A O 1
ATOM 2980 N N . TYR A 1 392 ? -6.003 -4.663 12.757 1.00 91.94 392 TYR A N 1
ATOM 2981 C CA . TYR A 1 392 ? -4.621 -4.795 13.180 1.00 91.94 392 TYR A CA 1
ATOM 2982 C C . TYR A 1 392 ? -3.938 -3.465 12.970 1.00 91.94 392 TYR A C 1
ATOM 2984 O O . TYR A 1 392 ? -4.048 -2.882 11.892 1.00 91.94 392 TYR A O 1
ATOM 2992 N N . GLY A 1 393 ? -3.227 -2.978 13.973 1.00 88.31 393 GLY A N 1
ATOM 2993 C CA . GLY A 1 393 ? -2.548 -1.709 13.831 1.00 88.31 393 GLY A CA 1
ATOM 2994 C C . GLY A 1 393 ? -1.240 -1.632 14.571 1.00 88.31 393 GLY A C 1
ATOM 2995 O O . GLY A 1 393 ? -0.961 -2.390 15.499 1.00 88.31 393 GLY A O 1
ATOM 2996 N N . SER A 1 394 ? -0.443 -0.672 14.133 1.00 83.19 394 SER A N 1
ATOM 2997 C CA . SER A 1 394 ? 0.795 -0.286 14.772 1.00 83.19 394 SER A CA 1
ATOM 2998 C C . SER A 1 394 ? 0.755 1.173 15.154 1.00 83.19 394 SER A C 1
ATOM 3000 O O . SER A 1 394 ? 0.261 1.989 14.376 1.00 83.19 394 SER A O 1
ATOM 3002 N N . PHE A 1 395 ? 1.348 1.514 16.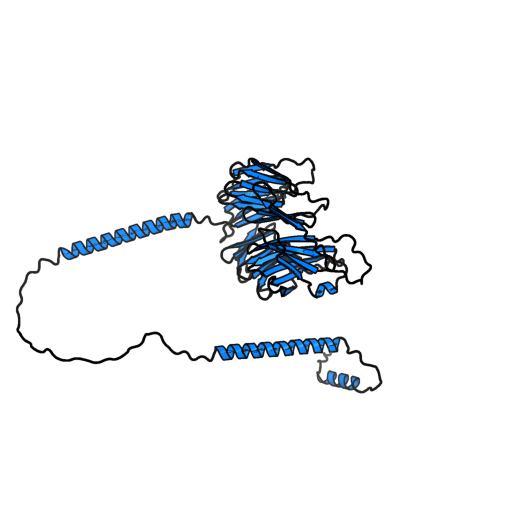287 1.00 78.19 395 PHE A N 1
ATOM 3003 C CA . PHE A 1 395 ? 1.610 2.900 16.641 1.00 78.19 395 PHE A CA 1
ATOM 3004 C C . PHE A 1 395 ? 3.042 3.060 17.132 1.00 78.19 395 PHE A C 1
ATOM 3006 O O . PHE A 1 395 ? 3.540 2.264 17.929 1.00 78.19 395 PHE A O 1
ATOM 3013 N N . THR A 1 396 ? 3.691 4.099 16.625 1.00 72.56 396 THR A N 1
ATOM 3014 C CA . THR A 1 396 ? 5.066 4.470 16.949 1.00 72.56 396 THR A CA 1
ATOM 3015 C C . THR A 1 396 ? 5.024 5.823 17.646 1.00 72.56 396 THR A C 1
ATOM 3017 O O . THR A 1 396 ? 4.429 6.762 17.114 1.00 72.56 396 THR A O 1
ATOM 3020 N N . PHE A 1 397 ? 5.620 5.919 18.836 1.00 68.81 397 PHE A N 1
ATOM 3021 C CA . PHE A 1 397 ? 5.679 7.165 19.604 1.00 68.81 397 PHE A CA 1
ATOM 3022 C C . PHE A 1 397 ? 7.074 7.745 19.586 1.00 68.81 397 PHE A C 1
ATOM 3024 O O . PHE A 1 397 ? 8.025 7.019 19.829 1.00 68.81 397 PHE A O 1
ATOM 3031 N N . GLN A 1 398 ? 7.192 9.054 19.409 1.00 61.22 398 GLN A N 1
ATOM 3032 C CA . GLN A 1 398 ? 8.432 9.750 19.713 1.00 61.22 398 GLN A CA 1
ATOM 3033 C C . GLN A 1 398 ? 8.313 10.443 21.074 1.00 61.22 398 GLN A C 1
ATOM 3035 O O . GLN A 1 398 ? 7.471 11.331 21.246 1.00 61.22 398 GLN A O 1
ATOM 3040 N N . ASP A 1 399 ? 9.141 10.033 22.039 1.00 56.06 399 ASP A N 1
ATOM 3041 C CA . ASP A 1 399 ? 9.370 10.800 23.262 1.00 56.06 399 ASP A CA 1
ATOM 3042 C C . ASP A 1 399 ? 10.584 11.738 23.113 1.00 56.06 399 ASP A C 1
ATOM 3044 O O . ASP A 1 399 ? 11.421 11.596 22.217 1.00 56.06 399 ASP A O 1
ATOM 3048 N N . ASN A 1 400 ? 10.695 12.723 24.007 1.00 54.28 400 ASN A N 1
ATOM 3049 C CA . ASN A 1 400 ? 11.829 13.657 24.030 1.00 54.28 400 ASN A CA 1
ATOM 3050 C C . ASN A 1 400 ? 13.169 12.978 24.399 1.00 54.28 400 ASN A C 1
ATOM 3052 O O . ASN A 1 400 ? 14.216 13.617 24.307 1.00 54.28 400 ASN A O 1
ATOM 3056 N N . ALA A 1 401 ? 13.149 11.714 24.835 1.00 54.25 401 ALA A N 1
ATOM 3057 C CA . ALA A 1 401 ? 14.308 10.935 25.265 1.00 54.25 401 ALA A CA 1
ATOM 3058 C C . ALA A 1 401 ? 14.834 9.984 24.170 1.00 54.25 401 ALA A C 1
ATOM 3060 O O . ALA A 1 401 ? 15.722 9.176 24.437 1.00 54.25 401 ALA A O 1
ATOM 3061 N N . SER A 1 402 ? 14.362 10.125 22.923 1.00 54.34 402 SER A N 1
ATOM 3062 C CA . SER A 1 402 ? 14.769 9.310 21.762 1.00 54.34 402 SER A CA 1
ATOM 3063 C C . SER A 1 402 ? 14.393 7.827 21.859 1.00 54.34 402 SER A C 1
ATOM 3065 O O . SER A 1 402 ? 14.865 7.019 21.052 1.00 54.34 402 SER A O 1
ATOM 3067 N N . HIS A 1 403 ? 13.541 7.441 22.810 1.00 52.91 403 HIS A N 1
ATOM 3068 C CA . HIS A 1 403 ? 12.965 6.107 22.838 1.00 52.91 403 HIS A CA 1
ATOM 3069 C C . HIS A 1 403 ? 11.696 6.100 22.005 1.00 52.91 403 HIS A C 1
ATOM 3071 O O . HIS A 1 403 ? 10.750 6.846 22.245 1.00 52.91 403 HIS A O 1
ATOM 3077 N N . ILE A 1 404 ? 11.705 5.229 21.000 1.00 61.88 404 ILE A N 1
ATOM 3078 C CA . ILE A 1 404 ? 10.580 5.042 20.105 1.00 61.88 404 ILE A CA 1
ATOM 3079 C C . ILE A 1 404 ? 9.995 3.658 20.390 1.00 61.88 404 ILE A C 1
ATOM 3081 O O . ILE A 1 404 ? 10.383 2.684 19.748 1.00 61.88 404 ILE A O 1
ATOM 3085 N N . PRO A 1 405 ? 9.145 3.488 21.417 1.00 64.38 405 PRO A N 1
ATOM 3086 C CA . PRO A 1 405 ? 8.443 2.231 21.570 1.00 64.38 405 PRO A CA 1
ATOM 3087 C C . PRO A 1 405 ? 7.396 2.147 20.458 1.00 64.38 405 PRO A C 1
ATOM 3089 O O . PRO A 1 405 ? 6.509 2.999 20.343 1.00 64.38 405 PRO A O 1
ATOM 3092 N N . SER A 1 406 ? 7.516 1.118 19.623 1.00 74.62 406 SER A N 1
ATOM 3093 C CA . SER A 1 406 ? 6.460 0.742 18.694 1.00 74.62 406 SER A CA 1
ATOM 3094 C C . SER A 1 406 ? 5.617 -0.373 19.296 1.00 74.62 406 SER A C 1
ATOM 3096 O O . SER A 1 406 ? 6.118 -1.281 19.962 1.00 74.62 406 SER A O 1
ATOM 3098 N N . PHE A 1 407 ? 4.322 -0.312 19.047 1.00 80.00 407 PHE A N 1
ATOM 3099 C CA . PHE A 1 407 ? 3.360 -1.274 19.560 1.00 80.00 407 PHE A CA 1
ATOM 3100 C C . PHE A 1 407 ? 2.522 -1.824 18.430 1.00 80.00 407 PHE A C 1
ATOM 3102 O O . PHE A 1 407 ? 2.278 -1.137 17.438 1.00 80.00 407 PHE A O 1
ATOM 3109 N N . LEU A 1 408 ? 2.043 -3.041 18.640 1.00 86.81 408 LEU A N 1
ATOM 3110 C CA . LEU A 1 408 ? 1.081 -3.706 17.786 1.00 86.81 408 LEU A CA 1
ATOM 3111 C C . LEU A 1 408 ? -0.175 -4.009 18.582 1.00 86.81 408 LEU A C 1
ATOM 3113 O O . LEU A 1 408 ? -0.109 -4.290 19.780 1.00 86.81 408 LEU A O 1
ATOM 3117 N N . PHE A 1 409 ? -1.314 -3.966 17.913 1.00 88.81 409 PHE A N 1
ATOM 3118 C CA . PHE A 1 409 ? -2.588 -4.331 18.503 1.00 88.81 409 PHE A CA 1
ATOM 3119 C C . PHE A 1 409 ? -3.473 -5.040 17.488 1.00 88.81 409 PHE A C 1
ATOM 3121 O O . PHE A 1 409 ? -3.367 -4.801 16.283 1.00 88.81 409 PHE A O 1
ATOM 3128 N N . ALA A 1 410 ? -4.386 -5.854 18.006 1.00 92.31 410 ALA A N 1
ATOM 3129 C CA . ALA A 1 410 ? -5.579 -6.281 17.299 1.00 92.31 410 ALA A CA 1
ATOM 3130 C C . ALA A 1 410 ? -6.811 -5.839 18.075 1.00 92.31 410 ALA A C 1
ATOM 3132 O O . ALA A 1 410 ? -6.898 -6.012 19.294 1.00 92.31 410 ALA A O 1
ATOM 3133 N N . TYR A 1 411 ? -7.768 -5.277 17.355 1.00 90.88 411 TYR A N 1
ATOM 3134 C CA . TYR A 1 411 ? -8.981 -4.719 17.916 1.00 90.88 411 TYR A CA 1
ATOM 3135 C C . TYR A 1 411 ? -10.191 -5.218 17.139 1.00 90.88 411 TYR A C 1
ATOM 3137 O O . TYR A 1 411 ? -10.286 -5.013 15.927 1.00 90.88 411 TYR A O 1
ATOM 3145 N N . ASP A 1 412 ? -11.120 -5.865 17.832 1.00 90.50 412 ASP A N 1
ATOM 3146 C CA . ASP A 1 412 ? -12.405 -6.233 17.258 1.00 90.50 412 ASP A CA 1
ATOM 3147 C C . ASP A 1 412 ? -13.358 -5.045 17.398 1.00 90.50 412 ASP A C 1
ATOM 3149 O O . ASP A 1 412 ? -13.801 -4.695 18.494 1.00 90.50 412 ASP A O 1
ATOM 3153 N N . VAL A 1 413 ? -13.670 -4.416 16.266 1.00 84.62 413 VAL A N 1
ATOM 3154 C CA . VAL A 1 413 ? -14.526 -3.227 16.235 1.00 84.62 413 VAL A CA 1
ATOM 3155 C C . VAL A 1 413 ? -15.988 -3.559 16.542 1.00 84.62 413 VAL A C 1
ATOM 3157 O O . VAL A 1 413 ? -16.721 -2.692 17.013 1.00 84.62 413 VAL A O 1
ATOM 3160 N N . LYS A 1 414 ? -16.435 -4.795 16.294 1.00 84.94 414 LYS A N 1
ATOM 3161 C CA . LYS A 1 414 ? -17.813 -5.216 16.587 1.00 84.94 414 LYS A CA 1
ATOM 3162 C C . LYS A 1 414 ? -18.003 -5.485 18.074 1.00 84.94 414 LYS A C 1
ATOM 3164 O O . LYS A 1 414 ? -19.061 -5.171 18.611 1.00 84.94 414 LYS A O 1
ATOM 3169 N N . LEU A 1 415 ? -16.993 -6.073 18.713 1.00 87.62 415 LEU A N 1
ATOM 3170 C CA . LEU A 1 415 ? -16.991 -6.331 20.155 1.00 87.62 415 LEU A CA 1
ATOM 3171 C C . LEU A 1 415 ? -16.533 -5.121 20.980 1.00 87.62 415 LEU A C 1
ATOM 3173 O O . LEU A 1 415 ? -16.656 -5.153 22.201 1.00 87.62 415 LEU A O 1
ATOM 3177 N N . ASP A 1 416 ? -16.021 -4.073 20.326 1.00 86.06 416 ASP A N 1
ATOM 3178 C CA . ASP A 1 416 ? -15.428 -2.888 20.959 1.00 86.06 416 ASP A CA 1
ATOM 3179 C C . ASP A 1 416 ? -14.294 -3.258 21.937 1.00 86.06 416 ASP A C 1
ATOM 3181 O O . ASP A 1 416 ? -14.090 -2.629 22.976 1.00 86.06 416 ASP A O 1
ATOM 3185 N N . GLN A 1 417 ? -13.525 -4.300 21.601 1.00 88.12 417 GLN A N 1
ATOM 3186 C CA . GLN A 1 417 ? -12.558 -4.913 22.507 1.00 88.12 417 GLN A CA 1
ATOM 3187 C C . GLN A 1 417 ? -11.196 -5.137 21.841 1.00 88.12 417 GLN A C 1
ATOM 3189 O O . GLN A 1 417 ? -11.086 -5.607 20.708 1.00 88.12 417 GLN A O 1
ATOM 3194 N N . ALA A 1 418 ? -10.131 -4.862 22.596 1.00 88.12 418 ALA A N 1
ATOM 3195 C CA . ALA A 1 418 ? -8.784 -5.279 22.235 1.00 88.12 418 ALA A CA 1
ATOM 3196 C C . ALA A 1 418 ? -8.648 -6.801 22.381 1.00 88.12 418 ALA A C 1
ATOM 3198 O O . ALA A 1 418 ? -8.843 -7.337 23.473 1.00 88.12 418 ALA A O 1
ATOM 3199 N N . LEU A 1 419 ? -8.295 -7.486 21.293 1.00 91.19 419 LEU A N 1
ATOM 3200 C CA . LEU A 1 419 ? -8.007 -8.921 21.318 1.00 91.19 419 LEU A CA 1
ATOM 3201 C C . LEU A 1 419 ? -6.635 -9.173 21.940 1.00 91.19 419 LEU A C 1
ATOM 3203 O O . LEU A 1 419 ? -6.479 -10.041 22.792 1.00 91.19 419 LEU A O 1
ATOM 3207 N N . TRP A 1 420 ? -5.649 -8.378 21.526 1.00 91.44 420 TRP A N 1
ATOM 3208 C CA . TRP A 1 420 ? -4.298 -8.415 22.064 1.00 91.44 420 TRP A CA 1
ATOM 3209 C C . TRP A 1 420 ? -3.559 -7.111 21.779 1.00 91.44 420 TRP A C 1
ATOM 3211 O O . TRP A 1 420 ? -3.914 -6.336 20.886 1.00 91.44 420 TRP A O 1
ATOM 3221 N N . HIS A 1 421 ? -2.483 -6.895 22.529 1.00 87.69 421 HIS A N 1
ATOM 3222 C CA . HIS A 1 421 ? -1.480 -5.881 22.249 1.00 87.69 421 HIS A CA 1
ATOM 3223 C C . HIS A 1 421 ? -0.088 -6.439 22.550 1.00 87.69 421 HIS A C 1
ATOM 3225 O O . HIS A 1 421 ? 0.107 -7.127 23.552 1.00 87.69 421 HIS A O 1
ATOM 3231 N N . SER A 1 422 ? 0.892 -6.120 21.710 1.00 80.31 422 SER A N 1
ATOM 3232 C CA . SER A 1 422 ? 2.277 -6.555 21.886 1.00 80.31 422 SER A CA 1
ATOM 3233 C C . SER A 1 422 ? 3.231 -5.376 21.789 1.00 80.31 422 SER A C 1
ATOM 3235 O O . SER A 1 422 ? 3.055 -4.475 20.965 1.00 80.31 422 SER A O 1
ATOM 3237 N N . PHE A 1 423 ? 4.282 -5.409 22.609 1.00 74.00 423 PHE A N 1
ATOM 3238 C CA . PHE A 1 423 ? 5.462 -4.594 22.352 1.00 74.00 423 PHE A CA 1
ATOM 3239 C C . PHE A 1 423 ? 6.117 -5.089 21.069 1.00 74.00 423 PHE A C 1
ATOM 3241 O O . PHE A 1 423 ? 6.208 -6.296 20.825 1.00 74.00 423 PHE A O 1
ATOM 3248 N N . SER A 1 424 ? 6.545 -4.151 20.237 1.00 67.81 424 SER A N 1
ATOM 3249 C CA . SER A 1 424 ? 7.314 -4.476 19.053 1.00 67.81 424 SER A CA 1
ATOM 3250 C C . SER A 1 424 ? 8.806 -4.471 19.372 1.00 67.81 424 SER A C 1
ATOM 3252 O O . SER A 1 424 ? 9.282 -3.660 20.164 1.00 67.81 424 SER A O 1
ATOM 3254 N N . LEU A 1 425 ? 9.560 -5.346 18.705 1.00 68.50 425 LEU A N 1
ATOM 3255 C CA . LEU A 1 425 ? 11.027 -5.292 18.677 1.00 68.50 425 LEU A CA 1
ATOM 3256 C C . LEU A 1 425 ? 11.554 -4.129 17.818 1.00 68.50 425 LEU A C 1
ATOM 3258 O O . LEU A 1 425 ? 12.768 -3.916 17.735 1.00 68.50 425 LEU A O 1
ATOM 3262 N N . PHE A 1 426 ? 10.658 -3.413 17.135 1.00 71.00 426 PHE A N 1
ATOM 3263 C CA . PHE A 1 426 ? 10.997 -2.277 16.298 1.00 71.00 426 PHE A CA 1
ATOM 3264 C C . PHE A 1 426 ? 11.018 -0.990 17.114 1.00 71.00 426 PHE A C 1
ATOM 3266 O O . PHE A 1 426 ? 10.085 -0.692 17.860 1.00 71.00 426 PHE A O 1
ATOM 3273 N N . SER A 1 427 ? 12.063 -0.192 16.918 1.00 67.06 427 SER A N 1
ATOM 3274 C CA . SER A 1 427 ? 12.038 1.200 17.340 1.00 67.06 427 SER A CA 1
ATOM 3275 C C . SER A 1 427 ? 11.114 2.007 16.429 1.00 67.06 427 SER A C 1
ATOM 3277 O O . SER A 1 427 ? 10.352 2.824 16.906 1.00 67.06 427 SER A O 1
ATOM 3279 N N . SER A 1 428 ? 11.072 1.734 15.125 1.00 68.38 428 SER A N 1
ATOM 3280 C CA . SER A 1 428 ? 10.176 2.427 14.188 1.00 68.38 428 SER A CA 1
ATOM 3281 C C . SER A 1 428 ? 9.503 1.441 13.248 1.00 68.38 428 SER A C 1
ATOM 3283 O O . SER A 1 428 ? 10.173 0.538 12.755 1.00 68.38 428 SER A O 1
ATOM 3285 N N . ILE A 1 429 ? 8.214 1.630 12.965 1.00 70.31 429 ILE A N 1
ATOM 3286 C CA . ILE A 1 429 ? 7.470 0.861 11.961 1.00 70.31 429 ILE A CA 1
ATOM 3287 C C . ILE A 1 429 ? 7.204 1.772 10.760 1.00 70.31 429 ILE A C 1
ATOM 3289 O O . ILE A 1 429 ? 6.611 2.840 10.901 1.00 70.31 429 ILE A O 1
ATOM 3293 N N . ASN A 1 430 ? 7.590 1.340 9.557 1.00 64.38 430 ASN A N 1
ATOM 3294 C CA . ASN A 1 430 ? 7.527 2.168 8.339 1.00 64.38 430 ASN A CA 1
ATOM 3295 C C . ASN A 1 430 ? 6.129 2.244 7.704 1.00 64.38 430 ASN A C 1
ATOM 3297 O O . ASN A 1 430 ? 5.987 2.371 6.491 1.00 64.38 430 ASN A O 1
ATOM 3301 N N . GLY A 1 431 ? 5.075 2.117 8.507 1.00 61.44 431 GLY A N 1
ATOM 3302 C CA . GLY A 1 431 ? 3.694 2.151 8.033 1.00 61.44 431 GLY A CA 1
ATOM 3303 C C . GLY A 1 431 ? 3.262 0.950 7.180 1.00 61.44 431 GLY A C 1
ATOM 3304 O O . GLY A 1 431 ? 2.095 0.883 6.804 1.00 61.44 431 GLY A O 1
ATOM 3305 N N . GLN A 1 432 ? 4.147 -0.014 6.910 1.00 69.88 432 GLN A N 1
ATOM 3306 C CA . GLN A 1 432 ? 3.829 -1.250 6.196 1.00 69.88 432 GLN A CA 1
ATOM 3307 C C . GLN A 1 432 ? 3.428 -2.336 7.188 1.00 69.88 432 GLN A C 1
ATOM 3309 O O . GLN A 1 432 ? 4.274 -3.001 7.787 1.00 69.88 432 GLN A O 1
ATOM 3314 N N . LEU A 1 433 ? 2.117 -2.475 7.362 1.00 84.50 433 LEU A N 1
ATOM 3315 C CA . LEU A 1 433 ? 1.489 -3.528 8.142 1.00 84.50 433 LEU A CA 1
ATOM 3316 C C . LEU A 1 433 ? 0.538 -4.282 7.213 1.00 84.50 433 LEU A C 1
ATOM 3318 O O . LEU A 1 433 ? -0.364 -3.682 6.627 1.00 84.50 433 LEU A O 1
ATOM 3322 N N . GLN A 1 434 ? 0.763 -5.582 7.045 1.00 88.62 434 GLN A N 1
ATOM 3323 C CA . GLN A 1 434 ? -0.054 -6.433 6.177 1.00 88.62 434 GLN A CA 1
ATOM 3324 C C . GLN A 1 434 ? -0.534 -7.662 6.941 1.00 88.62 434 GLN A C 1
ATOM 3326 O O . GLN A 1 434 ? 0.155 -8.149 7.832 1.00 88.62 434 GLN A O 1
ATOM 3331 N N . PHE A 1 435 ? -1.726 -8.146 6.603 1.00 91.19 435 PHE A N 1
ATOM 3332 C CA . PHE A 1 435 ? -2.280 -9.376 7.152 1.00 91.19 435 PHE A CA 1
ATOM 3333 C C . PHE A 1 435 ? -2.353 -10.408 6.034 1.00 91.19 435 PHE A C 1
ATOM 3335 O O . PHE A 1 435 ? -3.018 -10.153 5.031 1.00 91.19 435 PHE A O 1
ATOM 3342 N N . ASP A 1 436 ? -1.703 -11.553 6.217 1.00 90.69 436 ASP A N 1
ATOM 3343 C CA . ASP A 1 436 ? -1.793 -12.682 5.290 1.00 90.69 436 ASP A CA 1
ATOM 3344 C C . ASP A 1 436 ? -1.645 -14.019 6.026 1.00 90.69 436 ASP A C 1
ATOM 3346 O O . ASP A 1 436 ? -1.014 -14.088 7.081 1.00 90.69 436 ASP A O 1
ATOM 3350 N N . ALA A 1 437 ? -2.317 -15.056 5.522 1.00 88.25 437 ALA A N 1
ATOM 3351 C CA . ALA A 1 437 ? -2.345 -16.415 6.083 1.00 88.25 437 ALA A CA 1
ATOM 3352 C C . ALA A 1 437 ? -2.503 -16.509 7.622 1.00 88.25 437 ALA A C 1
ATOM 3354 O O . ALA A 1 437 ? -1.972 -17.414 8.269 1.00 88.25 437 ALA A O 1
ATOM 3355 N N . GLY A 1 438 ? -3.253 -15.584 8.232 1.00 91.38 438 GLY A N 1
ATOM 3356 C CA . GLY A 1 438 ? -3.476 -15.558 9.681 1.00 91.38 438 GLY A CA 1
ATOM 3357 C C . GLY A 1 438 ? -2.381 -14.866 10.497 1.00 91.38 438 GLY A C 1
ATOM 3358 O O . GLY A 1 438 ? -2.478 -14.853 11.722 1.00 91.38 438 GLY A O 1
ATOM 3359 N N . ASN A 1 439 ? -1.375 -14.275 9.854 1.00 93.06 439 ASN A N 1
ATOM 3360 C CA . ASN A 1 439 ? -0.288 -13.547 10.497 1.00 93.06 439 ASN A CA 1
ATOM 3361 C C . ASN A 1 439 ? -0.348 -12.051 10.152 1.00 93.06 439 ASN A C 1
ATOM 3363 O O . ASN A 1 439 ? -0.792 -11.650 9.077 1.00 93.06 439 ASN A O 1
ATOM 3367 N N . VAL A 1 440 ? 0.143 -11.222 11.069 1.00 93.19 440 VAL A N 1
ATOM 3368 C CA . VAL A 1 440 ? 0.390 -9.794 10.872 1.00 93.19 440 VAL A CA 1
ATOM 3369 C C . VAL A 1 440 ? 1.880 -9.599 10.626 1.00 93.19 440 VAL A C 1
ATOM 3371 O O . VAL A 1 440 ? 2.700 -9.879 11.502 1.00 93.19 440 VAL A O 1
ATOM 3374 N N . TYR A 1 441 ? 2.226 -9.094 9.450 1.00 92.19 441 TYR A N 1
ATOM 3375 C CA . TYR A 1 441 ? 3.593 -8.782 9.058 1.00 92.19 441 TYR A CA 1
ATOM 3376 C C . TYR A 1 441 ? 3.877 -7.311 9.272 1.00 92.19 441 TYR A C 1
ATOM 3378 O O . TYR A 1 441 ? 3.102 -6.441 8.864 1.00 92.19 441 TYR A O 1
ATOM 3386 N N . VAL A 1 442 ? 5.011 -7.046 9.905 1.00 89.62 442 VAL A N 1
ATOM 3387 C CA . VAL A 1 442 ? 5.436 -5.701 10.269 1.00 89.62 442 VAL A CA 1
ATOM 3388 C C . VAL A 1 442 ? 6.888 -5.540 9.880 1.00 89.62 442 VAL A C 1
ATOM 3390 O O . VAL A 1 442 ? 7.728 -6.362 10.248 1.00 89.62 442 VAL A O 1
ATOM 3393 N N . ALA A 1 443 ? 7.174 -4.462 9.160 1.00 87.50 443 ALA A N 1
ATOM 3394 C CA . ALA A 1 443 ? 8.531 -4.074 8.835 1.00 87.50 443 ALA A CA 1
ATOM 3395 C C . ALA A 1 443 ? 8.914 -2.768 9.528 1.00 87.50 443 ALA A C 1
ATOM 3397 O O . ALA A 1 443 ? 8.154 -1.792 9.560 1.00 87.50 443 ALA A O 1
ATOM 3398 N N . GLY A 1 444 ? 10.122 -2.748 10.072 1.00 81.69 444 GLY A N 1
ATOM 3399 C CA . GLY A 1 444 ? 10.587 -1.636 10.875 1.00 81.69 444 GLY A CA 1
ATOM 3400 C C . GLY A 1 444 ? 12.089 -1.629 11.088 1.00 81.69 444 GLY A C 1
ATOM 3401 O O . GLY A 1 444 ? 12.809 -2.524 10.652 1.00 81.69 444 GLY A O 1
ATOM 3402 N N . PHE A 1 445 ? 12.572 -0.600 11.771 1.00 77.75 445 PHE A N 1
ATOM 3403 C CA . PHE A 1 445 ? 13.943 -0.554 12.257 1.00 77.75 445 PHE A CA 1
ATOM 3404 C C . PHE A 1 445 ? 14.016 -1.276 13.601 1.00 77.75 445 PHE A C 1
ATOM 3406 O O . PHE A 1 445 ? 13.301 -0.912 14.532 1.00 77.75 445 PHE A O 1
ATOM 3413 N N . SER A 1 446 ? 14.863 -2.294 13.720 1.00 74.38 446 SER A N 1
ATOM 3414 C CA . SER A 1 446 ? 15.113 -2.998 14.976 1.00 74.38 446 SER A CA 1
ATOM 3415 C C . SER A 1 446 ? 16.407 -2.493 15.603 1.00 74.38 446 SER A C 1
ATOM 3417 O O . SER A 1 446 ? 17.484 -2.613 15.019 1.00 74.38 446 SER A O 1
ATOM 3419 N N . SER A 1 447 ? 16.315 -1.965 16.824 1.00 66.44 447 SER A N 1
ATOM 3420 C CA . SER A 1 447 ? 17.489 -1.561 17.607 1.00 66.44 447 SER A CA 1
ATOM 3421 C C . SER A 1 447 ? 18.356 -2.755 18.012 1.00 66.44 447 SER A C 1
ATOM 3423 O O . SER A 1 447 ? 19.569 -2.615 18.116 1.00 66.44 447 SER A O 1
ATOM 3425 N N . VAL A 1 448 ? 17.746 -3.932 18.191 1.00 67.44 448 VAL A N 1
ATOM 3426 C CA . VAL A 1 448 ? 18.444 -5.177 18.546 1.00 67.44 448 VAL A CA 1
ATOM 3427 C C . VAL A 1 448 ? 19.246 -5.711 17.361 1.00 67.44 448 VAL A C 1
ATOM 3429 O O . VAL A 1 448 ? 20.390 -6.118 17.534 1.00 67.44 448 VAL A O 1
ATOM 3432 N N . ALA A 1 449 ? 18.670 -5.682 16.155 1.00 68.00 449 ALA A N 1
ATOM 3433 C CA . ALA A 1 449 ? 19.370 -6.108 14.942 1.00 68.00 449 ALA A CA 1
ATOM 3434 C C . ALA A 1 449 ? 20.310 -5.028 14.369 1.00 68.00 449 ALA A C 1
ATOM 3436 O O . ALA A 1 449 ? 21.110 -5.327 13.488 1.00 68.00 449 ALA A O 1
ATOM 3437 N N . GLY A 1 450 ? 20.206 -3.779 14.838 1.00 67.06 450 GLY A N 1
ATOM 3438 C CA . GLY A 1 450 ? 20.999 -2.652 14.340 1.00 67.06 450 GLY A CA 1
ATOM 3439 C C . GLY A 1 450 ? 20.636 -2.211 12.916 1.00 67.06 450 GLY A C 1
ATOM 3440 O O . GLY A 1 450 ? 21.460 -1.590 12.248 1.00 67.06 450 GLY A O 1
ATOM 3441 N N . GLY A 1 451 ? 19.429 -2.531 12.438 1.00 79.19 451 GLY A N 1
ATOM 3442 C CA . GLY A 1 451 ? 19.030 -2.319 11.045 1.00 79.19 451 GLY A CA 1
ATOM 3443 C C . GLY A 1 451 ? 17.549 -2.585 10.777 1.00 79.19 451 GLY A C 1
ATOM 3444 O O . GLY A 1 451 ? 16.755 -2.781 11.700 1.00 79.19 451 GLY A O 1
ATOM 3445 N N . GLY A 1 452 ? 17.161 -2.578 9.500 1.00 85.62 452 GLY A N 1
ATOM 3446 C CA . GLY A 1 452 ? 15.802 -2.937 9.100 1.00 85.62 452 GLY A CA 1
ATOM 3447 C C . GLY A 1 452 ? 15.516 -4.411 9.372 1.00 85.62 452 GLY A C 1
ATOM 3448 O O . GLY A 1 452 ? 16.398 -5.261 9.264 1.00 85.62 452 GLY A O 1
ATOM 3449 N N . SER A 1 453 ? 14.286 -4.736 9.731 1.00 89.00 453 SER A N 1
ATOM 3450 C CA . SER A 1 453 ? 13.870 -6.105 10.006 1.00 89.00 453 SER A CA 1
ATOM 3451 C C . SER A 1 453 ? 12.378 -6.263 9.722 1.00 89.00 453 SER A C 1
ATOM 3453 O O . SER A 1 453 ? 11.616 -5.290 9.733 1.00 89.00 453 SER A O 1
ATOM 3455 N N . ILE A 1 454 ? 11.981 -7.498 9.440 1.00 92.00 454 ILE A N 1
ATOM 3456 C CA . ILE A 1 454 ? 10.594 -7.918 9.283 1.00 92.00 454 ILE A CA 1
ATOM 3457 C C . ILE A 1 454 ? 10.266 -8.947 10.360 1.00 92.00 454 ILE A C 1
ATOM 3459 O O . ILE A 1 454 ? 11.088 -9.797 10.694 1.00 92.00 454 ILE A O 1
ATOM 3463 N N . ALA A 1 455 ? 9.060 -8.878 10.907 1.00 91.62 455 ALA A N 1
ATOM 3464 C CA . ALA A 1 455 ? 8.561 -9.861 11.851 1.00 91.62 455 ALA A CA 1
ATOM 3465 C C . ALA A 1 455 ? 7.128 -10.255 11.510 1.00 91.62 455 ALA A C 1
ATOM 3467 O O . ALA A 1 455 ? 6.346 -9.431 11.025 1.00 91.62 455 ALA A O 1
ATOM 3468 N N . ALA A 1 456 ? 6.803 -11.512 11.797 1.00 93.44 456 ALA A N 1
ATOM 3469 C CA . ALA A 1 456 ? 5.459 -12.050 11.699 1.00 93.44 456 ALA A CA 1
ATOM 3470 C C . ALA A 1 456 ? 4.909 -12.321 13.096 1.00 93.44 456 ALA A C 1
ATOM 3472 O O . ALA A 1 456 ? 5.552 -12.965 13.931 1.00 93.44 456 ALA A O 1
ATOM 3473 N N . PHE A 1 457 ? 3.693 -11.852 13.328 1.00 93.06 457 PHE A N 1
ATOM 3474 C CA . PHE A 1 457 ? 2.953 -12.045 14.564 1.00 93.06 457 PHE A CA 1
ATOM 3475 C C . PHE A 1 457 ? 1.716 -12.872 14.263 1.00 93.06 457 PHE A C 1
ATOM 3477 O O . PHE A 1 457 ? 1.052 -12.656 13.254 1.00 93.06 457 PHE A O 1
ATOM 3484 N N . ASP A 1 458 ? 1.391 -13.815 15.131 1.00 93.56 458 ASP A N 1
ATOM 3485 C CA . ASP A 1 458 ? 0.141 -14.548 15.038 1.00 93.56 458 ASP A CA 1
ATOM 3486 C C . ASP A 1 458 ? -1.044 -13.576 15.171 1.00 93.56 458 ASP A C 1
ATOM 3488 O O . ASP A 1 458 ? -1.135 -12.803 16.127 1.00 93.56 458 ASP A O 1
ATOM 3492 N N . GLY A 1 459 ? -1.955 -13.589 14.201 1.00 92.75 459 GLY A N 1
ATOM 3493 C CA . GLY A 1 459 ? -3.062 -12.638 14.141 1.00 92.75 459 GLY A CA 1
ATOM 3494 C C . GLY A 1 459 ? -4.117 -12.839 15.230 1.00 92.75 459 GLY A C 1
ATOM 3495 O O . GLY A 1 459 ? -4.916 -11.935 15.473 1.00 92.75 459 GLY A O 1
ATOM 3496 N N . GLN A 1 460 ? -4.148 -13.987 15.908 1.00 93.12 460 GLN A N 1
ATOM 3497 C CA . GLN A 1 460 ? -5.117 -14.254 16.974 1.00 93.12 460 GLN A CA 1
ATOM 3498 C C . GLN A 1 460 ? -4.575 -13.897 18.353 1.00 93.12 460 GLN A C 1
ATOM 3500 O O . GLN A 1 460 ? -5.337 -13.461 19.211 1.00 93.12 460 GLN A O 1
ATOM 3505 N N . THR A 1 461 ? -3.276 -14.082 18.566 1.00 93.25 461 THR A N 1
ATOM 3506 C CA . THR A 1 461 ? -2.645 -13.984 19.889 1.00 93.25 461 THR A CA 1
ATOM 3507 C C . THR A 1 461 ? -1.671 -12.816 20.015 1.00 93.25 461 THR A C 1
ATOM 3509 O O . THR A 1 461 ? -1.332 -12.425 21.130 1.00 93.25 461 THR A O 1
ATOM 3512 N N . GLY A 1 462 ? -1.194 -12.264 18.897 1.00 91.19 462 GLY A N 1
ATOM 3513 C CA . GLY A 1 462 ? -0.158 -11.232 18.877 1.00 91.19 462 GLY A CA 1
ATOM 3514 C C . GLY A 1 462 ? 1.238 -11.752 19.216 1.00 91.19 462 GLY A C 1
ATOM 3515 O O . GLY A 1 462 ? 2.166 -10.955 19.347 1.00 91.19 462 GLY A O 1
ATOM 3516 N N . VAL A 1 463 ? 1.411 -13.068 19.368 1.00 91.94 463 VAL A N 1
ATOM 3517 C CA . VAL A 1 463 ? 2.711 -13.678 19.659 1.00 91.94 463 VAL A CA 1
ATOM 3518 C C . VAL A 1 463 ? 3.579 -13.631 18.407 1.00 91.94 463 VAL A C 1
ATOM 3520 O O . VAL A 1 463 ? 3.160 -14.050 17.329 1.00 91.94 463 VAL A O 1
ATOM 3523 N N . MET A 1 464 ? 4.808 -13.134 18.542 1.00 92.31 464 MET A N 1
ATOM 3524 C CA . MET A 1 464 ? 5.779 -13.158 17.451 1.00 92.31 464 MET A CA 1
ATOM 3525 C C . MET A 1 464 ? 6.139 -14.607 17.107 1.00 92.31 464 MET A C 1
ATOM 3527 O O . MET A 1 464 ? 6.624 -15.346 17.963 1.00 92.31 464 MET A O 1
ATOM 3531 N N . LYS A 1 465 ? 5.926 -14.996 15.850 1.00 93.44 465 LYS A N 1
ATOM 3532 C CA . LYS A 1 465 ? 6.262 -16.331 15.340 1.00 93.44 465 LYS A CA 1
ATOM 3533 C C . LYS A 1 465 ? 7.711 -16.392 14.888 1.00 93.44 465 LYS A C 1
ATOM 3535 O O . LYS A 1 465 ? 8.417 -17.344 15.198 1.00 93.44 465 LYS A O 1
ATOM 3540 N N . TRP A 1 466 ? 8.146 -15.358 14.177 1.00 94.00 466 TRP A N 1
ATOM 3541 C CA . TRP A 1 466 ? 9.507 -15.237 13.680 1.00 94.00 466 TRP A CA 1
ATOM 3542 C C . TRP A 1 466 ? 9.859 -13.778 13.395 1.00 94.00 466 TRP A C 1
ATOM 3544 O O . TRP A 1 466 ? 8.985 -12.917 13.258 1.00 94.00 466 TRP A O 1
ATOM 3554 N N . HIS A 1 467 ? 11.158 -13.514 13.290 1.00 91.56 467 HIS A N 1
ATOM 3555 C CA . HIS A 1 467 ? 11.695 -12.262 12.778 1.00 91.56 467 HIS A CA 1
ATOM 3556 C C . HIS A 1 467 ? 12.929 -12.538 11.919 1.00 91.56 467 HIS A C 1
ATOM 3558 O O . HIS A 1 467 ? 13.705 -13.448 12.215 1.00 91.56 467 HIS A O 1
ATOM 3564 N N . SER A 1 468 ? 13.140 -11.703 10.907 1.00 92.12 468 SER A N 1
ATOM 3565 C CA . SER A 1 468 ? 14.255 -11.829 9.973 1.00 92.12 468 SER A CA 1
ATOM 3566 C C . SER A 1 468 ? 14.907 -10.463 9.765 1.00 92.12 468 SER A C 1
ATOM 3568 O O . SER A 1 468 ? 14.230 -9.518 9.346 1.00 92.12 468 SER A O 1
ATOM 3570 N N . PRO A 1 469 ? 16.209 -10.317 10.079 1.00 91.06 469 PRO A N 1
ATOM 3571 C CA . PRO A 1 469 ? 16.924 -9.084 9.800 1.00 91.06 469 PRO A CA 1
ATOM 3572 C C . PRO A 1 469 ? 17.048 -8.887 8.288 1.00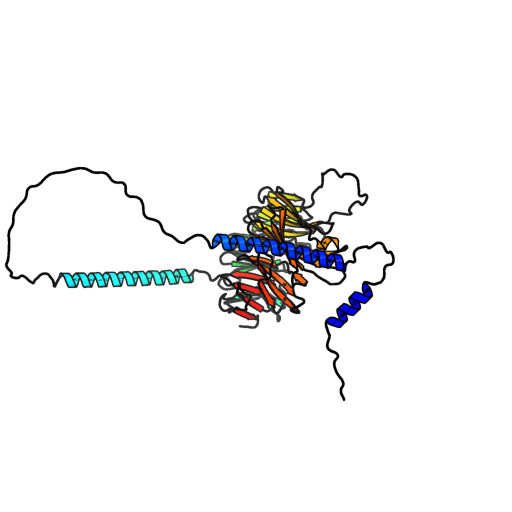 91.06 469 PRO A C 1
ATOM 3574 O O . PRO A 1 469 ? 17.176 -9.840 7.522 1.00 91.06 469 PRO A O 1
ATOM 3577 N N . THR A 1 470 ? 17.041 -7.630 7.874 1.00 89.88 470 THR A N 1
ATOM 3578 C CA . THR A 1 470 ? 17.291 -7.215 6.494 1.00 89.88 470 THR A CA 1
ATOM 3579 C C . THR A 1 470 ? 18.517 -6.308 6.461 1.00 89.88 470 THR A C 1
ATOM 3581 O O . THR A 1 470 ? 18.962 -5.800 7.491 1.00 89.88 470 THR A O 1
ATOM 3584 N N . ASP A 1 471 ? 19.080 -6.099 5.279 1.00 87.12 471 ASP A N 1
ATOM 3585 C CA . ASP A 1 471 ? 20.289 -5.291 5.091 1.00 87.12 471 ASP A CA 1
ATOM 3586 C C . ASP A 1 471 ? 20.034 -3.774 5.121 1.00 87.12 471 ASP A C 1
ATOM 3588 O O . ASP A 1 471 ? 20.974 -2.981 5.092 1.00 87.12 471 ASP A O 1
ATOM 3592 N N . GLY A 1 472 ? 18.773 -3.347 5.186 1.00 84.25 472 GLY A N 1
ATOM 3593 C CA . GLY A 1 472 ? 18.402 -1.943 5.136 1.00 84.25 472 GLY A CA 1
ATOM 3594 C C . GLY A 1 472 ? 16.920 -1.725 5.392 1.00 84.25 472 GLY A C 1
ATOM 3595 O O . GLY A 1 472 ? 16.184 -2.637 5.748 1.00 84.25 472 GLY A O 1
ATOM 3596 N N . GLN A 1 473 ? 16.466 -0.487 5.225 1.00 81.81 473 GLN A N 1
ATOM 3597 C CA . GLN A 1 473 ? 15.062 -0.153 5.421 1.00 81.81 473 GLN A CA 1
ATOM 3598 C C . GLN A 1 473 ? 14.177 -0.905 4.417 1.00 81.81 473 GLN A C 1
ATOM 3600 O O . GLN A 1 473 ? 14.415 -0.841 3.211 1.00 81.81 473 GLN A O 1
ATOM 3605 N N . VAL A 1 474 ? 13.150 -1.592 4.919 1.00 85.38 474 VAL A N 1
ATOM 3606 C CA . VAL A 1 474 ? 12.148 -2.253 4.077 1.00 85.38 474 VAL A CA 1
ATOM 3607 C C . VAL A 1 474 ? 11.299 -1.201 3.365 1.00 85.38 474 VAL A C 1
ATOM 3609 O O . VAL A 1 474 ? 10.743 -0.308 4.008 1.00 85.38 474 VAL A O 1
ATOM 3612 N N . GLN A 1 475 ? 11.221 -1.338 2.044 1.00 81.12 475 GLN A N 1
ATOM 3613 C CA . GLN A 1 475 ? 10.494 -0.481 1.110 1.00 81.12 475 GLN A CA 1
ATOM 3614 C C . GLN A 1 475 ? 9.201 -1.116 0.601 1.00 81.12 475 GLN A C 1
ATOM 3616 O O . GLN A 1 475 ? 8.291 -0.395 0.202 1.00 81.12 475 GLN A O 1
ATOM 3621 N N . SER A 1 476 ? 9.098 -2.446 0.571 1.00 82.50 476 SER A N 1
ATOM 3622 C CA . SER A 1 476 ? 7.878 -3.137 0.146 1.00 82.50 476 SER A CA 1
ATOM 3623 C C . SER A 1 476 ? 7.813 -4.560 0.688 1.00 82.50 476 SER A C 1
ATOM 3625 O O . SER A 1 476 ? 8.847 -5.187 0.939 1.00 82.50 476 SER A O 1
ATOM 3627 N N . LEU A 1 477 ? 6.579 -5.048 0.820 1.00 87.06 477 LEU A N 1
ATOM 3628 C CA . LEU A 1 477 ? 6.207 -6.406 1.200 1.00 87.06 477 LEU A CA 1
ATOM 3629 C C . LEU A 1 477 ? 5.155 -6.926 0.215 1.00 87.06 477 LEU A C 1
ATOM 3631 O O . LEU A 1 477 ? 4.177 -6.233 -0.077 1.00 87.06 477 LEU A O 1
ATOM 3635 N N . THR A 1 478 ? 5.344 -8.138 -0.295 1.00 88.62 478 THR A N 1
ATOM 3636 C CA . THR A 1 478 ? 4.377 -8.836 -1.156 1.00 88.62 478 THR A CA 1
ATOM 3637 C C . THR A 1 478 ? 4.349 -10.315 -0.807 1.00 88.62 478 THR A C 1
ATOM 3639 O O . THR A 1 478 ? 5.383 -10.897 -0.492 1.00 88.62 478 THR A O 1
ATOM 3642 N N . PHE A 1 479 ? 3.169 -10.918 -0.897 1.00 89.06 479 PHE A N 1
ATOM 3643 C CA . PHE A 1 479 ? 2.923 -12.308 -0.543 1.00 89.06 479 PHE A CA 1
ATOM 3644 C C . PHE A 1 479 ? 2.511 -13.081 -1.784 1.00 89.06 479 PHE A C 1
ATOM 3646 O O . PHE A 1 479 ? 1.652 -12.629 -2.545 1.00 89.06 479 PHE A O 1
ATOM 3653 N N . GLN A 1 480 ? 3.133 -14.234 -2.002 1.00 87.88 480 GLN A N 1
ATOM 3654 C CA . GLN A 1 480 ? 2.703 -15.151 -3.046 1.00 87.88 480 GLN A CA 1
ATOM 3655 C C . GLN A 1 480 ? 3.133 -16.577 -2.705 1.00 87.88 480 GLN A C 1
ATOM 3657 O O . GLN A 1 480 ? 4.306 -16.826 -2.439 1.00 87.88 480 GLN A O 1
ATOM 3662 N N . ASP A 1 481 ? 2.180 -17.509 -2.777 1.00 87.56 481 ASP A N 1
ATOM 3663 C CA . ASP A 1 481 ? 2.407 -18.957 -2.692 1.00 87.56 481 ASP A CA 1
ATOM 3664 C C . ASP A 1 481 ? 3.215 -19.400 -1.450 1.00 87.56 481 ASP A C 1
ATOM 3666 O O . ASP A 1 481 ? 4.088 -20.263 -1.540 1.00 87.56 481 ASP A O 1
ATOM 3670 N N . GLY A 1 482 ? 2.939 -18.810 -0.279 1.00 90.19 482 GLY A N 1
ATOM 3671 C CA . GLY A 1 482 ? 3.638 -19.141 0.972 1.00 90.19 482 GLY A CA 1
ATOM 3672 C C . GLY A 1 482 ? 5.020 -18.495 1.118 1.00 90.19 482 GLY A C 1
ATOM 3673 O O . GLY A 1 482 ? 5.841 -18.945 1.923 1.00 90.19 482 GLY A O 1
ATOM 3674 N N . VAL A 1 483 ? 5.307 -17.465 0.317 1.00 93.25 483 VAL A N 1
ATOM 3675 C CA . VAL A 1 483 ? 6.570 -16.724 0.327 1.00 93.25 483 VAL A CA 1
ATOM 3676 C C . VAL A 1 483 ? 6.308 -15.241 0.562 1.00 93.25 483 VAL A C 1
ATOM 3678 O O . VAL A 1 483 ? 5.464 -14.631 -0.099 1.00 93.25 483 VAL A O 1
ATOM 3681 N N . VAL A 1 484 ? 7.085 -14.656 1.472 1.00 93.75 484 VAL A N 1
ATOM 3682 C CA . VAL A 1 484 ? 7.113 -13.219 1.751 1.00 93.75 484 VAL A CA 1
ATOM 3683 C C . VAL A 1 484 ? 8.284 -12.598 1.003 1.00 93.75 484 VAL A C 1
ATOM 3685 O O . VAL A 1 484 ? 9.448 -12.861 1.312 1.00 93.75 484 VAL A O 1
ATOM 3688 N N . TYR A 1 485 ? 7.987 -11.755 0.023 1.00 92.38 485 TYR A N 1
ATOM 3689 C CA . TYR A 1 485 ? 8.986 -10.998 -0.717 1.00 92.38 485 TYR A CA 1
ATOM 3690 C C . TYR A 1 485 ? 9.176 -9.632 -0.076 1.00 92.38 485 TYR A C 1
ATOM 3692 O O . TYR A 1 485 ? 8.233 -8.848 0.035 1.00 92.38 485 TYR A O 1
ATOM 3700 N N . VAL A 1 486 ? 10.409 -9.353 0.332 1.00 91.62 486 VAL A N 1
ATOM 3701 C CA . VAL A 1 486 ? 10.795 -8.136 1.045 1.00 91.62 486 VAL A CA 1
ATOM 3702 C C . VAL A 1 486 ? 11.830 -7.402 0.219 1.00 91.62 486 VAL A C 1
ATOM 3704 O O . VAL A 1 486 ? 12.853 -7.978 -0.149 1.00 91.62 486 VAL A O 1
ATOM 3707 N N . THR A 1 487 ? 11.597 -6.127 -0.062 1.00 88.56 487 THR A N 1
ATOM 3708 C CA . THR A 1 487 ? 12.564 -5.308 -0.801 1.00 88.56 487 THR A CA 1
ATOM 3709 C C . THR A 1 487 ? 13.097 -4.210 0.089 1.00 88.56 487 THR A C 1
ATOM 3711 O O . THR A 1 487 ? 12.319 -3.439 0.648 1.00 88.56 487 THR A O 1
ATOM 3714 N N . THR A 1 488 ? 14.413 -4.121 0.194 1.00 87.62 488 THR A N 1
ATOM 3715 C CA . THR A 1 488 ? 15.126 -2.969 0.743 1.00 87.62 488 THR A CA 1
ATOM 3716 C C . THR A 1 488 ? 15.653 -2.107 -0.402 1.00 87.62 488 THR A C 1
ATOM 3718 O O . THR A 1 488 ? 15.442 -2.412 -1.576 1.00 87.62 488 THR A O 1
ATOM 3721 N N . ASN A 1 489 ? 16.378 -1.036 -0.079 1.00 81.56 489 ASN A N 1
ATOM 3722 C CA . ASN A 1 489 ? 17.011 -0.181 -1.089 1.00 81.56 489 ASN A CA 1
ATOM 3723 C C . ASN A 1 489 ? 17.979 -0.947 -2.010 1.00 81.56 489 ASN A C 1
ATOM 3725 O O . ASN A 1 489 ? 18.190 -0.540 -3.151 1.00 81.56 489 ASN A O 1
ATOM 3729 N N . THR A 1 490 ? 18.578 -2.028 -1.508 1.00 82.81 490 THR A N 1
ATOM 3730 C CA . THR A 1 490 ? 19.696 -2.738 -2.143 1.00 82.81 490 THR A CA 1
ATOM 3731 C C . THR A 1 490 ? 19.380 -4.189 -2.468 1.00 82.81 490 THR A C 1
ATOM 3733 O O . THR A 1 490 ? 19.938 -4.723 -3.430 1.00 82.81 490 THR A O 1
ATOM 3736 N N . THR A 1 491 ? 18.473 -4.820 -1.721 1.00 89.62 491 THR A N 1
ATOM 3737 C CA . THR A 1 491 ? 18.297 -6.276 -1.752 1.00 89.62 491 THR A CA 1
ATOM 3738 C C . THR A 1 491 ? 16.831 -6.662 -1.818 1.00 89.62 491 THR A C 1
ATOM 3740 O O . THR A 1 491 ? 15.954 -5.992 -1.280 1.00 89.62 491 THR A O 1
ATOM 3743 N N . THR A 1 492 ? 16.545 -7.738 -2.544 1.00 92.56 492 THR A N 1
ATOM 3744 C CA . THR A 1 492 ? 15.255 -8.426 -2.494 1.00 92.56 492 THR A CA 1
ATOM 3745 C C . THR A 1 492 ? 15.453 -9.761 -1.797 1.00 92.56 492 THR A C 1
ATOM 3747 O O . THR A 1 492 ? 16.308 -10.544 -2.207 1.00 92.56 492 THR A O 1
ATOM 3750 N N . PHE A 1 493 ? 14.653 -10.020 -0.774 1.00 93.69 493 PHE A N 1
ATOM 3751 C CA . PHE A 1 493 ? 14.607 -11.271 -0.035 1.00 93.69 493 PHE A CA 1
ATOM 3752 C C . PHE A 1 493 ? 13.317 -12.006 -0.385 1.00 93.69 493 PHE A C 1
ATOM 3754 O O . PHE A 1 493 ? 12.261 -11.383 -0.479 1.00 93.69 493 PHE A O 1
ATOM 3761 N N . ALA A 1 494 ? 13.398 -13.320 -0.535 1.00 95.19 494 ALA A N 1
ATOM 3762 C CA . ALA A 1 494 ? 12.254 -14.213 -0.468 1.00 95.19 494 ALA A CA 1
ATOM 3763 C C . ALA A 1 494 ? 12.370 -15.028 0.808 1.00 95.19 494 ALA A C 1
ATOM 3765 O O . ALA A 1 494 ? 13.340 -15.766 0.986 1.00 95.19 494 ALA A O 1
ATOM 3766 N N . LEU A 1 495 ? 11.398 -14.873 1.693 1.00 96.12 495 LEU A N 1
ATOM 3767 C CA . LEU A 1 495 ? 11.360 -15.532 2.987 1.00 96.12 495 LEU A CA 1
ATOM 3768 C C . LEU A 1 495 ? 10.231 -16.556 3.000 1.00 96.12 495 LEU A C 1
ATOM 3770 O O . LEU A 1 495 ? 9.147 -16.296 2.482 1.00 96.12 495 LEU A O 1
ATOM 3774 N N . ASN A 1 496 ? 10.469 -17.710 3.605 1.00 95.00 496 ASN A N 1
ATOM 3775 C CA . ASN A 1 496 ? 9.417 -18.675 3.868 1.00 95.00 496 ASN A CA 1
ATOM 3776 C C . ASN A 1 496 ? 8.428 -18.067 4.868 1.00 95.00 496 ASN A C 1
ATOM 3778 O O . ASN A 1 496 ? 8.812 -17.592 5.936 1.00 95.00 496 ASN A O 1
ATOM 3782 N N . GLU A 1 497 ? 7.148 -18.077 4.521 1.00 94.00 497 GLU A N 1
ATOM 3783 C CA . GLU A 1 497 ? 6.109 -17.453 5.331 1.00 94.00 497 GLU A CA 1
ATOM 3784 C C . GLU A 1 497 ? 5.943 -18.102 6.718 1.00 94.00 497 GLU A C 1
ATOM 3786 O O . GLU A 1 497 ? 5.598 -17.437 7.699 1.00 94.00 497 GLU A O 1
ATOM 3791 N N . SER A 1 498 ? 6.219 -19.401 6.832 1.00 94.19 498 SER A N 1
ATOM 3792 C CA . SER A 1 498 ? 5.989 -20.155 8.067 1.00 94.19 498 SER A CA 1
ATOM 3793 C C . SER A 1 498 ? 7.009 -19.865 9.171 1.00 94.19 498 SER A C 1
ATOM 3795 O O . SER A 1 498 ? 6.633 -19.859 10.346 1.00 94.19 498 SER A O 1
ATOM 3797 N N . ASP A 1 499 ? 8.267 -19.598 8.810 1.00 94.44 499 ASP A N 1
ATOM 3798 C CA . ASP A 1 499 ? 9.388 -19.496 9.753 1.00 94.44 499 ASP A CA 1
ATOM 3799 C C . ASP A 1 499 ? 10.332 -18.303 9.507 1.00 94.44 499 ASP A C 1
ATOM 3801 O O . ASP A 1 499 ? 11.258 -18.084 10.288 1.00 94.44 499 ASP A O 1
ATOM 3805 N N . GLY A 1 500 ? 10.112 -17.518 8.450 1.00 94.69 500 GLY A N 1
ATOM 3806 C CA . GLY A 1 500 ? 10.930 -16.357 8.102 1.00 94.69 500 GLY A CA 1
ATOM 3807 C C . GLY A 1 500 ? 12.301 -16.699 7.513 1.00 94.69 500 GLY A C 1
ATOM 3808 O O . GLY A 1 500 ? 13.097 -15.786 7.265 1.00 94.69 500 GLY A O 1
ATOM 3809 N N . SER A 1 501 ? 12.607 -17.979 7.278 1.00 95.56 501 SER A N 1
ATOM 3810 C CA . SER A 1 501 ? 13.893 -18.397 6.719 1.00 95.56 501 SER A CA 1
ATOM 3811 C C . SER A 1 501 ? 14.071 -17.893 5.285 1.00 95.56 501 SER A C 1
ATOM 3813 O O . SER A 1 501 ? 13.137 -17.879 4.485 1.00 95.56 501 SER A O 1
ATOM 3815 N N . SER A 1 502 ? 15.283 -17.451 4.943 1.00 95.31 502 SER A N 1
ATOM 3816 C CA . SER A 1 502 ? 15.585 -16.961 3.595 1.00 95.31 502 SER A CA 1
ATOM 3817 C C . SER A 1 502 ? 15.621 -18.121 2.597 1.00 95.31 502 SER A C 1
ATOM 3819 O O . SER A 1 502 ? 16.456 -19.017 2.712 1.00 95.31 502 SER A O 1
ATOM 3821 N N . ILE A 1 503 ? 14.721 -18.091 1.612 1.00 95.88 503 ILE A N 1
ATOM 3822 C CA . ILE A 1 503 ? 14.707 -18.998 0.456 1.00 95.88 503 ILE A CA 1
ATOM 3823 C C . ILE A 1 503 ? 15.783 -18.554 -0.533 1.00 95.88 503 ILE A C 1
ATOM 3825 O O . ILE A 1 503 ? 16.589 -19.354 -1.008 1.00 95.88 503 ILE A O 1
ATOM 3829 N N . TRP A 1 504 ? 15.796 -17.258 -0.839 1.00 94.88 504 TRP A N 1
ATOM 3830 C CA . TRP A 1 504 ? 16.838 -16.616 -1.624 1.00 94.88 504 TRP A CA 1
ATOM 3831 C C . TRP A 1 504 ? 16.936 -15.134 -1.270 1.00 94.88 504 TRP A C 1
ATOM 3833 O O . TRP A 1 504 ? 15.980 -14.507 -0.817 1.00 94.88 504 TRP A O 1
ATOM 3843 N N . GLN A 1 505 ? 18.100 -14.551 -1.540 1.00 93.81 505 GLN A N 1
ATOM 3844 C CA . GLN A 1 505 ? 18.316 -13.110 -1.498 1.00 93.81 505 GLN A CA 1
ATOM 3845 C C . GLN A 1 505 ? 19.095 -12.683 -2.740 1.00 93.81 505 GLN A C 1
ATOM 3847 O O . GLN A 1 505 ? 19.964 -13.422 -3.215 1.00 93.81 505 GLN A O 1
ATOM 3852 N N . LYS A 1 506 ? 18.746 -11.522 -3.292 1.00 91.69 506 LYS A N 1
ATOM 3853 C CA . LYS A 1 506 ? 19.384 -10.957 -4.480 1.00 91.69 506 LYS A CA 1
ATOM 3854 C C . LYS A 1 506 ? 19.646 -9.482 -4.295 1.00 91.69 506 LYS A C 1
ATOM 3856 O O . LYS A 1 506 ? 18.710 -8.690 -4.150 1.00 91.69 506 LYS A O 1
ATOM 3861 N N . ASN A 1 507 ? 20.918 -9.130 -4.373 1.00 86.19 507 ASN A N 1
ATOM 3862 C CA . ASN A 1 507 ? 21.335 -7.745 -4.386 1.00 86.19 507 ASN A CA 1
ATOM 3863 C C . ASN A 1 507 ? 21.042 -7.143 -5.759 1.00 86.19 507 ASN A C 1
ATOM 3865 O O . ASN A 1 507 ? 20.862 -7.843 -6.763 1.00 86.19 507 ASN A O 1
ATOM 3869 N N . MET A 1 508 ? 21.032 -5.821 -5.824 1.00 71.38 508 MET A N 1
ATOM 3870 C CA . MET A 1 508 ? 20.928 -5.113 -7.093 1.00 71.38 508 MET A CA 1
ATOM 3871 C C . MET A 1 508 ? 22.037 -5.509 -8.074 1.00 71.38 508 MET A C 1
ATOM 3873 O O . MET A 1 508 ? 21.753 -5.699 -9.257 1.00 71.38 508 MET A O 1
ATOM 3877 N N . SER A 1 509 ? 23.267 -5.654 -7.568 1.00 68.19 509 SER A N 1
ATOM 3878 C CA . SER A 1 509 ? 24.466 -6.009 -8.336 1.00 68.19 509 SER A CA 1
ATOM 3879 C C . SER A 1 509 ? 24.458 -7.437 -8.873 1.00 68.19 509 SER A C 1
ATOM 3881 O O . SER A 1 509 ? 25.265 -7.759 -9.743 1.00 68.19 509 SER A O 1
ATOM 3883 N N . ASP A 1 510 ? 23.583 -8.297 -8.354 1.00 63.81 510 ASP A N 1
ATOM 3884 C CA . ASP A 1 510 ? 23.480 -9.670 -8.825 1.00 63.81 510 ASP A CA 1
ATOM 3885 C C . ASP A 1 510 ? 22.766 -9.642 -10.177 1.00 63.81 510 ASP A C 1
ATOM 3887 O O . ASP A 1 510 ? 21.590 -9.269 -10.237 1.00 63.81 510 ASP A O 1
ATOM 3891 N N . GLY A 1 511 ? 23.517 -9.973 -11.237 1.00 49.38 511 GLY A N 1
ATOM 3892 C CA . GLY A 1 511 ? 23.099 -9.949 -12.646 1.00 49.38 511 GLY A CA 1
ATOM 3893 C C . GLY A 1 511 ? 21.740 -10.578 -12.893 1.00 49.38 511 GLY A C 1
ATOM 3894 O O . GLY A 1 511 ? 21.575 -11.766 -12.534 1.00 49.38 511 GLY A O 1
#

InterPro domains:
  IPR002372 Pyrrolo-quinoline quinone repeat domain [PF13360] (152-262)
  IPR002372 Pyrrolo-quinoline quinone repeat domain [PF13360] (410-508)
  IPR011047 Quinoprotein alcohol dehydrogenase-like superfamily [SSF50998] (154-510)
  IPR015943 WD40/YVTN repeat-like-containing domain superfamily [G3DSA:2.130.10.10] (142-377)
  IPR018391 Pyrrolo-quinoline quinone beta-propeller repeat [SM00564] (183-214)
  IPR018391 Pyrrolo-quinoline quinone beta-propeller repeat [SM00564] (329-365)
  IPR018391 Pyrrolo-quinoline quinone beta-propeller repeat [SM00564] (383-423)
  IPR018391 Pyrrolo-quinoline quinone beta-propeller repeat [SM00564] (432-469)
  IPR018391 Pyrrolo-quinoline quinone beta-propeller repeat [SM00564] (476-507)

Sequence (511 aa):
MNSHDKSFEPDAVDEQVQKLLKKPGPLKKRKSVSARMVQDLQDVYAENASIMDRAWKRIAAETDEPTGTSNRVPFYPGQTGHFGSVPAKQQGGASKRTRRASQRIMNTFALGLVAGLLLASMGMVFTLMKNKQMETSNTTSQGIYSHQINPATGADEIIKRNPTTGAAVWRYSFPAHTTMVDQSLVDQALYAVTTNDVIYAINAGTGRANWMRSLPPNSSREGSLPQKIVGSAHMVAVITSQTVYKLNSTSGRIIGSYAIPAVVNNPGTRPSVLVEGDTFYVIVANNLYAYQLVDGSPRWSQPLAATSASKQTSASKLAPTSMQTYASNLAFADNTVYVASWRPANSVYLTTFDARTGNVLSNSVYMPVFLSYAPVMTQTSISITVHKGIVYGSFTFQDNASHIPSFLFAYDVKLDQALWHSFSLFSSINGQLQFDAGNVYVAGFSSVAGGGSIAAFDGQTGVMKWHSPTDGQVQSLTFQDGVVYVTTNTTTFALNESDGSSIWQKNMSDG

Nearest PDB structures (foldseek):
  3q7n-assembly1_A  TM=7.812E-01  e=2.115E-14  Escherichia coli
  3q7o-assembly1_A  TM=7.305E-01  e=8.662E-15  Escherichia coli
  5ayw-assembly1_B  TM=7.698E-01  e=2.849E-14  Escherichia coli K-12
  7mq9-assembly1_LL  TM=5.102E-01  e=4.126E-08  Homo sapiens
  7d5s-assembly1_A5  TM=5.600E-01  e=3.659E-07  Saccharomyces cerevisiae S288C

Foldseek 3Di:
DDDDDDDDDPVVVVVVVVVVVPDDDDDDDPDDPVNVVVVVVVVVVVVVVVVVVVVVVVVVVVVPDDDDDDDDDDDDDDDDDDDDDDDDDDDDDDDDDDDPDPPPVVVVVVVVVVVVVVVVVVVVVVVVVVVVVVVVVPPPQQFDWFWAQDPVQRWIKTFGARQQARDTPDMDTDGRNWAWQEWDDEDQWIWTATQQQKIFTAGNNRRHTLDMDHDDDDPDPQFWGWHDWDDYQFWIWTHTQFKIWIAGNRYRHGPDMDTDPHQPDDPPDDWAWDDDDQWIWTDHPQKIWIAGRPPRHTQDMGGNDPPPPPDPPDDDPDDDDDWDKPFAYWEDDDQKIWIWIDTPLGWTWTWIARNRRRDTPDTAIHDDPCSVPAPDWDDKHKAWYDDPQKIWMKIWTDDPVRQTWIKIWIARRVVSDTQDIDTDQASAWPNDWDDDPQWIKTWHAGPVLNEIKIWIARNRYRHTQEIDGDPHGWDDWDDDDQWIWTHHNFKIFTARNRYRHTSDMDGPPRD

pLDDT: mean 70.66, std 22.19, range [25.17, 96.12]

Secondary structure (DSSP, 8-state):
---------THHHHHHHHHHHS-------PPPHHHHHHHHHHHHHHHHHHHHHHHHHHHHHHS-SPP----------------------------------SHHHHHHHHHHHHHHHHHHHHHHHHHHHHHHHHHTTSS----EEEEEE-TTT--EEEEEE-TTT--EEEEEEPSTT--EEEEEEETTEEEEEETTSEEEEEETTT--EEEEEEPPPPSSTTS--EEEEEE-SSEEEEEESSEEEEEETTT--EEEEEE-----S-TT-PPPEEEETTEEEEEETTEEEEEETTT--EEEEEESS----S---S------S----EEEEEEEETTEEEEEEEETTTEEEEEEEETTT--EEEEEEE--GGGGS-S---EEEEEEEEETTEEEEEEEEE-TTS---EEEEEEETTTTEEEEEEE-SEEEEEEEEEEETTEEEEEEEETTTTEEEEEEEETTT--EEEEEE-SS-EEEEEEETTEEEEEESSEEEEEETTT--EEEEEETT--

Mean predicted aligned error: 18.03 Å

Radius of gyration: 35.7 Å; Cα contacts (8 Å, |Δi|>4): 907; chains: 1; bounding box: 96×112×107 Å